Protein AF-A0A4Q8LJI6-F1 (afdb_monomer)

Mean predicted aligned error: 13.95 Å

Organism: NCBI:txid2480810

Structure (mmCIF, N/CA/C/O backbone):
data_AF-A0A4Q8LJI6-F1
#
_entry.id   AF-A0A4Q8LJI6-F1
#
loop_
_atom_site.group_PDB
_atom_site.id
_atom_site.type_symbol
_atom_site.label_atom_id
_atom_site.label_alt_id
_atom_site.label_comp_id
_atom_site.label_asym_id
_atom_site.label_entity_id
_atom_site.label_seq_id
_atom_site.pdbx_PDB_ins_code
_atom_site.Cartn_x
_atom_site.Cartn_y
_atom_site.Cartn_z
_atom_site.occupancy
_atom_site.B_iso_or_equiv
_atom_site.auth_seq_id
_atom_site.auth_comp_id
_atom_site.auth_asym_id
_atom_site.auth_atom_id
_atom_site.pdbx_PDB_model_num
ATOM 1 N N . MET A 1 1 ? -35.193 3.462 4.296 1.00 53.16 1 MET A N 1
ATOM 2 C CA . MET A 1 1 ? -33.804 3.310 3.809 1.00 53.16 1 MET A CA 1
ATOM 3 C C . MET A 1 1 ? -32.882 3.806 4.902 1.00 53.16 1 MET A C 1
ATOM 5 O O . MET A 1 1 ? -33.144 4.885 5.414 1.00 53.16 1 MET A O 1
ATOM 9 N N . SER A 1 2 ? -31.876 3.023 5.291 1.00 81.94 2 SER A N 1
ATOM 10 C CA . SER A 1 2 ? -30.875 3.457 6.271 1.00 81.94 2 SER A CA 1
ATOM 11 C C . SER A 1 2 ? -29.991 4.553 5.666 1.00 81.94 2 SER A C 1
ATOM 13 O O . SER A 1 2 ? -29.617 4.471 4.495 1.00 81.94 2 SER A O 1
ATOM 15 N N . CYS A 1 3 ? -29.688 5.575 6.455 1.00 96.31 3 CYS A N 1
ATOM 16 C CA . CYS A 1 3 ? -28.790 6.677 6.148 1.00 96.31 3 CYS A CA 1
ATOM 17 C C . CYS A 1 3 ? -27.477 6.466 6.910 1.00 96.31 3 CYS A C 1
ATOM 19 O O . CYS A 1 3 ? -27.497 6.226 8.123 1.00 96.31 3 CYS A O 1
ATOM 21 N N . VAL A 1 4 ? -26.351 6.547 6.202 1.00 98.38 4 VAL A N 1
ATOM 22 C CA . VAL A 1 4 ? -25.006 6.430 6.774 1.00 98.38 4 VAL A CA 1
ATOM 23 C C . VAL A 1 4 ? -24.311 7.787 6.707 1.00 98.38 4 VAL A C 1
ATOM 25 O O . VAL A 1 4 ? -24.185 8.371 5.633 1.00 98.38 4 VAL A O 1
ATOM 28 N N . GLY A 1 5 ? -23.860 8.285 7.853 1.00 98.25 5 GLY A N 1
ATOM 29 C CA . GLY A 1 5 ? -23.013 9.465 7.968 1.00 98.25 5 GLY A CA 1
ATOM 30 C C . GLY A 1 5 ? -21.539 9.078 7.924 1.00 98.25 5 GLY A C 1
ATOM 31 O O . GLY A 1 5 ? -21.148 8.123 8.589 1.00 98.25 5 GLY A O 1
ATOM 32 N N . ILE A 1 6 ? -20.708 9.812 7.184 1.00 98.56 6 ILE A N 1
ATOM 33 C CA . ILE A 1 6 ? -19.250 9.621 7.171 1.00 98.56 6 ILE A CA 1
ATOM 34 C C . ILE A 1 6 ? -18.560 10.918 7.593 1.00 98.56 6 ILE A C 1
ATOM 36 O O . ILE A 1 6 ? -18.653 11.936 6.907 1.00 98.56 6 ILE A O 1
ATOM 40 N N . VAL A 1 7 ? -17.828 10.864 8.702 1.00 98.31 7 VAL A N 1
ATOM 41 C CA . VAL A 1 7 ? -16.909 11.918 9.145 1.00 98.31 7 VAL A CA 1
ATOM 42 C C . VAL A 1 7 ? -15.554 11.681 8.481 1.00 98.31 7 VAL A C 1
ATOM 44 O O . VAL A 1 7 ? -15.012 10.580 8.567 1.00 98.31 7 VAL A O 1
ATOM 47 N N . GLY A 1 8 ? -15.009 12.688 7.798 1.00 96.69 8 GLY A N 1
ATOM 48 C CA . GLY A 1 8 ? -13.857 12.511 6.901 1.00 96.69 8 GLY A CA 1
ATOM 49 C C . GLY A 1 8 ? -14.264 11.990 5.516 1.00 96.69 8 GLY A C 1
ATOM 50 O O . GLY A 1 8 ? -13.549 11.202 4.891 1.00 96.69 8 GLY A O 1
ATOM 51 N N . SER A 1 9 ? -15.458 12.374 5.053 1.00 96.62 9 SER A N 1
ATOM 52 C CA . SER A 1 9 ? -16.052 11.880 3.800 1.00 96.62 9 SER A CA 1
ATOM 53 C C . SER A 1 9 ? -15.270 12.242 2.531 1.00 96.62 9 SER A C 1
ATOM 55 O O . SER A 1 9 ? -15.309 11.481 1.563 1.00 96.62 9 SER A O 1
ATOM 57 N N . ALA A 1 10 ? -14.503 13.338 2.538 1.00 94.69 10 ALA A N 1
ATOM 58 C CA . ALA A 1 10 ? -13.624 13.715 1.434 1.00 94.69 10 ALA A CA 1
ATOM 59 C C . ALA A 1 10 ? -12.239 13.047 1.542 1.00 94.69 10 ALA A C 1
ATOM 61 O O . ALA A 1 10 ? -11.386 13.225 0.671 1.00 94.69 10 ALA A O 1
ATOM 62 N N . GLY A 1 11 ? -11.992 12.225 2.563 1.00 92.44 11 GLY A N 1
ATOM 63 C CA . GLY A 1 11 ? -10.822 11.356 2.634 1.00 92.44 11 GLY A CA 1
ATOM 64 C C . GLY A 1 11 ? -10.846 10.252 1.569 1.00 92.44 11 GLY A C 1
ATOM 65 O O . GLY A 1 11 ? -11.893 9.881 1.037 1.00 92.44 11 GLY A O 1
ATOM 66 N N . ALA A 1 12 ? -9.682 9.672 1.255 1.00 91.00 12 ALA A N 1
ATOM 67 C CA . ALA A 1 12 ? -9.596 8.583 0.275 1.00 91.00 12 ALA A CA 1
ATOM 68 C C . ALA A 1 12 ? -10.454 7.366 0.671 1.00 91.00 12 ALA A C 1
ATOM 70 O O . ALA A 1 12 ? -11.137 6.799 -0.181 1.00 91.00 12 ALA A O 1
ATOM 71 N N . TYR A 1 13 ? -10.446 6.997 1.958 1.00 93.12 13 TYR A N 1
ATOM 72 C CA . TYR A 1 13 ? -11.289 5.917 2.481 1.00 93.12 13 TYR A CA 1
ATOM 73 C C . TYR A 1 13 ? -12.757 6.322 2.574 1.00 93.12 13 TYR A C 1
ATOM 75 O O . TYR A 1 13 ? -13.609 5.545 2.156 1.00 93.12 13 TYR A O 1
ATOM 83 N N . GLY A 1 14 ? -13.046 7.545 3.030 1.00 95.00 14 GLY A N 1
ATOM 84 C CA . GLY A 1 14 ? -14.404 8.087 3.096 1.00 95.00 14 GLY A CA 1
ATOM 85 C C . GLY A 1 14 ? -15.112 8.051 1.741 1.00 95.00 14 GLY A C 1
ATOM 86 O O . GLY A 1 14 ? -16.207 7.504 1.639 1.00 95.00 14 GLY A O 1
ATOM 87 N N . ARG A 1 15 ? -14.444 8.512 0.674 1.00 94.50 15 ARG A N 1
ATOM 88 C CA . ARG A 1 15 ? -14.970 8.437 -0.700 1.00 94.50 15 ARG A CA 1
ATOM 89 C C . ARG A 1 15 ? -15.178 7.004 -1.179 1.00 94.50 15 ARG A C 1
ATOM 91 O O . ARG A 1 15 ? -16.205 6.708 -1.783 1.00 94.50 15 ARG A O 1
ATOM 98 N N . TRP A 1 16 ? -14.201 6.124 -0.943 1.00 95.19 16 TRP A N 1
ATOM 99 C CA . TRP A 1 16 ? -14.295 4.726 -1.368 1.00 95.19 16 TRP A CA 1
ATOM 100 C C . TRP A 1 16 ? -15.454 4.011 -0.669 1.00 95.19 16 TRP A C 1
ATOM 102 O O . TRP A 1 16 ? -16.276 3.382 -1.333 1.00 95.19 16 TRP A O 1
ATOM 112 N N . LEU A 1 17 ? -15.564 4.165 0.654 1.00 96.44 17 LEU A N 1
ATOM 113 C CA . LEU A 1 17 ? -16.629 3.555 1.438 1.00 96.44 17 LEU A CA 1
ATOM 114 C C . LEU A 1 17 ? -17.992 4.165 1.098 1.00 96.44 17 LEU A C 1
ATOM 116 O O . LEU A 1 17 ? -18.953 3.419 0.953 1.00 96.44 17 LEU A O 1
ATOM 120 N N . GLY A 1 18 ? -18.080 5.485 0.918 1.00 95.75 18 GLY A N 1
ATOM 121 C CA . GLY A 1 18 ? -19.310 6.154 0.495 1.00 95.75 18 GLY A CA 1
ATOM 122 C C . GLY A 1 18 ? -19.825 5.604 -0.835 1.00 95.75 18 GLY A C 1
ATOM 123 O O . GLY A 1 18 ? -20.955 5.127 -0.911 1.00 95.75 18 GLY A O 1
ATOM 124 N N . ALA A 1 19 ? -18.958 5.542 -1.851 1.00 94.81 19 ALA A N 1
ATOM 125 C CA . ALA A 1 19 ? -19.307 4.961 -3.146 1.00 94.81 19 ALA A CA 1
ATOM 126 C C . ALA A 1 19 ? -19.692 3.475 -3.038 1.00 94.81 19 ALA A C 1
ATOM 128 O O . ALA A 1 19 ? -20.603 3.023 -3.734 1.00 94.81 19 ALA A O 1
ATOM 129 N N . PHE A 1 20 ? -19.016 2.711 -2.173 1.00 95.62 20 PHE A N 1
ATOM 130 C CA . PHE A 1 20 ? -19.357 1.315 -1.918 1.00 95.62 20 PHE A CA 1
ATOM 131 C C . PHE A 1 20 ? -20.756 1.174 -1.303 1.00 95.62 20 PHE A C 1
ATOM 133 O O . PHE A 1 20 ? -21.575 0.396 -1.793 1.00 95.62 20 PHE A O 1
ATOM 140 N N . LEU A 1 21 ? -21.046 1.950 -0.261 1.00 96.31 21 LEU A N 1
ATOM 141 C CA . LEU A 1 21 ? -22.320 1.948 0.453 1.00 96.31 21 LEU A CA 1
ATOM 142 C C . LEU A 1 21 ? -23.490 2.298 -0.480 1.00 96.31 21 LEU A C 1
ATOM 144 O O . LEU A 1 21 ? -24.494 1.585 -0.503 1.00 96.31 21 LEU A O 1
ATOM 148 N N . GLU A 1 22 ? -23.349 3.335 -1.304 1.00 95.00 22 GLU A N 1
ATOM 149 C CA . GLU A 1 22 ? -24.395 3.737 -2.250 1.00 95.00 22 GLU A CA 1
ATOM 150 C C . GLU A 1 22 ? -24.620 2.684 -3.342 1.00 95.00 22 GLU A C 1
ATOM 152 O O . GLU A 1 22 ? -25.755 2.279 -3.593 1.00 95.00 22 GLU A O 1
ATOM 157 N N . ARG A 1 23 ? -23.544 2.203 -3.980 1.00 93.12 23 ARG A N 1
ATOM 158 C CA . ARG A 1 23 ? -23.642 1.320 -5.156 1.00 93.12 23 ARG A CA 1
ATOM 159 C C . ARG A 1 23 ? -23.956 -0.132 -4.811 1.00 93.12 23 ARG A C 1
ATOM 161 O O . ARG A 1 23 ? -24.644 -0.792 -5.583 1.00 93.12 23 ARG A O 1
ATOM 168 N N . HIS A 1 24 ? -23.434 -0.640 -3.694 1.00 91.00 24 HIS A N 1
ATOM 169 C CA . HIS A 1 24 ? -23.521 -2.063 -3.344 1.00 91.00 24 HIS A CA 1
ATOM 170 C C . HIS A 1 24 ? -24.493 -2.360 -2.203 1.00 91.00 24 HIS A C 1
ATOM 172 O O . HIS A 1 24 ? -25.031 -3.464 -2.151 1.00 91.00 24 HIS A O 1
ATOM 178 N N . LEU A 1 25 ? -24.746 -1.401 -1.307 1.00 92.56 25 LEU A N 1
ATOM 179 C CA . LEU A 1 25 ? -25.719 -1.561 -0.220 1.00 92.56 25 LEU A CA 1
ATOM 180 C C . LEU A 1 25 ? -27.005 -0.754 -0.436 1.00 92.56 25 LEU A C 1
ATOM 182 O O . LEU A 1 25 ? -27.976 -0.981 0.287 1.00 92.56 25 LEU A O 1
ATOM 186 N N . GLY A 1 26 ? -27.043 0.149 -1.423 1.00 93.31 26 GLY A N 1
ATOM 187 C CA . GLY A 1 26 ? -28.229 0.948 -1.740 1.00 93.31 26 GLY A CA 1
ATOM 188 C C . GLY A 1 26 ? -28.663 1.864 -0.593 1.00 93.31 26 GLY A C 1
ATOM 189 O O . GLY A 1 26 ? -29.856 2.135 -0.438 1.00 93.31 26 GLY A O 1
ATOM 190 N N . VAL A 1 27 ? -27.718 2.288 0.254 1.00 95.06 27 VAL A N 1
ATOM 191 C CA . VAL A 1 27 ? -27.978 3.188 1.388 1.00 95.06 27 VAL A CA 1
ATOM 192 C C . VAL A 1 27 ? -27.658 4.630 1.009 1.00 95.06 27 VAL A C 1
ATOM 194 O O . VAL A 1 27 ? -26.751 4.885 0.222 1.00 95.06 27 VAL A O 1
ATOM 197 N N . ARG A 1 28 ? -28.395 5.585 1.585 1.00 97.06 28 ARG A N 1
ATOM 198 C CA . ARG A 1 28 ? -28.091 7.012 1.414 1.00 97.06 28 ARG A CA 1
ATOM 199 C C . ARG A 1 28 ? -26.849 7.347 2.236 1.00 97.06 28 ARG A C 1
ATOM 201 O O . ARG A 1 28 ? -26.821 7.028 3.424 1.00 97.06 28 ARG A O 1
ATOM 208 N N . VAL A 1 29 ? -25.875 8.021 1.632 1.00 97.62 29 VAL A N 1
ATOM 209 C CA . VAL A 1 29 ? -24.681 8.505 2.331 1.00 97.62 29 VAL A CA 1
ATOM 210 C C . VAL A 1 29 ? -24.751 10.022 2.484 1.00 97.62 29 VAL A C 1
ATOM 212 O O . VAL A 1 29 ? -25.080 10.744 1.546 1.00 97.62 29 VAL A O 1
ATOM 215 N N . ILE A 1 30 ? -24.461 10.509 3.688 1.00 97.69 30 ILE A N 1
ATOM 216 C CA . ILE A 1 30 ? -24.203 11.925 3.964 1.00 97.69 30 ILE A CA 1
ATOM 217 C C . ILE A 1 30 ? -22.796 12.056 4.539 1.00 97.69 30 ILE A C 1
ATOM 219 O O . ILE A 1 30 ? -22.328 11.193 5.278 1.00 97.69 30 ILE A O 1
ATOM 223 N N . GLY A 1 31 ? -22.096 13.120 4.175 1.00 97.31 31 GLY A N 1
ATOM 224 C CA . GLY A 1 31 ? -20.695 13.306 4.533 1.00 97.31 31 GLY A CA 1
ATOM 225 C C . GLY A 1 31 ? -20.461 14.625 5.244 1.00 97.31 31 GLY A C 1
ATOM 226 O O . GLY A 1 31 ? -21.098 15.619 4.894 1.00 97.31 31 GLY A O 1
ATOM 227 N N . GLN A 1 32 ? -19.541 14.625 6.206 1.00 97.62 32 GLN A N 1
ATOM 228 C CA . GLN A 1 32 ? -18.930 15.825 6.768 1.00 97.62 32 GLN A CA 1
ATOM 229 C C . GLN A 1 32 ? -17.419 15.744 6.563 1.00 97.62 32 GLN A C 1
ATOM 231 O O . GLN A 1 32 ? -16.798 14.712 6.837 1.00 97.62 32 GLN A O 1
ATOM 236 N N . ASP A 1 33 ? -16.826 16.814 6.049 1.00 96.56 33 ASP A N 1
ATOM 237 C CA . ASP A 1 33 ? -15.379 16.939 5.921 1.00 96.56 33 ASP A CA 1
ATOM 238 C C . ASP A 1 33 ? -14.963 18.416 5.999 1.00 96.56 33 ASP A C 1
ATOM 240 O O . ASP A 1 33 ? -15.510 19.234 5.261 1.00 96.56 33 ASP A O 1
ATOM 244 N N . PRO A 1 34 ? -13.999 18.794 6.858 1.00 91.50 34 PRO A N 1
ATOM 245 C CA . PRO A 1 34 ? -13.510 20.171 6.923 1.00 91.50 34 PRO A CA 1
ATOM 246 C C . PRO A 1 34 ? -12.938 20.697 5.598 1.00 91.50 34 PRO A C 1
ATOM 248 O O . PRO A 1 34 ? -12.933 21.907 5.381 1.00 91.50 34 PRO A O 1
ATOM 251 N N . ALA A 1 35 ? -12.444 19.812 4.726 1.00 89.94 35 ALA A N 1
ATOM 252 C CA . ALA A 1 35 ? -11.901 20.181 3.421 1.00 89.94 35 ALA A CA 1
ATOM 253 C C . ALA A 1 35 ? -12.981 20.372 2.341 1.00 89.94 35 ALA A C 1
ATOM 255 O O . ALA A 1 35 ? -12.659 20.824 1.243 1.00 89.94 35 ALA A O 1
ATOM 256 N N . ASP A 1 36 ? -14.243 20.041 2.634 1.00 92.56 36 ASP A N 1
ATOM 257 C CA . ASP A 1 36 ? -15.374 20.199 1.722 1.00 92.56 36 ASP A CA 1
ATOM 258 C C . ASP A 1 36 ? -16.413 21.172 2.314 1.00 92.56 36 ASP A C 1
ATOM 260 O O . ASP A 1 36 ? -17.234 20.777 3.150 1.00 92.56 36 ASP A O 1
ATOM 264 N N . PRO A 1 37 ? -16.423 22.446 1.871 1.00 88.81 37 PRO A N 1
ATOM 265 C CA . PRO A 1 37 ? -17.391 23.444 2.324 1.00 88.81 37 PRO A CA 1
ATOM 266 C C . PRO A 1 37 ? -18.850 23.101 1.996 1.00 88.81 37 PRO A C 1
ATOM 268 O O . PRO A 1 37 ? -19.751 23.674 2.604 1.00 88.81 37 PRO A O 1
ATOM 271 N N . ALA A 1 38 ? -19.092 22.209 1.029 1.00 92.62 38 ALA A N 1
ATOM 272 C CA . ALA A 1 38 ? -20.430 21.748 0.666 1.00 92.62 38 ALA A CA 1
ATOM 273 C C . ALA A 1 38 ? -20.886 20.538 1.501 1.00 92.62 38 ALA A C 1
ATOM 275 O O . ALA A 1 38 ? -22.026 20.085 1.358 1.00 92.62 38 ALA A O 1
ATOM 276 N N . SER A 1 39 ? -20.017 20.010 2.368 1.00 95.50 39 SER A N 1
ATOM 277 C CA . SER A 1 39 ? -20.350 18.891 3.240 1.00 95.50 39 SER A CA 1
ATOM 278 C C . SER A 1 39 ? -21.354 19.288 4.333 1.00 95.50 39 SER A C 1
ATOM 280 O O . SER A 1 39 ? -21.581 20.460 4.639 1.00 95.50 39 SER A O 1
ATOM 282 N N . HIS A 1 40 ? -22.018 18.291 4.908 1.00 97.50 40 HIS A N 1
ATOM 283 C CA . HIS A 1 40 ? -23.043 18.494 5.927 1.00 97.50 40 HIS A CA 1
ATOM 284 C C . HIS A 1 40 ? -22.419 18.955 7.248 1.00 97.50 40 HIS A C 1
ATOM 286 O O . HIS A 1 40 ? -21.247 18.717 7.522 1.00 97.50 40 HIS A O 1
ATOM 292 N N . THR A 1 41 ? -23.216 19.561 8.127 1.00 96.81 41 THR A N 1
ATOM 293 C CA . THR A 1 41 ? -22.751 19.892 9.479 1.00 96.81 41 THR A CA 1
ATOM 294 C C . THR A 1 41 ? -22.678 18.640 10.366 1.00 96.81 41 THR A C 1
ATOM 296 O O . THR A 1 41 ? -23.454 17.701 10.161 1.00 96.81 41 THR A O 1
ATOM 299 N N . PRO A 1 42 ? -21.826 18.624 11.411 1.00 96.75 42 PRO A N 1
ATOM 300 C CA . PRO A 1 42 ? -21.822 17.545 12.405 1.00 96.75 42 PRO A CA 1
ATOM 301 C C . PRO A 1 42 ? -23.207 17.277 13.017 1.00 96.75 42 PRO A C 1
ATOM 303 O O . PRO A 1 42 ? -23.610 16.128 13.185 1.00 96.75 42 PRO A O 1
ATOM 306 N N . GLN A 1 43 ? -23.977 18.343 13.265 1.00 96.31 43 GLN A N 1
ATOM 307 C CA . GLN A 1 43 ? -25.350 18.258 13.765 1.00 96.31 43 GLN A CA 1
ATOM 308 C C . GLN A 1 43 ? -26.266 17.502 12.792 1.00 96.31 43 GLN A C 1
ATOM 310 O O . GLN A 1 43 ? -27.020 16.626 13.209 1.00 96.31 43 GLN A O 1
ATOM 315 N N . ALA A 1 44 ? -26.175 17.802 11.492 1.00 96.56 44 ALA A N 1
ATOM 316 C CA . ALA A 1 44 ? -26.976 17.132 10.475 1.00 96.56 44 ALA A CA 1
ATOM 317 C C . ALA A 1 44 ? -26.649 15.634 10.377 1.00 96.56 44 ALA A C 1
ATOM 319 O O . ALA A 1 44 ? -27.557 14.834 10.157 1.00 96.56 44 ALA A O 1
ATOM 320 N N . LEU A 1 45 ? -25.382 15.246 10.570 1.00 97.25 45 LEU A N 1
ATOM 321 C CA . LEU A 1 45 ? -24.987 13.835 10.625 1.00 97.25 45 LEU A CA 1
ATOM 322 C C . LEU A 1 45 ? -25.655 13.122 11.801 1.00 97.25 45 LEU A C 1
ATOM 324 O O . LEU A 1 45 ? -26.279 12.088 11.593 1.00 97.25 45 LEU A O 1
ATOM 328 N N . ILE A 1 46 ? -25.586 13.697 13.003 1.00 96.44 46 ILE A N 1
ATOM 329 C CA . ILE A 1 46 ? -26.204 13.121 14.207 1.00 96.44 46 ILE A CA 1
ATOM 330 C C . ILE A 1 46 ? -27.723 12.987 14.047 1.00 96.44 46 ILE A C 1
ATOM 332 O O . ILE A 1 46 ? -28.298 11.994 14.476 1.00 96.44 46 ILE A O 1
ATOM 336 N N . GLU A 1 47 ? -28.390 13.966 13.436 1.00 95.62 47 GLU A N 1
ATOM 337 C CA . GLU A 1 47 ? -29.854 13.964 13.310 1.00 95.62 47 GLU A CA 1
ATOM 338 C C . G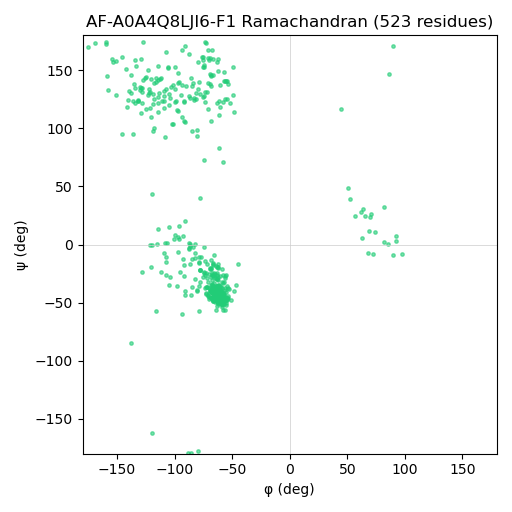LU A 1 47 ? -30.371 13.032 12.208 1.00 95.62 47 GLU A C 1
ATOM 340 O O . GLU A 1 47 ? -31.466 12.482 12.329 1.00 95.62 47 GLU A O 1
ATOM 345 N N . GLN A 1 48 ? -29.615 12.859 11.119 1.00 96.31 48 GLN A N 1
ATOM 346 C CA . GLN A 1 48 ? -30.094 12.144 9.932 1.00 96.31 48 GLN A CA 1
ATOM 347 C C . GLN A 1 48 ? -29.522 10.732 9.780 1.00 96.31 48 GLN A C 1
ATOM 349 O O . GLN A 1 48 ? -30.166 9.897 9.136 1.00 96.31 48 GLN A O 1
ATOM 354 N N . ALA A 1 49 ? -28.324 10.458 10.301 1.00 97.62 49 ALA A N 1
ATOM 355 C CA . ALA A 1 49 ? -27.671 9.163 10.150 1.00 97.62 49 ALA A CA 1
ATOM 356 C C . ALA A 1 49 ? -28.149 8.165 11.212 1.00 97.62 49 ALA A C 1
ATOM 358 O O . ALA A 1 49 ? -28.294 8.497 12.384 1.00 97.62 49 ALA A O 1
ATOM 359 N N . GLN A 1 50 ? -28.363 6.915 10.803 1.00 97.81 50 GLN A N 1
ATOM 360 C CA . GLN A 1 50 ? -28.562 5.804 11.740 1.00 97.81 50 GLN A CA 1
ATOM 361 C C . GLN A 1 50 ? -27.253 5.050 12.006 1.00 97.81 50 GLN A C 1
ATOM 363 O O . GLN A 1 50 ? -27.101 4.429 13.054 1.00 97.81 50 GLN A O 1
ATOM 368 N N . VAL A 1 51 ? -26.304 5.129 11.068 1.00 98.50 51 VAL A N 1
ATOM 369 C CA . VAL A 1 51 ? -24.930 4.650 11.242 1.00 98.50 51 VAL A CA 1
ATOM 370 C C . VAL A 1 51 ? -23.975 5.807 10.988 1.00 98.50 51 VAL A C 1
ATOM 372 O O . VAL A 1 51 ? -24.072 6.445 9.943 1.00 98.50 51 VAL A O 1
ATOM 375 N N . LEU A 1 52 ? -23.050 6.068 11.903 1.00 98.44 52 LEU A N 1
ATOM 376 C CA . LEU A 1 52 ? -22.025 7.098 11.776 1.00 98.44 52 LEU A CA 1
ATOM 377 C C . LEU A 1 52 ? -20.644 6.443 11.694 1.00 98.44 52 LEU A C 1
ATOM 379 O O . LEU A 1 52 ? -20.285 5.640 12.549 1.00 98.44 52 LEU A O 1
ATOM 383 N N . VAL A 1 53 ? -19.871 6.777 10.663 1.00 98.69 53 VAL A N 1
ATOM 384 C CA . VAL A 1 53 ? -18.540 6.217 10.412 1.00 98.69 53 VAL A CA 1
ATOM 385 C C . VAL A 1 53 ? -17.478 7.306 10.538 1.00 98.69 53 VAL A C 1
ATOM 387 O O . VAL A 1 53 ? -17.498 8.289 9.800 1.00 98.69 53 VAL A O 1
ATOM 390 N N . PHE A 1 54 ? -16.517 7.113 11.433 1.00 98.56 54 PHE A N 1
ATOM 391 C CA . PHE A 1 54 ? -15.355 7.970 11.626 1.00 98.56 54 PHE A CA 1
ATOM 392 C C . PHE A 1 54 ? -14.194 7.484 10.751 1.00 98.56 54 PHE A C 1
ATOM 394 O O . PHE A 1 54 ? -13.548 6.474 11.028 1.00 98.56 54 PHE A O 1
ATOM 401 N N . SER A 1 55 ? -13.934 8.230 9.678 1.00 97.19 55 SER A N 1
ATOM 402 C CA . SER A 1 55 ? -12.861 8.013 8.702 1.00 97.19 55 SER A CA 1
ATOM 403 C C . SER A 1 55 ? -11.914 9.226 8.650 1.00 97.19 55 SER A C 1
ATOM 405 O O . SER A 1 55 ? -11.524 9.687 7.573 1.00 97.19 55 SER A O 1
ATOM 407 N N . ALA A 1 56 ? -11.561 9.763 9.818 1.00 94.12 56 ALA A N 1
ATOM 408 C CA . ALA A 1 56 ? -10.658 10.902 9.975 1.00 94.12 56 ALA A CA 1
ATOM 409 C C . ALA A 1 56 ? -9.193 10.449 10.202 1.00 94.12 56 ALA A C 1
ATOM 411 O O . ALA A 1 56 ? -8.945 9.268 10.461 1.00 94.12 56 ALA A O 1
ATOM 412 N N . PRO A 1 57 ? -8.199 11.356 10.103 1.00 94.19 57 PRO A N 1
ATOM 413 C CA . PRO A 1 57 ? -6.820 11.060 10.493 1.00 94.19 57 PRO A CA 1
ATOM 414 C C . PRO A 1 57 ? -6.730 10.564 11.941 1.00 94.19 57 PRO A C 1
ATOM 416 O O . PRO A 1 57 ? -7.412 11.088 12.826 1.00 94.19 57 PRO A O 1
ATOM 419 N N . ILE A 1 58 ? -5.870 9.574 12.185 1.00 94.06 58 ILE A N 1
ATOM 420 C CA . ILE A 1 58 ? -5.778 8.854 13.464 1.00 94.06 58 ILE A CA 1
ATOM 421 C C . ILE A 1 58 ? -5.535 9.843 14.612 1.00 94.06 58 ILE A C 1
ATOM 423 O O . ILE A 1 58 ? -6.305 9.858 15.569 1.00 94.06 58 ILE A O 1
ATOM 427 N N . ARG A 1 59 ? -4.559 10.750 14.457 1.00 94.56 59 ARG A N 1
ATOM 428 C CA . ARG A 1 59 ? -4.171 11.744 15.477 1.00 94.56 59 ARG A CA 1
ATOM 429 C C . ARG A 1 59 ? -5.288 12.651 16.002 1.00 94.56 59 ARG A C 1
ATOM 431 O O . ARG A 1 59 ? -5.165 13.164 17.106 1.00 94.56 59 ARG A O 1
ATOM 438 N N . ILE A 1 60 ? -6.341 12.897 15.216 1.00 95.19 60 ILE A N 1
ATOM 439 C CA . ILE A 1 60 ? -7.464 13.757 15.631 1.00 95.19 60 ILE A CA 1
ATOM 440 C C . ILE A 1 60 ? -8.748 12.974 15.888 1.00 95.19 60 ILE A C 1
ATOM 442 O O . ILE A 1 60 ? -9.729 13.556 16.343 1.00 95.19 60 ILE A O 1
ATOM 446 N N . THR A 1 61 ? -8.783 11.676 15.578 1.00 96.69 61 THR A N 1
ATOM 447 C CA . THR A 1 61 ? -10.040 10.918 15.574 1.00 96.69 61 THR A CA 1
ATOM 448 C C . THR A 1 61 ? -10.666 10.855 16.964 1.00 96.69 61 THR A C 1
ATOM 450 O O . THR A 1 61 ? -11.866 11.072 17.086 1.00 96.69 61 THR A O 1
ATOM 453 N N . GLU A 1 62 ? -9.873 10.656 18.017 1.00 97.56 62 GLU A N 1
ATOM 454 C CA . GLU A 1 62 ? -10.380 10.657 19.397 1.00 97.56 62 GLU A CA 1
ATOM 455 C C . GLU A 1 62 ? -11.022 11.995 19.784 1.00 97.56 62 GLU A C 1
ATOM 457 O O . GLU A 1 62 ? -12.120 12.021 20.341 1.00 97.56 62 GLU A O 1
ATOM 462 N N . GLN A 1 63 ? -10.374 13.112 19.432 1.00 98.00 63 GLN A N 1
ATOM 463 C CA . GLN A 1 63 ? -10.912 14.449 19.679 1.00 98.00 63 GLN A CA 1
ATOM 464 C C . GLN A 1 63 ? -12.234 14.651 18.932 1.00 98.00 63 GLN A C 1
ATOM 466 O O . GLN A 1 63 ? -13.219 15.072 19.538 1.00 98.00 63 GLN A O 1
ATOM 471 N N . VAL A 1 64 ? -12.260 14.314 17.638 1.00 98.06 64 VAL A N 1
ATOM 472 C CA . VAL A 1 64 ? -13.449 14.440 16.787 1.00 98.06 64 VAL A CA 1
ATOM 473 C C . VAL A 1 64 ? -14.595 13.598 17.339 1.00 98.06 64 VAL A C 1
ATOM 475 O O . VAL A 1 64 ? -15.706 14.100 17.474 1.00 98.06 64 VAL A O 1
ATOM 478 N N . ILE A 1 65 ? -14.345 12.344 17.718 1.00 98.62 65 ILE A N 1
ATOM 479 C CA . ILE A 1 65 ? -15.365 11.497 18.345 1.00 98.62 65 ILE A CA 1
ATOM 480 C C . ILE A 1 65 ? -15.883 12.164 19.624 1.00 98.62 65 ILE A C 1
ATOM 482 O O . ILE A 1 65 ? -17.093 12.273 19.799 1.00 98.62 65 ILE A O 1
ATOM 486 N N . GLY A 1 66 ? -14.997 12.684 20.479 1.00 98.44 66 GLY A N 1
ATOM 487 C CA . GLY A 1 66 ? -15.385 13.405 21.693 1.00 98.44 66 GLY A CA 1
ATOM 488 C C . GLY A 1 66 ? -16.261 14.640 21.433 1.00 98.44 66 GLY A C 1
ATOM 489 O O . GLY A 1 66 ? -17.196 14.897 22.195 1.00 98.44 66 GLY A O 1
ATOM 490 N N . ASP A 1 67 ? -16.005 15.387 20.356 1.00 98.25 67 ASP A N 1
ATOM 491 C CA . ASP A 1 67 ? -16.866 16.492 19.911 1.00 98.25 67 ASP A CA 1
ATOM 492 C C . ASP A 1 67 ? -18.262 15.994 19.508 1.00 98.25 67 ASP A C 1
ATOM 494 O O . ASP A 1 67 ? -19.267 16.574 19.925 1.00 98.25 67 ASP A O 1
ATOM 498 N N . TYR A 1 68 ? -18.341 14.887 18.763 1.00 98.44 68 TYR A N 1
ATOM 499 C CA . TYR A 1 68 ? -19.616 14.273 18.378 1.00 98.44 68 TYR A CA 1
ATOM 500 C C . TYR A 1 68 ? -20.382 13.716 19.584 1.00 98.44 68 TYR A C 1
ATOM 502 O O . TYR A 1 68 ? -21.594 13.902 19.646 1.00 98.44 68 TYR A O 1
ATOM 510 N N . VAL A 1 69 ? -19.711 13.107 20.573 1.00 98.50 69 VAL A N 1
ATOM 511 C CA . VAL A 1 69 ? -20.348 12.662 21.832 1.00 98.50 69 VAL A CA 1
ATOM 512 C C . VAL A 1 69 ? -21.008 13.845 22.542 1.00 98.50 69 VAL A C 1
ATOM 514 O O . VAL A 1 69 ? -22.184 13.778 22.903 1.00 98.50 69 VAL A O 1
ATOM 517 N N . ARG A 1 70 ? -20.279 14.959 22.704 1.00 98.31 70 ARG A N 1
ATOM 518 C CA . ARG A 1 70 ? -20.814 16.175 23.342 1.00 98.31 70 ARG A CA 1
ATOM 519 C C . ARG A 1 70 ? -21.993 16.763 22.574 1.00 98.31 70 ARG A C 1
ATOM 521 O O . ARG A 1 70 ? -22.967 17.184 23.190 1.00 98.31 70 ARG A O 1
ATOM 528 N N . LEU A 1 71 ? -21.898 16.808 21.247 1.00 97.69 71 LEU A N 1
ATOM 529 C CA . LEU A 1 71 ? -22.928 17.388 20.388 1.00 97.69 71 LEU A CA 1
ATOM 530 C C . LEU A 1 71 ? -24.194 16.521 20.320 1.00 97.69 71 LEU A C 1
ATOM 532 O O . LEU A 1 71 ? -25.314 17.040 20.249 1.00 97.69 71 LEU A O 1
ATOM 536 N N . ALA A 1 72 ? -24.030 15.200 20.332 1.00 97.19 72 ALA A N 1
ATOM 537 C CA . ALA A 1 72 ? -25.145 14.272 20.258 1.00 97.19 72 ALA A CA 1
ATOM 538 C C . ALA A 1 72 ? -25.952 14.256 21.561 1.00 97.19 72 ALA A C 1
ATOM 540 O O . ALA A 1 72 ? -27.185 14.263 21.502 1.00 97.19 72 ALA A O 1
ATOM 541 N N . ALA A 1 73 ? -25.275 14.380 22.709 1.00 96.50 73 ALA A N 1
ATOM 542 C CA . ALA A 1 73 ? -25.892 14.551 24.025 1.00 96.50 73 ALA A CA 1
ATOM 543 C C . ALA A 1 73 ? -26.955 13.477 24.345 1.00 96.50 73 ALA A C 1
ATOM 545 O O . ALA A 1 73 ? -28.011 13.776 24.902 1.00 96.50 73 ALA A O 1
ATOM 546 N N . GLY A 1 74 ? -26.691 12.225 23.959 1.00 96.06 74 GLY A N 1
ATOM 547 C CA . GLY A 1 74 ? -27.572 11.074 24.161 1.00 96.06 74 GLY A CA 1
ATOM 548 C C . GLY A 1 74 ? -28.569 10.827 23.024 1.00 96.06 74 GLY A C 1
ATOM 549 O O . GLY A 1 74 ? -29.207 9.775 23.005 1.00 96.06 74 GLY A O 1
ATOM 550 N N . ARG A 1 75 ? -28.707 11.744 22.051 1.00 96.00 75 ARG A N 1
ATOM 551 C CA . ARG A 1 75 ? -29.579 11.556 20.870 1.00 96.00 75 ARG A CA 1
ATOM 552 C C . ARG A 1 75 ? -29.092 10.450 19.938 1.00 96.00 75 ARG A C 1
ATOM 554 O O . ARG A 1 75 ? -29.861 9.958 19.121 1.00 96.00 75 ARG A O 1
ATOM 561 N N . GLU A 1 76 ? -27.832 10.058 20.068 1.00 96.06 76 GLU A N 1
ATOM 562 C CA . GLU A 1 76 ? -27.232 8.936 19.360 1.00 96.06 76 GLU A CA 1
ATOM 563 C C . GLU A 1 76 ? -27.661 7.562 19.901 1.00 96.06 76 GLU A C 1
ATOM 565 O O . GLU A 1 76 ? -27.266 6.534 19.350 1.00 96.06 76 GLU A O 1
ATOM 570 N N . ALA A 1 77 ? -28.481 7.512 20.957 1.00 96.62 77 ALA A N 1
ATOM 571 C CA . ALA A 1 77 ? -29.076 6.270 21.432 1.00 96.62 77 ALA A CA 1
ATOM 572 C C . ALA A 1 77 ? -29.860 5.573 20.302 1.00 96.62 77 ALA A C 1
ATOM 574 O O . ALA A 1 77 ? -30.746 6.155 19.675 1.00 96.62 77 ALA A O 1
ATOM 575 N N . GLY A 1 78 ? -29.522 4.311 20.035 1.00 96.25 78 GLY A N 1
ATOM 576 C CA . GLY A 1 78 ? -30.088 3.537 18.926 1.00 96.25 78 GLY A CA 1
ATOM 577 C C . GLY A 1 78 ? -29.386 3.732 17.575 1.00 96.25 78 GLY A C 1
ATOM 578 O O . GLY A 1 78 ? -29.793 3.099 16.601 1.00 96.25 78 GLY A O 1
ATOM 579 N N . GLN A 1 79 ? -28.331 4.549 17.495 1.00 98.00 79 GLN A N 1
ATOM 580 C CA . GLN A 1 79 ? -27.422 4.598 16.344 1.00 98.00 79 GLN A CA 1
ATOM 581 C C . GLN A 1 79 ? -26.285 3.576 16.484 1.00 98.00 79 GLN A C 1
ATOM 583 O O . GLN A 1 79 ? -26.000 3.092 17.581 1.00 98.00 79 GLN A O 1
ATOM 588 N N . LEU A 1 80 ? -25.601 3.294 15.374 1.00 98.69 80 LEU A N 1
ATOM 589 C CA . LEU A 1 80 ? -24.329 2.567 15.347 1.00 98.69 80 LEU A CA 1
ATOM 590 C C . LEU A 1 80 ? -23.186 3.514 14.991 1.00 98.69 80 LEU A C 1
ATOM 592 O O . LEU A 1 80 ? -23.237 4.187 13.966 1.00 98.69 80 LEU A O 1
ATOM 596 N N . TRP A 1 81 ? -22.137 3.533 15.799 1.00 98.75 81 TRP A N 1
ATOM 597 C CA . TRP A 1 81 ? -20.913 4.281 15.555 1.00 98.75 81 TRP A CA 1
ATOM 598 C C . TRP A 1 81 ? -19.768 3.327 15.221 1.00 98.75 81 TRP A C 1
ATOM 600 O O . TRP A 1 81 ? -19.553 2.314 15.894 1.00 98.75 81 TRP A O 1
ATOM 610 N N . ILE A 1 82 ? -19.051 3.650 14.147 1.00 98.81 82 ILE A N 1
ATOM 611 C CA . ILE A 1 82 ? -17.953 2.851 13.611 1.0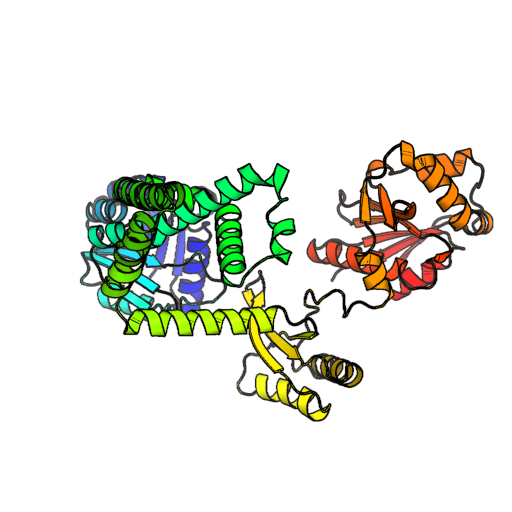0 98.81 82 ILE A CA 1
ATOM 612 C C . ILE A 1 82 ? -16.726 3.727 13.430 1.00 98.81 82 ILE A C 1
ATOM 614 O O . ILE A 1 82 ? -16.840 4.782 12.820 1.00 98.81 82 ILE A O 1
ATOM 618 N N . ASP A 1 83 ? -15.545 3.282 13.844 1.00 98.31 83 ASP A N 1
ATOM 619 C CA . ASP A 1 83 ? -14.289 3.895 13.399 1.00 98.31 83 ASP A CA 1
ATOM 620 C C . ASP A 1 83 ? -13.571 3.010 12.373 1.00 98.31 83 ASP A C 1
ATOM 622 O O . ASP A 1 83 ? -13.732 1.790 12.380 1.00 98.31 83 ASP A O 1
ATOM 626 N N . LEU A 1 84 ? -12.791 3.634 11.484 1.00 97.25 84 LEU A N 1
ATOM 627 C CA . LEU A 1 84 ? -11.969 2.960 10.466 1.00 97.25 84 LEU A CA 1
ATOM 628 C C . LEU A 1 84 ? -10.463 3.145 10.682 1.00 97.25 84 LEU A C 1
ATOM 630 O O . LEU A 1 84 ? -9.671 2.951 9.756 1.00 97.25 84 LEU A O 1
ATOM 634 N N . THR A 1 85 ? -10.049 3.618 11.855 1.00 96.00 85 THR A N 1
ATOM 635 C CA . THR A 1 85 ? -8.648 4.000 12.070 1.00 96.00 85 THR A CA 1
ATOM 636 C C . THR A 1 85 ? -7.732 2.772 12.125 1.00 96.00 85 THR A C 1
ATOM 638 O O . THR A 1 85 ? -8.186 1.634 12.260 1.00 96.00 85 THR A O 1
ATOM 641 N N . SER A 1 86 ? -6.415 2.974 12.055 1.00 96.12 86 SER A N 1
ATOM 642 C CA . SER A 1 86 ? -5.450 1.868 12.174 1.00 96.12 86 SER A CA 1
ATOM 643 C C . SER A 1 86 ? -5.092 1.490 13.615 1.00 96.12 86 SER A C 1
ATOM 645 O O . SER A 1 86 ? -4.343 0.543 13.815 1.00 96.12 86 SER A O 1
ATOM 647 N N . ILE A 1 87 ? -5.635 2.197 14.611 1.00 96.50 87 ILE A N 1
ATOM 648 C CA . ILE A 1 87 ? -5.409 1.982 16.052 1.00 96.50 87 ILE A CA 1
ATOM 649 C C . ILE A 1 87 ? -6.772 1.915 16.722 1.00 96.50 87 ILE A C 1
ATOM 651 O O . ILE A 1 87 ? -7.633 2.716 16.390 1.00 96.50 87 ILE A O 1
ATOM 655 N N . LYS A 1 88 ? -7.051 0.943 17.583 1.00 98.12 88 LYS A N 1
ATOM 656 C CA . LYS A 1 88 ? -8.426 0.695 18.047 1.00 98.12 88 LYS A CA 1
ATOM 657 C C . LYS A 1 88 ? -8.674 1.168 19.468 1.00 98.12 88 LYS A C 1
ATOM 659 O O . LYS A 1 88 ? -9.775 1.644 19.718 1.00 98.12 88 LYS A O 1
ATOM 664 N N . THR A 1 89 ? -7.697 1.086 20.370 1.00 97.69 89 THR A N 1
ATOM 665 C CA . THR A 1 89 ? -7.928 1.324 21.806 1.00 97.69 89 THR A CA 1
ATOM 666 C C . THR A 1 89 ? -8.509 2.713 22.070 1.00 97.69 89 THR A C 1
ATOM 668 O O . THR A 1 89 ? -9.606 2.826 22.613 1.00 97.69 89 THR A O 1
ATOM 671 N N . GLY A 1 90 ? -7.825 3.768 21.621 1.00 97.50 90 GLY A N 1
ATOM 672 C CA . GLY A 1 90 ? -8.258 5.152 21.830 1.00 97.50 90 GLY A CA 1
ATOM 673 C C . GLY A 1 90 ? -9.590 5.497 21.147 1.00 97.50 90 GLY A C 1
ATOM 674 O O . GLY A 1 90 ? -10.545 5.867 21.834 1.00 97.50 90 GLY A O 1
ATOM 675 N N . PRO A 1 91 ? -9.726 5.320 19.816 1.00 98.19 91 PRO A N 1
ATOM 676 C CA . PRO A 1 91 ? -10.964 5.634 19.098 1.00 98.19 91 PRO A CA 1
ATOM 677 C C . PRO A 1 91 ? -12.191 4.858 19.593 1.00 98.19 91 PRO A C 1
ATOM 679 O O . PRO A 1 91 ? -13.265 5.441 19.749 1.00 98.19 91 PRO A O 1
ATOM 682 N N . VAL A 1 92 ? -12.050 3.562 19.895 1.00 98.56 92 VAL A N 1
ATOM 683 C CA . VAL A 1 92 ? -13.161 2.761 20.432 1.00 98.56 92 VAL A CA 1
ATOM 684 C C . VAL A 1 92 ? -13.545 3.235 21.833 1.00 98.56 92 VAL A C 1
ATOM 686 O O . VAL A 1 92 ? -14.736 3.393 22.105 1.00 98.56 92 VAL A O 1
ATOM 689 N N . ALA A 1 93 ? -12.573 3.532 22.701 1.00 98.50 93 ALA A N 1
ATOM 690 C CA . ALA A 1 93 ? -12.844 4.093 24.024 1.00 98.50 93 ALA A CA 1
ATOM 691 C C . ALA A 1 93 ? -13.565 5.451 23.940 1.00 98.50 93 ALA A C 1
ATOM 693 O O . ALA A 1 93 ? -14.533 5.678 24.667 1.00 98.50 93 ALA A O 1
ATOM 694 N N . ALA A 1 94 ? -13.160 6.320 23.010 1.00 98.62 94 ALA A N 1
ATOM 695 C CA . ALA A 1 94 ? -13.827 7.596 22.768 1.00 98.62 94 ALA A CA 1
ATOM 696 C C . ALA A 1 94 ? -15.289 7.404 22.319 1.00 98.62 94 ALA A C 1
ATOM 698 O O . ALA A 1 94 ? -16.177 8.103 22.808 1.00 98.62 94 ALA A O 1
ATOM 699 N N . MET A 1 95 ? -15.571 6.432 21.441 1.00 98.69 95 MET A N 1
ATOM 700 C CA . MET A 1 95 ? -16.944 6.135 21.007 1.00 98.69 95 MET A CA 1
ATOM 701 C C . MET A 1 95 ? -17.797 5.542 22.134 1.00 98.69 95 MET A C 1
ATOM 703 O O . MET A 1 95 ? -18.988 5.841 22.218 1.00 98.69 95 MET A O 1
ATOM 707 N N . LEU A 1 96 ? -17.214 4.731 23.024 1.00 98.62 96 LEU A N 1
ATOM 708 C CA . LEU A 1 96 ? -17.920 4.127 24.163 1.00 98.62 96 LEU A CA 1
ATOM 709 C C . LEU A 1 96 ? -18.445 5.157 25.177 1.00 98.62 96 LEU A C 1
ATOM 711 O O . LEU A 1 96 ? -19.373 4.837 25.921 1.00 98.62 96 LEU A O 1
ATOM 715 N N . ALA A 1 97 ? -17.921 6.388 25.171 1.00 98.44 97 ALA A N 1
ATOM 716 C CA . ALA A 1 97 ? -18.452 7.496 25.968 1.00 98.44 97 ALA A CA 1
ATOM 717 C C . ALA A 1 97 ? -19.845 7.985 25.503 1.00 98.44 97 ALA A C 1
ATOM 719 O O . ALA A 1 97 ? -20.504 8.726 26.231 1.00 98.44 97 ALA A O 1
ATOM 720 N N . SER A 1 98 ? -20.301 7.575 24.314 1.00 98.31 98 SER A N 1
ATOM 721 C CA . SER A 1 98 ? -21.662 7.817 23.809 1.00 98.31 98 SER A CA 1
ATOM 722 C C . SER A 1 98 ? -22.697 6.836 24.387 1.00 98.31 98 SER A C 1
ATOM 724 O O . SER A 1 98 ? -22.364 5.938 25.164 1.00 98.31 98 SER A O 1
ATOM 726 N N . GLN A 1 99 ? -23.951 6.944 23.943 1.00 98.00 99 GLN A N 1
ATOM 727 C CA . GLN A 1 99 ? -25.011 5.937 24.111 1.00 98.00 99 GLN A CA 1
ATOM 728 C C . GLN A 1 99 ? -25.250 5.077 22.849 1.00 98.00 99 GLN A C 1
ATOM 730 O O . GLN A 1 99 ? -26.169 4.257 22.834 1.00 98.00 99 GLN A O 1
ATOM 735 N N . ALA A 1 100 ? -24.444 5.239 21.793 1.00 98.44 100 ALA A N 1
ATOM 736 C CA . ALA A 1 100 ? -24.567 4.472 20.552 1.00 98.44 100 ALA A CA 1
ATOM 737 C C . ALA A 1 100 ? -24.020 3.040 20.698 1.00 98.44 100 ALA A C 1
ATOM 739 O O . ALA A 1 100 ? -23.208 2.745 21.580 1.00 98.44 100 ALA A O 1
ATOM 740 N N . GLU A 1 101 ? -24.406 2.138 19.802 1.00 98.75 101 GLU A N 1
ATOM 741 C CA . GLU A 1 101 ? -23.650 0.900 19.594 1.00 98.75 101 GLU A CA 1
ATOM 742 C C . GLU A 1 101 ? -22.286 1.232 18.966 1.00 98.75 101 GLU A C 1
ATOM 744 O O . GLU A 1 101 ? -22.176 2.176 18.193 1.00 98.75 101 GLU A O 1
ATOM 749 N N . VAL A 1 102 ? -21.232 0.496 19.320 1.00 98.81 102 VAL A N 1
ATOM 750 C CA . VAL A 1 102 ? -19.838 0.818 18.997 1.00 98.81 102 VAL A CA 1
ATOM 751 C C . VAL A 1 102 ? -19.117 -0.392 18.420 1.00 98.81 102 VAL A C 1
ATOM 753 O O . VAL A 1 102 ? -19.017 -1.445 19.063 1.00 98.81 102 VAL A O 1
ATOM 756 N N . VAL A 1 103 ? -18.554 -0.209 17.226 1.00 98.81 103 VAL A N 1
ATOM 757 C CA . VAL A 1 103 ? -17.721 -1.203 16.542 1.00 98.81 103 VAL A CA 1
ATOM 758 C C . VAL A 1 103 ? -16.489 -0.530 15.954 1.00 98.81 103 VAL A C 1
ATOM 760 O O . VAL A 1 103 ? -16.604 0.364 15.128 1.00 98.81 103 VAL A O 1
ATOM 763 N N . GLY A 1 104 ? -15.300 -0.997 16.312 1.00 98.62 104 GLY A N 1
ATOM 764 C CA . GLY A 1 104 ? -14.084 -0.595 15.614 1.00 98.62 104 GLY A CA 1
ATOM 765 C C . GLY A 1 104 ? -13.812 -1.498 14.421 1.00 98.62 104 GLY A C 1
ATOM 766 O O . GLY A 1 104 ? -13.765 -2.719 14.573 1.00 98.62 104 GLY A O 1
ATOM 767 N N . LEU A 1 105 ? -13.612 -0.924 13.239 1.00 98.62 105 LEU A N 1
ATOM 768 C CA . LEU A 1 105 ? -13.184 -1.655 12.051 1.00 98.62 105 LEU A CA 1
ATOM 769 C C . LEU A 1 105 ? -11.790 -1.191 11.638 1.00 98.62 105 LEU A C 1
ATOM 771 O O . LEU A 1 105 ? -11.459 -0.012 11.681 1.00 98.62 105 LEU A O 1
ATOM 775 N N . HIS A 1 106 ? -10.965 -2.128 11.196 1.00 97.94 106 HIS A N 1
ATOM 776 C CA . HIS A 1 106 ? -9.687 -1.806 10.580 1.00 97.94 106 HIS A CA 1
ATOM 777 C C . HIS A 1 106 ? -9.500 -2.667 9.334 1.00 97.94 106 HIS A C 1
ATOM 779 O O . HIS A 1 106 ? -9.069 -3.822 9.413 1.00 97.94 106 HIS A O 1
ATOM 785 N N . PRO A 1 107 ? -9.849 -2.133 8.155 1.00 96.50 107 PRO A N 1
ATOM 786 C CA . PRO A 1 107 ? -9.458 -2.748 6.902 1.00 96.50 107 PRO A CA 1
ATOM 787 C C . PRO A 1 107 ? -7.929 -2.744 6.796 1.00 96.50 107 PRO A C 1
ATOM 789 O O . PRO A 1 107 ? -7.311 -1.681 6.797 1.00 96.50 107 PRO A O 1
ATOM 792 N N . MET A 1 108 ? -7.307 -3.916 6.653 1.00 94.62 108 MET A N 1
ATOM 793 C CA . MET A 1 108 ? -5.841 -4.069 6.612 1.00 94.62 108 MET A CA 1
ATOM 794 C C . MET A 1 108 ? -5.255 -3.684 5.244 1.00 94.62 108 MET A C 1
ATOM 796 O O . MET A 1 108 ? -4.406 -4.365 4.669 1.00 94.62 108 MET A O 1
ATOM 800 N N . THR A 1 109 ? -5.780 -2.616 4.654 1.00 90.94 109 THR A N 1
ATOM 801 C CA . THR A 1 109 ? -5.441 -2.147 3.319 1.00 90.94 109 THR A CA 1
ATOM 802 C C . THR A 1 109 ? -5.816 -0.679 3.189 1.00 90.94 109 THR A C 1
ATOM 804 O O . THR A 1 109 ? -6.845 -0.259 3.707 1.00 90.94 109 THR A O 1
ATOM 807 N N . ALA A 1 110 ? -5.027 0.095 2.445 1.00 88.19 110 ALA A N 1
ATOM 808 C CA . ALA A 1 110 ? -5.492 1.380 1.924 1.00 88.19 110 ALA A CA 1
ATOM 809 C C . ALA A 1 110 ? -6.689 1.153 0.971 1.00 88.19 110 ALA A C 1
ATOM 811 O O . ALA A 1 110 ? -6.812 0.043 0.446 1.00 88.19 110 ALA A O 1
ATOM 812 N N . PRO A 1 111 ? -7.536 2.166 0.697 1.00 88.62 111 PRO A N 1
ATOM 813 C CA . PRO A 1 111 ? -8.709 2.013 -0.165 1.00 88.62 111 PRO A CA 1
ATOM 814 C C . PRO A 1 111 ? -8.330 1.313 -1.475 1.00 88.62 111 PRO A C 1
ATOM 816 O O . PRO A 1 111 ? -7.518 1.852 -2.242 1.00 88.62 111 PRO A O 1
ATOM 819 N N . PRO A 1 112 ? -8.825 0.090 -1.728 1.00 86.50 112 PRO A N 1
ATOM 820 C CA . PRO A 1 112 ? -8.383 -0.651 -2.888 1.00 86.50 112 PRO A CA 1
ATOM 821 C C . PRO A 1 112 ? -9.028 -0.081 -4.150 1.00 86.50 112 PRO A C 1
ATOM 823 O O . PRO A 1 112 ? -10.088 0.537 -4.130 1.00 86.50 112 PRO A O 1
ATOM 826 N N . LYS A 1 113 ? -8.404 -0.352 -5.295 1.00 83.31 113 LYS A N 1
ATOM 827 C CA . LYS A 1 113 ? -9.018 -0.074 -6.600 1.00 83.31 113 LYS A CA 1
ATOM 828 C C . LYS A 1 113 ? -10.140 -1.064 -6.940 1.00 83.31 113 LYS A C 1
ATOM 830 O O . LYS A 1 113 ? -10.895 -0.829 -7.876 1.00 83.31 113 LYS A O 1
ATOM 835 N N . SER A 1 114 ? -10.238 -2.182 -6.215 1.00 83.81 114 SER A N 1
ATOM 836 C CA . SER A 1 114 ? -11.366 -3.108 -6.319 1.00 83.81 114 SER A CA 1
ATOM 837 C C . SER A 1 114 ? -12.614 -2.537 -5.638 1.00 83.81 114 SER A C 1
ATOM 839 O O . SER A 1 114 ? -12.488 -1.782 -4.672 1.00 83.81 114 SER A O 1
ATOM 841 N N . PRO A 1 115 ? -13.817 -2.931 -6.094 1.00 82.81 115 PRO A N 1
ATOM 842 C CA . PRO A 1 115 ? -15.066 -2.496 -5.472 1.00 82.81 115 PRO A CA 1
ATOM 843 C C . PRO A 1 115 ? -15.267 -3.083 -4.069 1.00 82.81 115 PRO A C 1
ATOM 845 O O . PRO A 1 115 ? -16.021 -2.527 -3.289 1.00 82.81 115 PRO A O 1
ATOM 848 N N . THR A 1 116 ? -14.598 -4.190 -3.732 1.00 91.62 116 THR A N 1
ATOM 849 C CA . THR A 1 116 ? -14.726 -4.875 -2.437 1.00 91.62 116 THR A CA 1
ATOM 850 C C . THR A 1 116 ? -13.360 -5.096 -1.780 1.00 91.62 116 THR A C 1
ATOM 852 O O . THR A 1 116 ? -12.309 -4.856 -2.388 1.00 91.62 116 THR A O 1
ATOM 855 N N . LEU A 1 117 ? -13.372 -5.603 -0.545 1.00 93.56 117 LEU A N 1
ATOM 856 C CA . LEU A 1 117 ? -12.204 -6.041 0.224 1.00 93.56 117 LEU A CA 1
ATOM 857 C C . LEU A 1 117 ? -11.890 -7.536 0.020 1.00 93.56 117 LEU A C 1
ATOM 859 O O . LEU A 1 117 ? -11.182 -8.132 0.831 1.00 93.56 117 LEU A O 1
ATOM 863 N N . LYS A 1 118 ? -12.377 -8.160 -1.065 1.00 91.88 118 LYS A N 1
ATOM 864 C CA . LYS A 1 118 ? -12.131 -9.582 -1.352 1.00 91.88 118 LYS A CA 1
ATOM 865 C C . LYS A 1 118 ? -10.645 -9.934 -1.242 1.00 91.88 118 LYS A C 1
ATOM 867 O O . LYS A 1 118 ? -9.790 -9.278 -1.845 1.00 91.88 118 LYS A O 1
ATOM 872 N N . GLY A 1 119 ? -10.362 -10.987 -0.473 1.00 88.06 119 GLY A N 1
ATOM 873 C CA . GLY A 1 119 ? -9.008 -11.497 -0.236 1.00 88.06 119 GLY A CA 1
ATOM 874 C C . GLY A 1 119 ? -8.156 -10.641 0.704 1.00 88.06 119 GLY A C 1
ATOM 875 O O . GLY A 1 119 ? -6.951 -10.861 0.775 1.00 88.06 119 GLY A O 1
ATOM 876 N N . ARG A 1 120 ? -8.747 -9.656 1.394 1.00 93.44 120 ARG A N 1
ATOM 877 C CA . ARG A 1 120 ? -8.041 -8.775 2.330 1.00 93.44 120 ARG A CA 1
ATOM 878 C C . ARG A 1 120 ? -8.604 -8.928 3.741 1.00 93.44 120 ARG A C 1
ATOM 880 O O . ARG A 1 120 ? -9.828 -9.008 3.885 1.00 93.44 120 ARG A O 1
ATOM 887 N N . PRO A 1 121 ? -7.746 -8.943 4.773 1.00 96.44 121 PRO A N 1
ATOM 888 C CA . PRO A 1 121 ? -8.211 -8.965 6.149 1.00 96.44 121 PRO A CA 1
ATOM 889 C C . PRO A 1 121 ? -8.931 -7.670 6.540 1.00 96.44 121 PRO A C 1
ATOM 891 O O . PRO A 1 121 ? -8.554 -6.575 6.115 1.00 96.44 121 PRO A O 1
ATOM 894 N N . MET A 1 122 ? -9.935 -7.799 7.400 1.00 97.38 122 MET A N 1
ATOM 895 C CA . MET A 1 122 ? -10.521 -6.689 8.146 1.00 97.38 122 MET A CA 1
ATOM 896 C C . MET A 1 122 ? -10.629 -7.098 9.607 1.00 97.38 122 MET A C 1
ATOM 898 O O . MET A 1 122 ? -11.245 -8.116 9.921 1.00 97.38 122 MET A O 1
ATOM 902 N N . VAL A 1 123 ? -10.037 -6.312 10.499 1.00 98.44 123 VAL A N 1
ATOM 903 C CA . VAL A 1 123 ? -10.176 -6.550 11.933 1.00 98.44 123 VAL A CA 1
ATOM 904 C C . VAL A 1 123 ? -11.456 -5.893 12.438 1.00 98.44 123 VAL A C 1
ATOM 906 O O . VAL A 1 123 ? -11.774 -4.770 12.048 1.00 98.44 123 VAL A O 1
ATOM 909 N N . VAL A 1 124 ? -12.199 -6.608 13.280 1.00 98.69 124 VAL A N 1
ATOM 910 C CA . VAL A 1 124 ? -13.497 -6.206 13.826 1.00 98.69 124 VAL A CA 1
ATOM 911 C C . VAL A 1 124 ? -13.435 -6.258 15.352 1.00 98.69 124 VAL A C 1
ATOM 913 O O . VAL A 1 124 ? -13.274 -7.329 15.939 1.00 98.69 124 VAL A O 1
ATOM 916 N N . CYS A 1 125 ? -13.589 -5.102 15.989 1.00 98.62 125 CYS A N 1
ATOM 917 C CA . CYS A 1 125 ? -13.645 -4.930 17.438 1.00 98.62 125 CYS A CA 1
ATOM 918 C C . CYS A 1 125 ? -15.081 -4.576 17.847 1.00 98.62 125 CYS A C 1
ATOM 920 O O . CYS A 1 125 ? -15.469 -3.410 17.825 1.00 98.62 125 CYS A O 1
ATOM 922 N N . GLU A 1 126 ? -15.894 -5.576 18.189 1.00 97.75 126 GLU A N 1
ATOM 923 C CA . GLU A 1 126 ? -17.265 -5.351 18.669 1.00 97.75 126 GLU A CA 1
ATOM 924 C C . GLU A 1 126 ? -17.239 -4.969 20.154 1.00 97.75 126 GLU A C 1
ATOM 926 O O . GLU A 1 126 ? -17.125 -5.840 21.013 1.00 97.75 126 GLU A O 1
ATOM 931 N N . ALA A 1 127 ? -17.324 -3.671 20.456 1.00 97.69 127 ALA A N 1
ATOM 932 C CA . ALA A 1 127 ? -17.200 -3.166 21.824 1.00 97.69 127 ALA A CA 1
ATOM 933 C C . ALA A 1 127 ? -18.552 -3.076 22.547 1.00 97.69 127 ALA A C 1
ATOM 935 O O . ALA A 1 127 ? -18.675 -3.489 23.698 1.00 97.69 127 ALA A O 1
ATOM 936 N N . ARG A 1 128 ? -19.586 -2.570 21.862 1.00 98.12 128 ARG A N 1
ATOM 937 C CA . ARG A 1 128 ? -20.974 -2.540 22.351 1.00 98.12 128 ARG A CA 1
ATOM 938 C C . ARG A 1 128 ? -21.920 -2.726 21.169 1.00 98.12 128 ARG A C 1
ATOM 940 O O . ARG A 1 128 ? -22.211 -1.759 20.484 1.00 98.12 128 ARG A O 1
ATOM 947 N N . LEU A 1 129 ? -22.371 -3.950 20.898 1.00 97.88 129 LEU A N 1
ATOM 948 C CA . LEU A 1 129 ? -23.176 -4.260 19.709 1.00 97.88 129 LEU A CA 1
ATOM 949 C C . LEU A 1 129 ? -24.294 -5.259 20.022 1.00 97.88 129 LEU A C 1
ATOM 951 O O . LEU A 1 129 ? -24.026 -6.389 20.444 1.00 97.88 129 LEU A O 1
ATOM 955 N N . ASP A 1 130 ? -25.522 -4.860 19.717 1.00 96.56 130 ASP A N 1
ATOM 956 C CA . ASP A 1 130 ? -26.748 -5.627 19.902 1.00 96.56 130 ASP A CA 1
ATOM 957 C C . ASP A 1 130 ? -27.688 -5.490 18.686 1.00 96.56 130 ASP A C 1
ATOM 959 O O . ASP A 1 130 ? -27.614 -6.308 17.760 1.00 96.56 130 ASP A O 1
ATOM 963 N N . ALA A 1 131 ? -28.517 -4.440 18.622 1.00 97.25 131 ALA A N 1
ATOM 964 C CA . ALA A 1 131 ? -29.569 -4.300 17.613 1.00 97.25 131 ALA A CA 1
ATOM 965 C C . ALA A 1 131 ? -29.015 -4.124 16.190 1.00 97.25 131 ALA A C 1
ATOM 967 O O . ALA A 1 131 ? -29.653 -4.535 15.215 1.00 97.25 131 ALA A O 1
ATOM 968 N N . TRP A 1 132 ? -27.807 -3.572 16.049 1.00 98.00 132 TRP A N 1
ATOM 969 C CA . TRP A 1 132 ? -27.180 -3.341 14.747 1.00 98.00 132 TRP A CA 1
ATOM 970 C C . TRP A 1 132 ? -26.385 -4.530 14.196 1.00 98.00 132 TRP A C 1
ATOM 972 O O . TRP A 1 132 ? -25.885 -4.472 13.067 1.00 98.00 132 TRP A O 1
ATOM 982 N N . ARG A 1 133 ? -26.308 -5.649 14.926 1.00 97.75 133 ARG A N 1
ATOM 983 C CA . ARG A 1 133 ? -25.569 -6.849 14.499 1.00 97.75 133 ARG A CA 1
ATOM 984 C C . ARG A 1 133 ? -25.966 -7.370 13.106 1.00 97.75 133 ARG A C 1
ATOM 986 O O . ARG A 1 133 ? -25.056 -7.644 12.319 1.00 97.75 133 ARG A O 1
ATOM 993 N N . PRO A 1 134 ? -27.260 -7.470 12.726 1.00 97.50 134 PRO A N 1
ATOM 994 C CA . PRO A 1 134 ? -27.637 -7.931 11.386 1.00 97.50 134 PRO A CA 1
ATOM 995 C C . PRO A 1 134 ? -27.198 -6.975 10.271 1.00 97.50 134 PRO A C 1
ATOM 997 O O . PRO A 1 134 ? -26.872 -7.411 9.166 1.00 97.50 134 PRO A O 1
ATOM 1000 N N . TRP A 1 135 ? -27.189 -5.668 10.547 1.00 97.00 135 TRP A N 1
ATOM 1001 C CA . TRP A 1 135 ? -26.729 -4.667 9.588 1.00 97.00 135 TRP A CA 1
ATOM 1002 C C . TRP A 1 135 ? -25.212 -4.733 9.415 1.00 97.00 135 TRP A C 1
ATOM 1004 O O . TRP A 1 135 ? -24.739 -4.756 8.279 1.00 97.00 135 TRP A O 1
ATOM 1014 N N . LEU A 1 136 ? -24.460 -4.848 10.519 1.00 97.44 136 LEU A N 1
ATOM 1015 C CA . LEU A 1 136 ? -23.012 -5.030 10.465 1.00 97.44 136 LEU A CA 1
ATOM 1016 C C . LEU A 1 136 ? -22.664 -6.279 9.654 1.00 97.44 136 LEU A C 1
ATOM 1018 O O . LEU A 1 136 ? -21.860 -6.188 8.736 1.00 97.44 136 LEU A O 1
ATOM 1022 N N . GLN A 1 137 ? -23.307 -7.421 9.921 1.00 96.75 137 GLN A N 1
ATOM 1023 C CA . GLN A 1 137 ? -23.038 -8.649 9.169 1.00 96.75 137 GLN A CA 1
ATOM 1024 C C . GLN A 1 137 ? -23.268 -8.458 7.662 1.00 96.75 137 GLN A C 1
ATOM 1026 O O . GLN A 1 137 ? -22.414 -8.828 6.862 1.00 96.75 137 GLN A O 1
ATOM 1031 N N . ARG A 1 138 ? -24.357 -7.780 7.273 1.00 96.56 138 ARG A N 1
ATOM 1032 C CA . ARG A 1 138 ? -24.628 -7.443 5.867 1.00 96.56 138 ARG A CA 1
ATOM 1033 C C . ARG A 1 138 ? -23.533 -6.567 5.253 1.00 96.56 138 ARG A C 1
ATOM 1035 O O . ARG A 1 138 ? -23.166 -6.789 4.101 1.00 96.56 138 ARG A O 1
ATOM 1042 N N . LEU A 1 139 ? -23.018 -5.586 5.999 1.00 96.81 139 LEU A N 1
ATOM 1043 C CA . LEU A 1 139 ? -21.889 -4.761 5.566 1.00 96.81 139 LEU A CA 1
ATOM 1044 C C . LEU A 1 139 ? -20.633 -5.619 5.347 1.00 96.81 139 LEU A C 1
ATOM 1046 O O . LEU A 1 139 ? -20.018 -5.528 4.287 1.00 96.81 139 LEU A O 1
ATOM 1050 N N . LEU A 1 140 ? -20.269 -6.463 6.318 1.00 96.44 140 LEU A N 1
ATOM 1051 C CA . LEU A 1 140 ? -19.080 -7.321 6.246 1.00 96.44 140 LEU A CA 1
ATOM 1052 C C . LEU A 1 140 ? -19.161 -8.313 5.070 1.00 96.44 140 LEU A C 1
ATOM 1054 O O . LEU A 1 140 ? -18.189 -8.460 4.325 1.00 96.44 140 LEU A O 1
ATOM 1058 N N . ASP A 1 141 ? -20.328 -8.929 4.857 1.00 95.81 141 ASP A N 1
ATOM 1059 C CA . ASP A 1 141 ? -20.574 -9.866 3.754 1.00 95.81 141 ASP A CA 1
ATOM 1060 C C . ASP A 1 141 ? -20.467 -9.168 2.393 1.00 95.81 141 ASP A C 1
ATOM 1062 O O . ASP A 1 141 ? -19.796 -9.663 1.483 1.00 95.81 141 ASP A O 1
ATOM 1066 N N . ALA A 1 142 ? -21.075 -7.983 2.258 1.00 96.06 142 ALA A N 1
ATOM 1067 C CA . ALA A 1 142 ? -21.006 -7.190 1.034 1.00 96.06 142 ALA A CA 1
ATOM 1068 C C . ALA A 1 142 ? -19.573 -6.713 0.739 1.00 96.06 142 ALA A C 1
ATOM 1070 O O . ALA A 1 142 ? -19.158 -6.667 -0.420 1.00 96.06 142 ALA A O 1
ATOM 1071 N N . LEU A 1 143 ? -18.800 -6.378 1.779 1.00 95.69 143 LEU A N 1
ATOM 1072 C CA . LEU A 1 143 ? -17.386 -6.021 1.649 1.00 95.69 143 LEU A CA 1
ATOM 1073 C C . LEU A 1 143 ? -16.522 -7.219 1.235 1.00 95.69 143 LEU A C 1
ATOM 1075 O O . LEU A 1 143 ? -15.425 -7.007 0.722 1.00 95.69 143 LEU A O 1
ATOM 1079 N N . GLN A 1 144 ? -16.986 -8.459 1.432 1.00 96.25 144 GLN A N 1
ATOM 1080 C CA . GLN A 1 144 ? -16.258 -9.698 1.123 1.00 96.25 144 GLN A CA 1
ATOM 1081 C C .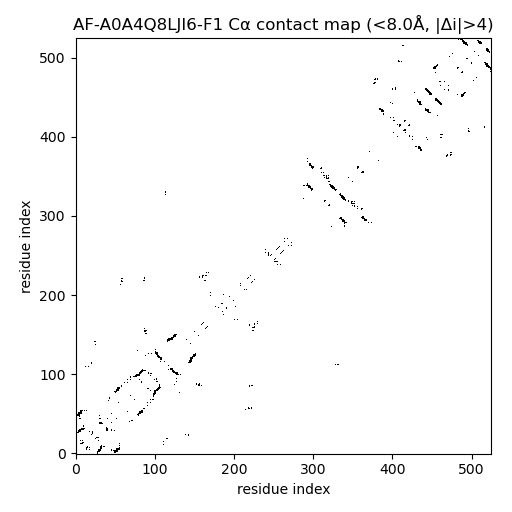 GLN A 1 144 ? -14.885 -9.804 1.816 1.00 96.25 144 GLN A C 1
ATOM 1083 O O . GLN A 1 144 ? -13.980 -10.484 1.321 1.00 96.25 144 GLN A O 1
ATOM 1088 N N . ALA A 1 145 ? -14.701 -9.106 2.938 1.00 94.38 145 ALA A N 1
ATOM 1089 C CA . ALA A 1 145 ? -13.442 -9.102 3.671 1.00 94.38 145 ALA A CA 1
ATOM 1090 C C . ALA A 1 145 ? -13.241 -10.400 4.463 1.00 94.38 145 ALA A C 1
ATOM 1092 O O . ALA A 1 145 ? -14.195 -11.020 4.933 1.00 94.38 145 ALA A O 1
ATOM 1093 N N . GLN A 1 146 ? -11.982 -10.767 4.694 1.00 95.94 146 GLN A N 1
ATOM 1094 C CA . GLN A 1 146 ? -11.627 -11.831 5.632 1.00 95.94 146 GLN A CA 1
ATOM 1095 C C . GLN A 1 146 ? -11.648 -11.261 7.055 1.00 95.94 146 GLN A C 1
ATOM 1097 O O . GLN A 1 146 ? -10.682 -10.651 7.511 1.00 95.94 146 GLN A O 1
ATOM 1102 N N . CYS A 1 147 ? -12.788 -11.391 7.730 1.00 97.38 147 CYS A N 1
ATOM 1103 C CA . CYS A 1 147 ? -13.004 -10.751 9.023 1.00 97.38 147 CYS A CA 1
ATOM 1104 C C . CYS A 1 147 ? -12.306 -11.509 10.162 1.00 97.38 147 CYS A C 1
ATOM 1106 O O . CYS A 1 147 ? -12.521 -12.707 10.334 1.00 97.38 147 CYS A O 1
ATOM 1108 N N . VAL A 1 148 ? -11.532 -10.790 10.977 1.00 97.69 148 VAL A N 1
ATOM 1109 C CA . VAL A 1 148 ? -10.896 -11.298 12.203 1.00 97.69 148 VAL A CA 1
ATOM 1110 C C . VAL A 1 148 ? -11.444 -10.515 13.390 1.00 97.69 148 VAL A C 1
ATOM 1112 O O . VAL A 1 148 ? -11.403 -9.289 13.388 1.00 97.69 148 VAL A O 1
ATOM 1115 N N . ARG A 1 149 ? -11.979 -11.205 14.400 1.00 98.00 149 ARG A N 1
ATOM 1116 C CA . ARG A 1 149 ? -12.599 -10.581 15.580 1.00 98.00 149 ARG A CA 1
ATOM 1117 C C . ARG A 1 149 ? -11.628 -10.578 16.760 1.00 98.00 149 ARG A C 1
ATOM 1119 O O . ARG A 1 149 ? -11.006 -11.602 17.021 1.00 98.00 149 ARG A O 1
ATOM 1126 N N . THR A 1 150 ? -11.507 -9.451 17.459 1.00 98.44 150 THR A N 1
ATOM 1127 C CA . THR A 1 150 ? -10.594 -9.278 18.608 1.00 98.44 150 THR A CA 1
ATOM 1128 C C . THR A 1 150 ? -11.026 -8.100 19.495 1.00 98.44 150 THR A C 1
ATOM 1130 O O . THR A 1 150 ? -11.933 -7.356 19.125 1.00 98.44 150 THR A O 1
ATOM 1133 N N . THR A 1 151 ? -10.387 -7.913 20.655 1.00 98.38 151 THR A N 1
ATOM 1134 C CA . THR A 1 151 ? -10.512 -6.682 21.453 1.00 98.38 151 THR A CA 1
ATOM 1135 C C . THR A 1 151 ? -9.623 -5.559 20.893 1.00 98.38 151 THR A C 1
ATOM 1137 O O . THR A 1 151 ? -8.624 -5.863 20.226 1.00 98.38 151 THR A O 1
ATOM 1140 N N . PRO A 1 152 ? -9.942 -4.278 21.170 1.00 98.44 152 PRO A N 1
ATOM 1141 C CA . PRO A 1 152 ? -9.109 -3.138 20.777 1.00 98.44 152 PRO A CA 1
ATOM 1142 C C . PRO A 1 152 ? -7.658 -3.226 21.271 1.00 98.44 152 PRO A C 1
ATOM 1144 O O . PRO A 1 152 ? -6.729 -2.962 20.510 1.00 98.44 152 PRO A O 1
ATOM 1147 N N . GLU A 1 153 ? -7.453 -3.672 22.511 1.00 98.06 153 GLU A N 1
ATOM 1148 C CA . GLU A 1 153 ? -6.128 -3.761 23.133 1.00 98.06 153 GLU A CA 1
ATOM 1149 C C . GLU A 1 153 ? -5.284 -4.842 22.457 1.00 98.06 153 GLU A C 1
ATOM 1151 O O . GLU A 1 153 ? -4.131 -4.610 22.093 1.00 98.06 153 GLU A O 1
ATOM 1156 N N . HIS A 1 154 ? -5.865 -6.026 22.233 1.00 98.50 154 HIS A N 1
ATOM 1157 C CA . HIS A 1 154 ? -5.153 -7.097 21.543 1.00 98.50 154 HIS A CA 1
ATOM 1158 C C . HIS A 1 154 ? -4.888 -6.734 20.076 1.00 98.50 154 HIS A C 1
ATOM 1160 O O . HIS A 1 154 ? -3.819 -7.042 19.553 1.00 98.50 154 HIS A O 1
ATOM 1166 N N . HIS A 1 155 ? -5.814 -6.025 19.421 1.00 98.50 155 HIS A N 1
ATOM 1167 C CA . HIS A 1 155 ? -5.573 -5.484 18.087 1.00 98.50 155 HIS A CA 1
ATOM 1168 C C . HIS A 1 155 ? -4.317 -4.603 18.059 1.00 98.50 155 HIS A C 1
ATOM 1170 O O . HIS A 1 155 ? -3.445 -4.835 17.224 1.00 98.50 155 HIS A O 1
ATOM 1176 N N . ASP A 1 156 ? -4.195 -3.624 18.958 1.00 98.50 156 ASP A N 1
ATOM 1177 C CA . ASP A 1 156 ? -3.070 -2.683 18.934 1.00 98.50 156 ASP A CA 1
ATOM 1178 C C . ASP A 1 156 ? -1.736 -3.373 19.260 1.00 98.50 156 ASP A C 1
ATOM 1180 O O . ASP A 1 156 ? -0.729 -3.096 18.603 1.00 98.50 156 ASP A O 1
ATOM 1184 N N . GLN A 1 157 ? -1.730 -4.350 20.174 1.00 98.50 157 GLN A N 1
ATOM 1185 C CA . GLN A 1 157 ? -0.564 -5.211 20.419 1.00 98.50 157 GLN A CA 1
ATOM 1186 C C . GLN A 1 157 ? -0.125 -5.955 19.151 1.00 98.50 157 GLN A C 1
ATOM 1188 O O . GLN A 1 157 ? 1.055 -5.959 18.800 1.00 98.50 157 GLN A O 1
ATOM 1193 N N . VAL A 1 158 ? -1.073 -6.557 18.425 1.00 98.38 158 VAL A N 1
ATOM 1194 C CA . VAL A 1 158 ? -0.777 -7.268 17.174 1.00 98.38 158 VAL A CA 1
ATOM 1195 C C . VAL A 1 158 ? -0.330 -6.291 16.086 1.00 98.38 158 VAL A C 1
ATOM 1197 O O . VAL A 1 158 ? 0.608 -6.594 15.352 1.00 98.38 158 VAL A O 1
ATOM 1200 N N . MET A 1 159 ? -0.935 -5.104 15.977 1.00 98.25 159 MET A N 1
ATOM 1201 C CA . MET A 1 159 ? -0.555 -4.102 14.971 1.00 98.25 159 MET A CA 1
ATOM 1202 C C . MET A 1 159 ? 0.832 -3.508 15.218 1.00 98.25 159 MET A C 1
ATOM 1204 O O . MET A 1 159 ? 1.503 -3.139 14.251 1.00 98.25 159 MET A O 1
ATOM 1208 N N . ALA A 1 160 ? 1.313 -3.484 16.463 1.00 98.38 160 ALA A N 1
ATOM 1209 C CA . ALA A 1 160 ? 2.699 -3.119 16.743 1.00 98.38 160 ALA A CA 1
ATOM 1210 C C . ALA A 1 160 ? 3.687 -4.070 16.036 1.00 98.38 160 ALA A C 1
ATOM 1212 O O . ALA A 1 160 ? 4.692 -3.620 15.492 1.00 98.38 160 ALA A O 1
ATOM 1213 N N . LEU A 1 161 ? 3.357 -5.363 15.938 1.00 98.06 161 LEU A N 1
ATOM 1214 C CA . LEU A 1 161 ? 4.159 -6.367 15.226 1.00 98.06 161 LEU A CA 1
ATOM 1215 C C . LEU A 1 161 ? 3.853 -6.428 13.718 1.00 98.06 161 LEU A C 1
ATOM 1217 O O . LEU A 1 161 ? 4.760 -6.516 12.896 1.00 98.06 161 LEU A O 1
ATOM 1221 N N . VAL A 1 162 ? 2.577 -6.392 13.332 1.00 96.50 162 VAL A N 1
ATOM 1222 C CA . VAL A 1 162 ? 2.137 -6.635 11.943 1.00 96.50 162 VAL A CA 1
ATOM 1223 C C . VAL A 1 162 ? 2.267 -5.396 11.057 1.00 96.50 162 VAL A C 1
ATOM 1225 O O . VAL A 1 162 ? 2.479 -5.527 9.852 1.00 96.50 162 VAL A O 1
ATOM 1228 N N . GLN A 1 163 ? 2.145 -4.194 11.623 1.00 95.19 163 GLN A N 1
ATOM 1229 C CA . GLN A 1 163 ? 2.222 -2.940 10.872 1.00 95.19 163 GLN A CA 1
ATOM 1230 C C . GLN A 1 163 ? 3.410 -2.089 11.298 1.00 95.19 163 GLN A C 1
ATOM 1232 O O . GLN A 1 163 ? 4.238 -1.751 10.456 1.00 95.19 163 GLN A O 1
ATOM 1237 N N . ALA A 1 164 ? 3.508 -1.732 12.581 1.00 97.12 164 ALA A N 1
ATOM 1238 C CA . ALA A 1 164 ? 4.501 -0.754 13.018 1.00 97.12 164 ALA A CA 1
ATOM 1239 C C . ALA A 1 164 ? 5.931 -1.283 12.854 1.00 97.12 164 ALA A C 1
ATOM 1241 O O . ALA A 1 164 ? 6.738 -0.616 12.210 1.00 97.12 164 ALA A O 1
ATOM 1242 N N . LEU A 1 165 ? 6.220 -2.503 13.317 1.00 98.31 165 LEU A N 1
ATOM 1243 C CA . LEU A 1 165 ? 7.516 -3.157 13.120 1.00 98.31 165 LEU A CA 1
ATOM 1244 C C . LEU A 1 165 ? 7.873 -3.285 11.634 1.00 98.31 165 LEU A C 1
ATOM 1246 O O . LEU A 1 165 ? 8.981 -2.942 11.231 1.00 98.31 165 LEU A O 1
ATOM 1250 N N . VAL A 1 166 ? 6.925 -3.727 10.801 1.00 96.44 166 VAL A N 1
ATOM 1251 C CA . VAL A 1 166 ? 7.138 -3.856 9.352 1.00 96.44 166 VAL A CA 1
ATOM 1252 C C . VAL A 1 166 ? 7.490 -2.499 8.742 1.00 96.44 166 VAL A C 1
ATOM 1254 O O . VAL A 1 166 ? 8.503 -2.380 8.058 1.00 96.44 166 VAL A O 1
ATOM 1257 N N . HIS A 1 167 ? 6.700 -1.457 9.002 1.00 96.38 167 HIS A N 1
ATOM 1258 C CA . HIS A 1 167 ? 6.972 -0.117 8.484 1.00 96.38 167 HIS A CA 1
ATOM 1259 C C . HIS A 1 167 ? 8.306 0.438 9.003 1.00 96.38 167 HIS A C 1
ATOM 1261 O O . HIS A 1 167 ? 9.072 0.996 8.221 1.00 96.38 167 HIS A O 1
ATOM 1267 N N . ALA A 1 168 ? 8.605 0.259 10.291 1.00 97.50 168 ALA A N 1
ATOM 1268 C CA . ALA A 1 168 ? 9.828 0.750 10.916 1.00 97.50 168 ALA A CA 1
ATOM 1269 C C . ALA A 1 168 ? 11.074 0.099 10.306 1.00 97.50 168 ALA A C 1
ATOM 1271 O O . ALA A 1 168 ? 12.017 0.808 9.961 1.00 97.50 168 ALA A O 1
ATOM 1272 N N . THR A 1 169 ? 11.057 -1.218 10.083 1.00 98.00 169 THR A N 1
ATOM 1273 C CA . THR A 1 169 ? 12.166 -1.941 9.444 1.00 98.00 169 THR A CA 1
ATOM 1274 C C . THR A 1 169 ? 12.423 -1.443 8.022 1.00 98.00 169 THR A C 1
ATOM 1276 O O . THR A 1 169 ? 13.567 -1.154 7.676 1.00 98.00 169 THR A O 1
ATOM 1279 N N . HIS A 1 170 ? 11.379 -1.244 7.211 1.00 97.88 170 HIS A N 1
ATOM 1280 C CA . HIS A 1 170 ? 11.542 -0.712 5.852 1.00 97.88 170 HIS A CA 1
ATOM 1281 C C . HIS A 1 170 ? 12.011 0.753 5.854 1.00 97.88 170 HIS A C 1
ATOM 1283 O O . HIS A 1 170 ? 12.855 1.132 5.043 1.00 97.88 170 HIS A O 1
ATOM 1289 N N . LEU A 1 171 ? 11.521 1.588 6.778 1.00 97.06 171 LEU A N 1
ATOM 1290 C CA . LEU A 1 171 ? 11.994 2.968 6.941 1.00 97.06 171 LEU A CA 1
ATOM 1291 C C . LEU A 1 171 ? 13.465 3.015 7.386 1.00 97.06 171 LEU A C 1
ATOM 1293 O O . LEU A 1 171 ? 14.240 3.824 6.871 1.00 97.06 171 LEU A O 1
ATOM 1297 N N . ALA A 1 172 ? 13.873 2.124 8.291 1.00 97.75 172 ALA A N 1
ATOM 1298 C CA . ALA A 1 172 ? 15.263 1.976 8.705 1.00 97.75 172 ALA A CA 1
ATOM 1299 C C . ALA A 1 172 ? 16.145 1.523 7.530 1.00 97.75 172 ALA A C 1
ATOM 1301 O O . ALA A 1 172 ? 17.185 2.134 7.278 1.00 97.75 172 ALA A O 1
ATOM 1302 N N . GLN A 1 173 ? 15.700 0.531 6.753 1.00 97.50 173 GLN A N 1
ATOM 1303 C CA . GLN A 1 173 ? 16.377 0.066 5.539 1.00 97.50 173 GLN A CA 1
ATOM 1304 C C . GLN A 1 173 ? 16.511 1.184 4.496 1.00 97.50 173 GLN A C 1
ATOM 1306 O O . GLN A 1 173 ? 17.596 1.383 3.952 1.00 97.50 173 GLN A O 1
ATOM 1311 N N . ALA A 1 174 ? 15.463 1.981 4.269 1.00 97.19 174 ALA A N 1
ATOM 1312 C CA . ALA A 1 174 ? 15.531 3.165 3.413 1.00 97.19 174 ALA A CA 1
ATOM 1313 C C . ALA A 1 174 ? 16.571 4.180 3.924 1.00 97.19 174 ALA A C 1
ATOM 1315 O O . ALA A 1 174 ? 17.331 4.753 3.141 1.00 97.19 174 ALA A O 1
ATOM 1316 N N . GLY A 1 175 ? 16.651 4.365 5.245 1.00 97.69 175 GLY A N 1
ATOM 1317 C CA . GLY A 1 175 ? 17.672 5.182 5.895 1.00 97.69 175 GLY A CA 1
ATOM 1318 C C . GLY A 1 175 ? 19.097 4.673 5.655 1.00 97.69 175 GLY A C 1
ATOM 1319 O O . GLY A 1 175 ? 19.983 5.486 5.381 1.00 97.69 175 GLY A O 1
ATOM 1320 N N . VAL A 1 176 ? 19.314 3.354 5.714 1.00 97.56 176 VAL A N 1
ATOM 1321 C CA . VAL A 1 176 ? 20.597 2.707 5.389 1.00 97.56 176 VAL A CA 1
ATOM 1322 C C . VAL A 1 176 ? 20.947 2.930 3.918 1.00 97.56 176 VAL A C 1
ATOM 1324 O O . VAL A 1 176 ? 22.011 3.474 3.630 1.00 97.56 176 VAL A O 1
ATOM 1327 N N . LEU A 1 177 ? 20.037 2.608 2.994 1.00 96.62 177 LEU A N 1
ATOM 1328 C CA . LEU A 1 177 ? 20.241 2.793 1.551 1.00 96.62 177 LEU A CA 1
ATOM 1329 C C . LEU A 1 177 ? 20.612 4.242 1.215 1.00 96.62 177 LEU A C 1
ATOM 1331 O O . LEU A 1 177 ? 21.598 4.486 0.526 1.00 96.62 177 LEU A O 1
ATOM 1335 N N . ARG A 1 178 ? 19.885 5.216 1.778 1.00 96.69 178 ARG A N 1
ATOM 1336 C CA . ARG A 1 178 ? 20.179 6.644 1.600 1.00 96.69 178 ARG A CA 1
ATOM 1337 C C . ARG A 1 178 ? 21.588 7.009 2.070 1.00 96.69 178 ARG A C 1
ATOM 1339 O O . ARG A 1 178 ? 22.262 7.776 1.396 1.00 96.69 178 ARG A O 1
ATOM 1346 N N . ARG A 1 179 ? 22.035 6.490 3.219 1.00 97.81 179 ARG A N 1
ATOM 1347 C CA . ARG A 1 179 ? 23.369 6.793 3.775 1.00 97.81 179 ARG A CA 1
ATOM 1348 C C . ARG A 1 179 ? 24.513 6.182 2.962 1.00 97.81 179 ARG A C 1
ATOM 1350 O O . ARG A 1 179 ? 25.616 6.710 3.008 1.00 97.81 179 ARG A O 1
ATOM 1357 N N . HIS A 1 180 ? 24.262 5.101 2.227 1.00 96.81 180 HIS A N 1
ATOM 1358 C CA . HIS A 1 180 ? 25.266 4.452 1.379 1.00 96.81 180 HIS A CA 1
ATOM 1359 C C . HIS A 1 180 ? 25.205 4.877 -0.094 1.00 96.81 180 HIS A C 1
ATOM 1361 O O . HIS A 1 180 ? 26.106 4.521 -0.852 1.00 96.81 180 HIS A O 1
ATOM 1367 N N . ALA A 1 181 ? 24.201 5.661 -0.499 1.00 95.81 181 ALA A N 1
ATOM 1368 C CA . ALA A 1 181 ? 23.955 5.993 -1.901 1.00 95.81 181 ALA A CA 1
ATOM 1369 C C . ALA A 1 181 ? 25.148 6.662 -2.608 1.00 95.81 181 ALA A C 1
ATOM 1371 O O . ALA A 1 181 ? 25.377 6.405 -3.783 1.00 95.81 181 ALA A O 1
ATOM 1372 N N . GLU A 1 182 ? 25.959 7.452 -1.896 1.00 95.56 182 GLU A N 1
ATOM 1373 C CA . GLU A 1 182 ? 27.171 8.071 -2.463 1.00 95.56 182 GLU A CA 1
ATOM 1374 C C . GLU A 1 182 ? 28.247 7.052 -2.871 1.00 95.56 182 GLU A C 1
ATOM 1376 O O . GLU A 1 182 ? 29.062 7.331 -3.744 1.00 95.56 182 GLU A O 1
ATOM 1381 N N . HIS A 1 183 ? 28.256 5.870 -2.250 1.00 95.75 183 HIS A N 1
ATOM 1382 C CA . HIS A 1 183 ? 29.272 4.841 -2.482 1.00 95.75 183 HIS A CA 1
ATOM 1383 C C . HIS A 1 183 ? 28.810 3.766 -3.466 1.00 95.75 183 HIS A C 1
ATOM 1385 O O . HIS A 1 183 ? 29.628 3.227 -4.208 1.00 95.75 183 HIS A O 1
ATOM 1391 N N . VAL A 1 184 ? 27.521 3.412 -3.438 1.00 93.81 184 VAL A N 1
ATOM 1392 C CA . VAL A 1 184 ? 26.978 2.268 -4.195 1.00 93.81 184 VAL A CA 1
ATOM 1393 C C . VAL A 1 184 ? 25.861 2.640 -5.174 1.00 93.81 184 VAL A C 1
ATOM 1395 O O . VAL A 1 184 ? 25.355 1.765 -5.870 1.00 93.81 184 VAL A O 1
ATOM 1398 N N . GLY A 1 185 ? 25.490 3.919 -5.253 1.00 93.75 185 GLY A N 1
ATOM 1399 C CA . GLY A 1 185 ? 24.401 4.409 -6.095 1.00 93.75 185 GLY A CA 1
ATOM 1400 C C . GLY A 1 185 ? 23.036 4.417 -5.401 1.00 93.75 185 GLY A C 1
ATOM 1401 O O . GLY A 1 185 ? 22.841 3.910 -4.293 1.00 93.75 185 GLY A O 1
ATOM 1402 N N . SER A 1 186 ? 22.068 5.039 -6.068 1.00 91.56 186 SER A N 1
ATOM 1403 C CA . SER A 1 186 ? 20.669 5.123 -5.648 1.00 91.56 186 SER A CA 1
ATOM 1404 C C . SER A 1 186 ? 19.951 3.766 -5.687 1.00 91.56 186 SER A C 1
ATOM 1406 O O . SER A 1 186 ? 20.411 2.808 -6.304 1.00 91.56 186 SER A O 1
ATOM 1408 N N . LEU A 1 187 ? 18.754 3.682 -5.087 1.00 86.75 187 LEU A N 1
ATOM 1409 C CA . LEU A 1 187 ? 17.928 2.463 -5.122 1.00 86.75 187 LEU A CA 1
ATOM 1410 C C . LEU A 1 187 ? 17.661 1.961 -6.556 1.00 86.75 187 LEU A C 1
ATOM 1412 O O . LEU A 1 187 ? 17.626 0.755 -6.786 1.00 86.75 187 LEU A O 1
ATOM 1416 N N . VAL A 1 188 ? 17.501 2.876 -7.517 1.00 87.69 188 VAL A N 1
ATOM 1417 C CA . VAL A 1 188 ? 17.290 2.533 -8.933 1.00 87.69 188 VAL A CA 1
ATOM 1418 C C . VAL A 1 188 ? 18.544 1.899 -9.536 1.00 87.69 188 VAL A C 1
ATOM 1420 O O . VAL A 1 188 ? 18.447 0.912 -10.259 1.00 87.69 188 VAL A O 1
ATOM 1423 N N . GLU A 1 189 ? 19.723 2.420 -9.202 1.00 89.75 189 GLU A N 1
ATOM 1424 C CA . GLU A 1 189 ? 21.013 1.909 -9.686 1.00 89.75 189 GLU A CA 1
ATOM 1425 C C . GLU A 1 189 ? 21.405 0.577 -9.036 1.00 89.75 189 GLU A C 1
ATOM 1427 O O . GLU A 1 189 ? 22.125 -0.212 -9.643 1.00 89.75 189 GLU A O 1
ATOM 1432 N N . LEU A 1 190 ? 20.889 0.287 -7.837 1.00 90.12 190 LEU A N 1
ATOM 1433 C CA . LEU A 1 190 ? 21.040 -1.013 -7.176 1.00 90.12 190 LEU A CA 1
ATOM 1434 C C . LEU A 1 190 ? 20.098 -2.085 -7.742 1.00 90.12 190 LEU A C 1
ATOM 1436 O O . LEU A 1 190 ? 20.366 -3.280 -7.617 1.00 90.12 190 LEU A O 1
ATOM 1440 N N . PHE A 1 191 ? 19.001 -1.682 -8.384 1.00 85.56 191 PHE A N 1
ATOM 1441 C CA . PHE A 1 191 ? 17.960 -2.591 -8.861 1.00 85.56 191 PHE A CA 1
ATOM 1442 C C . PHE A 1 191 ? 18.451 -3.685 -9.838 1.00 85.56 191 PHE A C 1
ATOM 1444 O O . PHE A 1 191 ? 17.929 -4.798 -9.770 1.00 85.56 191 PHE A O 1
ATOM 1451 N N . PRO A 1 192 ? 19.460 -3.481 -10.710 1.00 88.75 192 PRO A N 1
ATOM 1452 C CA . PRO A 1 192 ? 20.044 -4.557 -11.520 1.00 88.75 192 PRO A CA 1
ATOM 1453 C C . PRO A 1 192 ? 20.644 -5.727 -10.719 1.00 88.75 192 PRO A C 1
ATOM 1455 O O . PRO A 1 192 ? 20.755 -6.821 -11.263 1.00 88.75 192 PRO A O 1
ATOM 1458 N N . TYR A 1 193 ? 20.987 -5.530 -9.441 1.00 88.12 193 TYR A N 1
ATOM 1459 C CA . TYR A 1 193 ? 21.568 -6.554 -8.557 1.00 88.12 193 TYR A CA 1
ATOM 1460 C C . TYR A 1 193 ? 20.532 -7.249 -7.660 1.00 88.12 193 TYR A C 1
ATOM 1462 O O . TYR A 1 193 ? 20.890 -8.002 -6.753 1.00 88.12 193 TYR A O 1
ATOM 1470 N N . ARG A 1 194 ? 19.243 -6.963 -7.858 1.00 90.38 194 ARG A N 1
ATOM 1471 C CA . ARG A 1 194 ? 18.177 -7.407 -6.957 1.00 90.38 194 ARG A CA 1
ATOM 1472 C C . ARG A 1 194 ? 17.949 -8.919 -6.993 1.00 90.38 194 ARG A C 1
ATOM 1474 O O . ARG A 1 194 ? 17.983 -9.554 -8.044 1.00 90.38 194 ARG A O 1
ATOM 1481 N N . SER A 1 195 ? 17.590 -9.462 -5.836 1.00 89.62 195 SER A N 1
ATOM 1482 C CA . SER A 1 195 ? 16.808 -10.695 -5.727 1.00 89.62 195 SER A CA 1
ATOM 1483 C C . SER A 1 195 ? 15.310 -10.365 -5.687 1.00 89.62 195 SER A C 1
ATOM 1485 O O . SER A 1 195 ? 14.934 -9.206 -5.504 1.00 89.62 195 SER A O 1
ATOM 1487 N N . ALA A 1 196 ? 14.445 -11.382 -5.773 1.00 87.69 196 ALA A N 1
ATOM 1488 C CA . ALA A 1 196 ? 13.005 -11.198 -5.571 1.00 87.69 196 ALA A CA 1
ATOM 1489 C C . ALA A 1 196 ? 12.688 -10.557 -4.205 1.00 87.69 196 ALA A C 1
ATOM 1491 O O . ALA A 1 196 ? 11.814 -9.702 -4.119 1.00 87.69 196 ALA A O 1
ATOM 1492 N N . SER A 1 197 ? 13.429 -10.910 -3.147 1.00 91.12 197 SER A N 1
ATOM 1493 C CA . SER A 1 197 ? 13.275 -10.288 -1.824 1.00 91.12 197 SER A CA 1
ATOM 1494 C C . SER A 1 197 ? 13.627 -8.802 -1.853 1.00 91.12 197 SER A C 1
ATOM 1496 O O . SER A 1 197 ? 12.835 -7.987 -1.398 1.00 91.12 197 SER A O 1
ATOM 1498 N N . PHE A 1 198 ? 14.765 -8.431 -2.453 1.00 92.69 198 PHE A N 1
ATOM 1499 C CA . PHE A 1 198 ? 15.158 -7.021 -2.555 1.00 92.69 198 PHE A CA 1
ATOM 1500 C C . PHE A 1 198 ? 14.162 -6.208 -3.391 1.00 92.69 198 PHE A C 1
ATOM 1502 O O . PHE A 1 198 ? 13.883 -5.054 -3.075 1.00 92.69 198 PHE A O 1
ATOM 1509 N N . GLU A 1 199 ? 13.595 -6.805 -4.443 1.00 90.31 199 GLU A N 1
ATOM 1510 C CA . GLU A 1 199 ? 12.531 -6.184 -5.233 1.00 90.31 199 GLU A CA 1
ATOM 1511 C C . GLU A 1 199 ? 11.273 -5.918 -4.393 1.00 90.31 199 GLU A C 1
ATOM 1513 O O . GLU A 1 199 ? 10.720 -4.817 -4.449 1.00 90.31 199 GLU A O 1
ATOM 1518 N N . MET A 1 200 ? 10.855 -6.885 -3.569 1.00 91.50 200 MET A N 1
ATOM 1519 C CA . MET A 1 200 ? 9.717 -6.727 -2.657 1.00 91.50 200 MET A CA 1
ATOM 1520 C C . MET A 1 200 ? 9.978 -5.653 -1.597 1.00 91.50 200 MET A C 1
ATOM 1522 O O . MET A 1 200 ? 9.137 -4.771 -1.414 1.00 91.50 200 MET A O 1
ATOM 1526 N N . ASP A 1 201 ? 11.144 -5.673 -0.950 1.00 94.31 201 ASP A N 1
ATOM 1527 C CA . ASP A 1 201 ? 11.523 -4.670 0.051 1.00 94.31 201 ASP A CA 1
ATOM 1528 C C . ASP A 1 201 ? 11.577 -3.269 -0.572 1.00 94.31 201 ASP A C 1
ATOM 1530 O O . ASP A 1 201 ? 11.041 -2.307 -0.018 1.00 94.31 201 ASP A O 1
ATOM 1534 N N . GLY A 1 202 ? 12.164 -3.149 -1.768 1.00 93.69 202 GLY A N 1
ATOM 1535 C CA . GLY A 1 202 ? 12.213 -1.905 -2.531 1.00 93.69 202 GLY A CA 1
ATOM 1536 C C . GLY A 1 202 ? 10.819 -1.381 -2.882 1.00 93.69 202 GLY A C 1
ATOM 1537 O O . GLY A 1 202 ? 10.546 -0.192 -2.704 1.00 93.69 202 GLY A O 1
ATOM 1538 N N . ALA A 1 203 ? 9.907 -2.259 -3.308 1.00 91.44 203 ALA A N 1
ATOM 1539 C CA . ALA A 1 203 ? 8.516 -1.902 -3.575 1.00 91.44 203 ALA A CA 1
ATOM 1540 C C . ALA A 1 203 ? 7.777 -1.453 -2.303 1.00 91.44 203 ALA A C 1
ATOM 1542 O O . ALA A 1 203 ? 6.999 -0.496 -2.347 1.00 91.44 203 ALA A O 1
ATOM 1543 N N . MET A 1 204 ? 8.039 -2.093 -1.160 1.00 93.75 204 MET A N 1
ATOM 1544 C CA . MET A 1 204 ? 7.478 -1.701 0.134 1.00 93.75 204 MET A CA 1
ATOM 1545 C C . MET A 1 204 ? 8.007 -0.344 0.604 1.00 93.75 204 MET A C 1
ATOM 1547 O O . MET A 1 204 ? 7.212 0.507 1.005 1.00 93.75 204 MET A O 1
ATOM 1551 N N . ILE A 1 205 ? 9.313 -0.098 0.484 1.00 95.38 205 ILE A N 1
ATOM 1552 C CA . ILE A 1 205 ? 9.932 1.203 0.769 1.00 95.38 205 ILE A CA 1
ATOM 1553 C C . ILE A 1 205 ? 9.314 2.290 -0.113 1.00 95.38 205 ILE A C 1
ATOM 1555 O O . ILE A 1 205 ? 8.836 3.302 0.402 1.00 95.38 205 ILE A O 1
ATOM 1559 N N . ALA A 1 206 ? 9.266 2.070 -1.430 1.00 91.81 206 ALA A N 1
ATOM 1560 C CA . ALA A 1 206 ? 8.689 3.022 -2.374 1.00 91.81 206 ALA A CA 1
ATOM 1561 C C . ALA A 1 206 ? 7.217 3.311 -2.049 1.00 91.81 206 ALA A C 1
ATOM 1563 O O . ALA A 1 206 ? 6.795 4.465 -2.048 1.00 91.81 206 ALA A O 1
ATOM 1564 N N . ARG A 1 207 ? 6.441 2.276 -1.703 1.00 90.56 207 ARG A N 1
ATOM 1565 C CA . ARG A 1 207 ? 5.042 2.413 -1.291 1.00 90.56 207 ARG A CA 1
ATOM 1566 C C . ARG A 1 207 ? 4.892 3.270 -0.037 1.00 90.56 207 ARG A C 1
ATOM 1568 O O . ARG A 1 207 ? 4.031 4.142 -0.023 1.00 90.56 207 ARG A O 1
ATOM 1575 N N . ILE A 1 208 ? 5.688 3.020 1.001 1.00 92.00 208 ILE A N 1
ATOM 1576 C CA . ILE A 1 208 ? 5.618 3.778 2.259 1.00 92.00 208 ILE A CA 1
ATOM 1577 C C . ILE A 1 208 ? 5.949 5.252 2.011 1.00 92.00 208 ILE A C 1
ATOM 1579 O O . ILE A 1 208 ? 5.213 6.129 2.454 1.00 92.00 208 ILE A O 1
ATOM 1583 N N . LEU A 1 209 ? 7.019 5.523 1.259 1.00 91.69 209 LEU A N 1
ATOM 1584 C CA . LEU A 1 209 ? 7.502 6.883 1.014 1.00 91.69 209 LEU A CA 1
ATOM 1585 C C . LEU A 1 209 ? 6.638 7.682 0.023 1.00 91.69 209 LEU A C 1
ATOM 1587 O O . LEU A 1 209 ? 6.663 8.908 0.063 1.00 91.69 209 LEU A O 1
ATOM 1591 N N . ALA A 1 210 ? 5.887 7.015 -0.861 1.00 87.88 210 ALA A N 1
ATOM 1592 C CA . ALA A 1 210 ? 5.027 7.670 -1.854 1.00 87.88 210 ALA A CA 1
ATOM 1593 C C . ALA A 1 210 ? 3.579 7.901 -1.382 1.00 87.88 210 ALA A C 1
ATOM 1595 O O . ALA A 1 210 ? 2.844 8.670 -2.004 1.00 87.88 210 ALA A O 1
ATOM 1596 N N . LEU A 1 211 ? 3.133 7.207 -0.332 1.00 84.56 211 LEU A N 1
ATOM 1597 C CA . LEU A 1 211 ? 1.786 7.357 0.224 1.00 84.56 211 LEU A CA 1
ATOM 1598 C C . LEU A 1 211 ? 1.742 8.462 1.295 1.00 84.56 211 LEU A C 1
ATOM 1600 O O . LEU A 1 211 ? 2.728 9.140 1.553 1.00 84.56 211 LEU A O 1
ATOM 1604 N N . ASN A 1 212 ? 0.568 8.687 1.895 1.00 85.88 212 ASN A N 1
ATOM 1605 C CA . ASN A 1 212 ? 0.375 9.745 2.889 1.00 85.88 212 ASN A CA 1
ATOM 1606 C C . ASN A 1 212 ? 1.280 9.519 4.124 1.00 85.88 212 ASN A C 1
ATOM 1608 O O . ASN A 1 212 ? 1.005 8.588 4.890 1.00 85.88 212 ASN A O 1
ATOM 1612 N N . PRO A 1 213 ? 2.298 10.372 4.367 1.00 87.75 213 PRO A N 1
ATOM 1613 C CA . PRO A 1 213 ? 3.251 10.178 5.458 1.00 87.75 213 PRO A CA 1
ATOM 1614 C C . PRO A 1 213 ? 2.586 10.232 6.837 1.00 87.75 213 PRO A C 1
ATOM 1616 O O . PRO A 1 213 ? 3.013 9.515 7.739 1.00 87.75 213 PRO A O 1
ATOM 1619 N N . ALA A 1 214 ? 1.496 10.994 6.983 1.00 88.88 214 ALA A N 1
ATOM 1620 C CA . ALA A 1 214 ? 0.789 11.133 8.254 1.00 88.88 214 ALA A CA 1
ATOM 1621 C C . ALA A 1 214 ? 0.218 9.799 8.764 1.00 88.88 214 ALA A C 1
ATOM 1623 O O . ALA A 1 214 ? 0.147 9.593 9.967 1.00 88.88 214 ALA A O 1
ATOM 1624 N N . ILE A 1 215 ? -0.151 8.869 7.871 1.00 89.00 215 ILE A N 1
ATOM 1625 C CA . ILE A 1 215 ? -0.648 7.544 8.282 1.00 89.00 215 ILE A CA 1
ATOM 1626 C C . ILE A 1 215 ? 0.473 6.738 8.940 1.00 89.00 215 ILE A C 1
ATOM 1628 O O . ILE A 1 215 ? 0.266 6.118 9.978 1.00 89.00 215 ILE A O 1
ATOM 1632 N N . TYR A 1 216 ? 1.661 6.737 8.336 1.00 91.81 216 TYR A N 1
ATOM 1633 C CA . TYR A 1 216 ? 2.804 6.004 8.870 1.00 91.81 216 TYR A CA 1
ATOM 1634 C C . TYR A 1 216 ? 3.311 6.634 10.158 1.00 91.81 216 TYR A C 1
ATOM 1636 O O . TYR A 1 216 ? 3.611 5.904 11.093 1.00 91.81 216 TYR A O 1
ATOM 1644 N N . GLU A 1 217 ? 3.351 7.965 10.228 1.00 94.31 217 GLU A N 1
ATOM 1645 C CA . GLU A 1 217 ? 3.638 8.688 11.464 1.00 94.31 217 GLU A CA 1
ATOM 1646 C C . GLU A 1 217 ? 2.641 8.285 12.558 1.00 94.31 217 GLU A C 1
ATOM 1648 O O . GLU A 1 217 ? 3.035 7.737 13.582 1.00 94.31 217 GLU A O 1
ATOM 1653 N N . ASP A 1 218 ? 1.341 8.433 12.318 1.00 94.44 218 ASP A N 1
ATOM 1654 C CA . ASP A 1 218 ? 0.334 8.148 13.338 1.00 94.44 218 ASP A CA 1
ATOM 1655 C C . ASP A 1 218 ? 0.340 6.677 13.792 1.00 94.44 218 ASP A C 1
ATOM 1657 O O . ASP A 1 218 ? 0.120 6.409 14.968 1.00 94.44 218 ASP A O 1
ATOM 1661 N N . ILE A 1 219 ? 0.628 5.716 12.904 1.00 93.56 219 ILE A N 1
ATOM 1662 C CA . ILE A 1 219 ? 0.778 4.299 13.287 1.00 93.56 219 ILE A CA 1
ATOM 1663 C C . ILE A 1 219 ? 1.986 4.096 14.213 1.00 93.56 219 ILE A C 1
ATOM 1665 O O . ILE A 1 219 ? 1.894 3.323 15.165 1.00 93.56 219 ILE A O 1
ATOM 1669 N N . GLN A 1 220 ? 3.111 4.764 13.941 1.00 95.62 220 GLN A N 1
ATOM 1670 C CA . GLN A 1 220 ? 4.330 4.637 14.749 1.00 95.62 220 GLN A CA 1
ATOM 1671 C C . GLN A 1 220 ? 4.193 5.332 16.107 1.00 95.62 220 GLN A C 1
ATOM 1673 O O . GLN A 1 220 ? 4.609 4.786 17.123 1.00 95.62 220 GLN A O 1
ATOM 1678 N N . PHE A 1 221 ? 3.615 6.533 16.127 1.00 94.88 221 PHE A N 1
ATOM 1679 C CA . PHE A 1 221 ? 3.550 7.375 17.323 1.00 94.88 221 PHE A CA 1
ATOM 1680 C C . PHE A 1 221 ? 2.280 7.160 18.154 1.00 94.88 221 PHE A C 1
ATOM 1682 O O . PHE A 1 221 ? 2.297 7.394 19.359 1.00 94.88 221 PHE A O 1
ATOM 1689 N N . GLY A 1 222 ? 1.177 6.735 17.534 1.00 93.56 222 GLY A N 1
ATOM 1690 C CA . GLY A 1 222 ? -0.123 6.606 18.194 1.00 93.56 222 GLY A CA 1
ATOM 1691 C C . GLY A 1 222 ? -0.351 5.269 18.897 1.00 93.56 222 GLY A C 1
ATOM 1692 O O . GLY A 1 222 ? -1.270 5.166 19.705 1.00 93.56 222 GLY A O 1
ATOM 1693 N N . ASN A 1 223 ? 0.438 4.231 18.595 1.00 95.88 223 ASN A N 1
ATOM 1694 C CA . ASN A 1 223 ? 0.273 2.915 19.210 1.00 95.88 223 ASN A CA 1
ATOM 1695 C C . ASN A 1 223 ? 1.260 2.752 20.386 1.00 95.88 223 ASN A C 1
ATOM 1697 O O . ASN A 1 223 ? 2.472 2.687 20.163 1.00 95.88 223 ASN A O 1
ATOM 1701 N N . PRO A 1 224 ? 0.771 2.634 21.637 1.00 95.12 224 PRO A N 1
ATOM 1702 C CA . PRO A 1 224 ? 1.617 2.631 22.834 1.00 95.12 224 PRO A CA 1
ATOM 1703 C C . PRO A 1 224 ? 2.536 1.407 22.947 1.00 95.12 224 PRO A C 1
ATOM 1705 O O . PRO A 1 224 ? 3.486 1.429 23.726 1.00 95.12 224 PRO A O 1
ATOM 1708 N N . HIS A 1 225 ? 2.285 0.344 22.179 1.00 97.88 225 HIS A N 1
ATOM 1709 C CA . HIS A 1 225 ? 3.111 -0.865 22.178 1.00 97.88 225 HIS A CA 1
ATOM 1710 C C . HIS A 1 225 ? 4.322 -0.773 21.239 1.00 97.88 225 HIS A C 1
ATOM 1712 O O . HIS A 1 225 ? 5.218 -1.614 21.312 1.00 97.88 225 HIS A O 1
ATOM 1718 N N . VAL A 1 226 ? 4.373 0.235 20.363 1.00 98.12 226 VAL A N 1
ATOM 1719 C CA . VAL A 1 226 ? 5.433 0.366 19.352 1.00 98.12 226 VAL A CA 1
ATOM 1720 C C . VAL A 1 226 ? 6.822 0.543 19.965 1.00 98.12 226 VAL A C 1
ATOM 1722 O O . VAL A 1 226 ? 7.706 -0.202 19.545 1.00 98.12 226 VAL A O 1
ATOM 1725 N N . PRO A 1 227 ? 7.056 1.425 20.961 1.00 98.12 227 PRO A N 1
ATOM 1726 C CA . PRO A 1 227 ? 8.394 1.609 21.526 1.00 98.12 227 PRO A CA 1
ATOM 1727 C C . PRO A 1 227 ? 9.018 0.303 22.024 1.00 98.12 227 PRO A C 1
ATOM 1729 O O . PRO A 1 227 ? 10.132 -0.024 21.635 1.00 98.12 227 PRO A O 1
ATOM 1732 N N . GLN A 1 228 ? 8.255 -0.503 22.770 1.00 98.19 228 GLN A N 1
ATOM 1733 C CA . GLN A 1 228 ? 8.732 -1.786 23.287 1.00 98.19 228 GLN A CA 1
ATOM 1734 C C . GLN A 1 228 ? 9.099 -2.767 22.162 1.00 98.19 228 GLN A C 1
ATOM 1736 O O . GLN A 1 228 ? 10.110 -3.457 22.247 1.00 98.19 228 GLN A O 1
ATOM 1741 N N . VAL A 1 229 ? 8.298 -2.827 21.092 1.00 98.50 229 VAL A N 1
ATOM 1742 C CA . VAL A 1 229 ? 8.591 -3.685 19.931 1.00 98.50 229 VAL A CA 1
ATOM 1743 C C . VAL A 1 229 ? 9.848 -3.217 19.191 1.00 98.50 229 VAL A C 1
ATOM 1745 O O . VAL A 1 229 ? 10.628 -4.047 18.720 1.00 98.50 229 VAL A O 1
ATOM 1748 N N . LEU A 1 230 ? 10.068 -1.903 19.090 1.00 98.38 230 LEU A N 1
ATOM 1749 C CA . LEU A 1 230 ? 11.272 -1.349 18.469 1.00 98.38 230 LEU A CA 1
ATOM 1750 C C . LEU A 1 230 ? 12.522 -1.581 19.322 1.00 98.38 230 LEU A C 1
ATOM 1752 O O . LEU A 1 230 ? 13.564 -1.902 18.753 1.00 98.38 230 LEU A O 1
ATOM 1756 N N . ASP A 1 231 ? 12.421 -1.492 20.649 1.00 98.56 231 ASP A N 1
ATOM 1757 C CA . ASP A 1 231 ? 13.521 -1.834 21.557 1.00 98.56 231 ASP A CA 1
ATOM 1758 C C . ASP A 1 231 ? 13.949 -3.295 21.352 1.00 98.56 231 ASP A C 1
ATOM 1760 O O . ASP A 1 231 ? 15.129 -3.569 21.127 1.00 98.56 231 ASP A O 1
ATOM 1764 N N . THR A 1 232 ? 12.988 -4.225 21.279 1.00 98.38 232 THR A N 1
ATOM 1765 C CA . THR A 1 232 ? 13.273 -5.635 20.960 1.00 98.38 232 THR A CA 1
ATOM 1766 C C . THR A 1 232 ? 13.915 -5.804 19.576 1.00 98.38 232 THR A C 1
ATOM 1768 O O . THR A 1 232 ? 14.861 -6.575 19.427 1.00 98.38 232 THR A O 1
ATOM 1771 N N . LEU A 1 233 ? 13.467 -5.071 18.547 1.00 98.19 233 LEU A N 1
ATOM 1772 C CA . LEU A 1 233 ? 14.117 -5.107 17.227 1.00 98.19 233 LEU A CA 1
ATOM 1773 C C . LEU A 1 233 ? 15.582 -4.646 17.306 1.00 98.19 233 LEU A C 1
ATOM 1775 O O . LEU A 1 233 ? 16.458 -5.255 16.688 1.00 98.19 233 LEU A O 1
ATOM 1779 N N . VAL A 1 234 ? 15.853 -3.566 18.041 1.00 98.44 234 VAL A N 1
ATOM 1780 C CA . VAL A 1 234 ? 17.209 -3.031 18.218 1.00 98.44 234 VAL A CA 1
ATOM 1781 C C . VAL A 1 234 ? 18.102 -4.046 18.926 1.00 98.44 234 VAL A C 1
ATOM 1783 O O . VAL A 1 234 ? 19.244 -4.236 18.500 1.00 98.44 234 VAL A O 1
ATOM 1786 N N . GLU A 1 235 ? 17.596 -4.716 19.959 1.00 98.31 235 GLU A N 1
ATOM 1787 C CA . GLU A 1 235 ? 18.306 -5.784 20.668 1.00 98.31 235 GLU A CA 1
ATOM 1788 C C . GLU A 1 235 ? 18.671 -6.941 19.726 1.00 98.31 235 GLU A C 1
ATOM 1790 O O . GLU A 1 235 ? 19.839 -7.336 19.662 1.00 98.31 235 GLU A O 1
ATOM 1795 N N . GLU A 1 236 ? 17.723 -7.422 18.918 1.00 98.00 236 GLU A N 1
ATOM 1796 C CA . GLU A 1 236 ? 17.954 -8.528 17.978 1.00 98.00 236 GLU A CA 1
ATOM 1797 C C . GLU A 1 236 ? 18.954 -8.164 16.865 1.00 98.00 236 GLU A C 1
ATOM 1799 O O . GLU A 1 236 ? 19.867 -8.938 16.554 1.00 98.00 236 GLU A O 1
ATOM 1804 N N . VAL A 1 237 ? 18.858 -6.958 16.293 1.00 97.88 237 VAL A N 1
ATOM 1805 C CA . VAL A 1 237 ? 19.823 -6.477 15.285 1.00 97.88 237 VAL A CA 1
ATOM 1806 C C . VAL A 1 237 ? 21.211 -6.277 15.898 1.00 97.88 237 VAL A C 1
ATOM 1808 O O . VAL A 1 237 ? 22.220 -6.609 15.270 1.00 97.88 237 VAL A O 1
ATOM 1811 N N . THR A 1 238 ? 21.281 -5.765 17.128 1.00 98.12 238 THR A N 1
ATOM 1812 C CA . THR A 1 238 ? 22.537 -5.586 17.870 1.00 98.12 238 THR A CA 1
ATOM 1813 C C . THR A 1 238 ? 23.209 -6.927 18.130 1.00 98.12 238 THR A C 1
ATOM 1815 O O . THR A 1 238 ? 24.393 -7.088 17.832 1.00 98.12 238 THR A O 1
ATOM 1818 N N . ARG A 1 239 ? 22.444 -7.922 18.584 1.00 96.75 239 ARG A N 1
ATOM 1819 C CA . ARG A 1 239 ? 22.934 -9.286 18.784 1.00 96.75 239 ARG A CA 1
ATOM 1820 C C . ARG A 1 239 ? 23.490 -9.877 17.492 1.00 96.75 239 ARG A C 1
ATOM 1822 O O . ARG A 1 239 ? 24.587 -10.435 17.498 1.00 96.75 239 ARG A O 1
ATOM 1829 N N . LEU A 1 240 ? 22.768 -9.735 16.378 1.00 97.31 240 LEU A N 1
ATOM 1830 C CA . LEU A 1 240 ? 23.235 -10.208 15.076 1.00 97.31 240 LEU A CA 1
ATOM 1831 C C . LEU A 1 240 ? 24.550 -9.530 14.665 1.00 97.31 240 LEU A C 1
ATOM 1833 O O . LEU A 1 240 ? 25.492 -10.211 14.258 1.00 97.31 240 LEU A O 1
ATOM 1837 N N . ARG A 1 241 ? 24.632 -8.201 14.801 1.00 98.00 241 ARG A N 1
ATOM 1838 C CA . ARG A 1 241 ? 25.848 -7.426 14.523 1.00 98.00 241 ARG A CA 1
ATOM 1839 C C . ARG A 1 241 ? 27.030 -7.927 15.353 1.00 98.00 241 ARG A C 1
ATOM 1841 O O . ARG A 1 241 ? 28.115 -8.089 14.803 1.00 98.00 241 ARG A O 1
ATOM 1848 N N . ASP A 1 242 ? 26.828 -8.179 16.642 1.00 98.12 242 ASP A N 1
ATOM 1849 C CA . ASP A 1 242 ? 27.898 -8.593 17.552 1.00 98.12 242 ASP A CA 1
ATOM 1850 C C . ASP A 1 242 ? 28.419 -9.998 17.215 1.00 98.12 242 ASP A C 1
ATOM 1852 O O . ASP A 1 242 ? 29.633 -10.202 17.169 1.00 98.12 242 ASP A O 1
ATOM 1856 N N . LEU A 1 243 ? 27.531 -10.941 16.872 1.00 98.25 243 LEU A N 1
ATOM 1857 C CA . LEU A 1 243 ? 27.922 -12.271 16.381 1.00 98.25 243 LEU A CA 1
ATOM 1858 C C . LEU A 1 243 ? 28.732 -12.183 15.077 1.00 98.25 243 LEU A C 1
ATOM 1860 O O . LEU A 1 243 ? 29.765 -12.841 14.937 1.00 98.25 243 LEU A O 1
ATOM 1864 N N . VAL A 1 244 ? 28.289 -11.354 14.125 1.00 97.75 244 VAL A N 1
ATOM 1865 C CA . VAL A 1 244 ? 29.002 -11.135 12.854 1.00 97.75 244 VAL A CA 1
ATOM 1866 C C . VAL A 1 244 ? 30.365 -10.480 13.089 1.00 97.75 244 VAL A C 1
ATOM 1868 O O . VAL A 1 244 ? 31.342 -10.873 12.454 1.00 97.75 244 VAL A O 1
ATOM 1871 N N . GLY A 1 245 ? 30.441 -9.517 14.009 1.00 98.00 245 GLY A N 1
ATOM 1872 C CA . GLY A 1 245 ? 31.678 -8.825 14.367 1.00 98.00 245 GLY A CA 1
ATOM 1873 C C . GLY A 1 245 ? 32.713 -9.733 15.035 1.00 98.00 245 GLY A C 1
ATOM 1874 O O . GLY A 1 245 ? 33.902 -9.586 14.766 1.00 98.00 245 GLY A O 1
ATOM 1875 N N . GLN A 1 246 ? 32.275 -10.687 15.864 1.00 97.81 246 GLN A N 1
ATOM 1876 C CA . GLN A 1 246 ? 33.154 -11.689 16.480 1.00 97.81 246 GLN A CA 1
ATOM 1877 C C . GLN A 1 246 ? 33.675 -12.700 15.447 1.00 97.81 246 GLN A C 1
ATOM 1879 O O . GLN A 1 246 ? 34.870 -12.984 15.410 1.00 97.81 246 GLN A O 1
ATOM 1884 N N . GLY A 1 247 ? 32.795 -13.238 14.595 1.00 95.88 247 GLY A N 1
ATOM 1885 C CA . GLY A 1 247 ? 33.151 -14.034 13.410 1.00 95.88 247 GLY A CA 1
ATOM 1886 C C . GLY A 1 247 ? 33.790 -15.415 13.649 1.00 95.88 247 GLY A C 1
ATOM 1887 O O . GLY A 1 247 ? 33.957 -16.172 12.679 1.00 95.88 247 GLY A O 1
ATOM 1888 N N . ASP A 1 248 ? 34.125 -15.751 14.897 1.00 98.00 248 ASP A N 1
ATOM 1889 C CA . ASP A 1 248 ? 34.711 -17.027 15.305 1.00 98.00 248 ASP A CA 1
ATOM 1890 C C . ASP A 1 248 ? 33.695 -18.187 15.278 1.00 98.00 248 ASP A C 1
ATOM 1892 O O . ASP A 1 248 ? 32.503 -18.015 15.005 1.00 98.00 248 ASP A O 1
ATOM 1896 N N . GLU A 1 249 ? 34.169 -19.414 15.505 1.00 98.12 249 GLU A N 1
ATOM 1897 C CA . GLU A 1 249 ? 33.294 -20.589 15.430 1.00 98.12 249 GLU A CA 1
ATOM 1898 C C . GLU A 1 249 ? 32.263 -20.631 16.566 1.00 98.12 249 GLU A C 1
ATOM 1900 O O . GLU A 1 249 ? 31.160 -21.146 16.371 1.00 98.12 249 GLU A O 1
ATOM 1905 N N . ALA A 1 250 ? 32.575 -20.050 17.727 1.00 97.81 250 ALA A N 1
ATOM 1906 C CA . ALA A 1 250 ? 31.627 -19.953 18.831 1.00 97.81 250 ALA A CA 1
ATOM 1907 C C . ALA A 1 250 ? 30.460 -19.022 18.461 1.00 97.81 250 ALA A C 1
ATOM 1909 O O . ALA A 1 250 ? 29.299 -19.411 18.601 1.00 97.81 250 ALA A O 1
ATOM 1910 N N . ALA A 1 251 ? 30.751 -17.853 17.888 1.00 98.19 251 ALA A N 1
ATOM 1911 C CA . ALA A 1 251 ? 29.765 -16.906 17.383 1.00 98.19 251 ALA A CA 1
ATOM 1912 C C . ALA A 1 251 ? 28.929 -17.505 16.240 1.00 98.19 251 ALA A C 1
ATOM 1914 O O . ALA A 1 251 ? 27.703 -17.373 16.224 1.00 98.19 251 ALA A O 1
ATOM 1915 N N . ARG A 1 252 ? 29.548 -18.249 15.312 1.00 98.25 252 ARG A N 1
ATOM 1916 C CA . ARG A 1 252 ? 28.813 -19.004 14.275 1.00 98.25 252 ARG A CA 1
ATOM 1917 C C . ARG A 1 252 ? 27.905 -20.074 14.881 1.00 98.25 252 ARG A C 1
ATOM 1919 O O . ARG A 1 252 ? 26.795 -20.282 14.387 1.00 98.25 252 ARG A O 1
ATOM 1926 N N . GLY A 1 253 ? 28.355 -20.738 15.945 1.00 98.31 253 GLY A N 1
ATOM 1927 C CA . GLY A 1 253 ? 27.554 -21.661 16.748 1.00 98.31 253 GLY A CA 1
ATOM 1928 C C . GLY A 1 253 ? 26.318 -20.987 17.339 1.00 98.31 253 GLY A C 1
ATOM 1929 O O . GLY A 1 253 ? 25.207 -21.466 17.106 1.00 98.31 253 GLY A O 1
ATOM 1930 N N . GLY A 1 254 ? 26.505 -19.844 18.005 1.00 97.62 254 GLY A N 1
ATOM 1931 C CA . GLY A 1 254 ? 25.423 -19.022 18.555 1.00 97.62 254 GLY A CA 1
ATOM 1932 C C . GLY A 1 254 ? 24.434 -18.560 17.484 1.00 97.62 254 GLY A C 1
ATOM 1933 O O . GLY A 1 254 ? 23.231 -18.735 17.641 1.00 97.62 254 GLY A O 1
ATOM 1934 N N . PHE A 1 255 ? 24.915 -18.088 16.329 1.00 98.06 255 PHE A N 1
ATOM 1935 C CA . PHE A 1 255 ? 24.050 -17.718 15.203 1.00 98.06 255 PHE A CA 1
ATOM 1936 C C . PHE A 1 255 ? 23.180 -18.893 14.721 1.00 98.06 255 PHE A C 1
ATOM 1938 O O . PHE A 1 255 ? 21.968 -18.751 14.546 1.00 98.06 255 PHE A O 1
ATOM 1945 N N . ARG A 1 256 ? 23.765 -20.086 14.542 1.00 98.19 256 ARG A N 1
ATOM 1946 C CA . A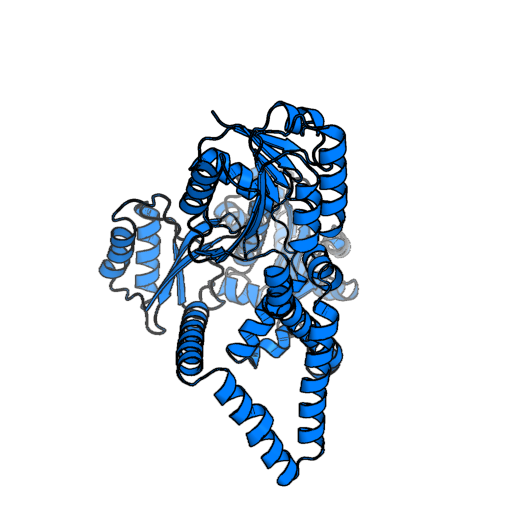RG A 1 256 ? 23.007 -21.275 14.112 1.00 98.19 256 ARG A CA 1
ATOM 1947 C C . ARG A 1 256 ? 21.954 -21.698 15.135 1.00 98.19 256 ARG A C 1
ATOM 1949 O O . ARG A 1 256 ? 20.876 -22.127 14.729 1.00 98.19 256 ARG A O 1
ATOM 1956 N N . GLN A 1 257 ? 22.255 -21.609 16.427 1.00 97.31 257 GLN A N 1
ATOM 1957 C CA . GLN A 1 257 ? 21.328 -22.022 17.479 1.00 97.31 257 GLN A CA 1
ATOM 1958 C C . GLN A 1 257 ? 20.247 -20.971 17.730 1.00 97.31 257 GLN A C 1
ATOM 1960 O O . GLN A 1 257 ? 19.062 -21.265 17.581 1.00 97.31 257 GLN A O 1
ATOM 1965 N N . ASP A 1 258 ? 20.647 -19.748 18.048 1.00 93.69 258 ASP A N 1
ATOM 1966 C CA . ASP A 1 258 ? 19.739 -18.736 18.575 1.00 93.69 258 ASP A CA 1
ATOM 1967 C C . ASP A 1 258 ? 19.004 -17.971 17.475 1.00 93.69 258 ASP A C 1
ATOM 1969 O O . ASP A 1 258 ? 17.830 -17.648 17.624 1.00 93.69 258 ASP A O 1
ATOM 1973 N N . VAL A 1 259 ? 19.669 -17.700 16.348 1.00 95.19 259 VAL A N 1
ATOM 1974 C CA . VAL A 1 259 ? 19.079 -16.904 15.261 1.00 95.19 259 VAL A CA 1
ATOM 1975 C C . VAL A 1 259 ? 18.367 -17.797 14.250 1.00 95.19 259 VAL A C 1
ATOM 1977 O O . VAL A 1 259 ? 17.284 -17.453 13.781 1.00 95.19 259 VAL A O 1
ATOM 1980 N N . LEU A 1 260 ? 18.936 -18.959 13.914 1.00 96.75 260 LEU A N 1
ATOM 1981 C CA . LEU A 1 260 ? 18.325 -19.868 12.939 1.00 96.75 260 LEU A CA 1
ATOM 1982 C C . LEU A 1 260 ? 17.440 -20.933 13.595 1.00 96.75 260 LEU A C 1
ATOM 1984 O O . LEU A 1 260 ? 16.252 -21.012 13.282 1.00 96.75 260 LEU A O 1
ATOM 1988 N N . ALA A 1 261 ? 17.986 -21.778 14.474 1.00 97.62 261 ALA A N 1
ATOM 1989 C CA . ALA A 1 261 ? 17.261 -22.947 14.974 1.00 97.62 261 ALA A CA 1
ATOM 1990 C C . ALA A 1 261 ? 16.110 -22.582 15.924 1.00 97.62 261 ALA A C 1
ATOM 1992 O O . ALA A 1 261 ? 15.016 -23.126 15.765 1.00 97.62 261 ALA A O 1
ATOM 1993 N N . ALA A 1 262 ? 16.315 -21.648 16.857 1.00 97.25 262 ALA A N 1
ATOM 1994 C CA . ALA A 1 262 ? 15.274 -21.217 17.789 1.00 97.25 262 ALA A CA 1
ATOM 1995 C C . ALA A 1 262 ? 14.099 -20.548 17.058 1.00 97.25 262 ALA A C 1
ATOM 1997 O O . ALA A 1 262 ? 12.950 -20.943 17.257 1.00 97.25 262 ALA A O 1
ATOM 1998 N N . ASN A 1 263 ? 14.376 -19.631 16.124 1.00 96.81 263 ASN A N 1
ATOM 1999 C CA . ASN A 1 263 ? 13.336 -19.004 15.300 1.00 96.81 263 ASN A CA 1
ATOM 2000 C C . ASN A 1 263 ? 12.629 -20.018 14.389 1.00 96.81 263 ASN A C 1
ATOM 2002 O O . ASN A 1 263 ? 11.404 -19.996 14.270 1.00 96.81 263 ASN A O 1
ATOM 2006 N N . LYS A 1 264 ? 13.367 -20.970 13.798 1.00 96.69 264 LYS A N 1
ATOM 2007 C CA . LYS A 1 264 ? 12.774 -22.073 13.025 1.00 96.69 264 LYS A CA 1
ATOM 2008 C C . LYS A 1 264 ? 11.804 -22.901 13.874 1.00 96.69 264 LYS A C 1
ATOM 2010 O O . LYS A 1 264 ? 10.729 -23.260 13.394 1.00 96.69 264 LYS A O 1
ATOM 2015 N N . ALA A 1 265 ? 12.184 -23.214 15.112 1.00 97.25 265 ALA A N 1
ATOM 2016 C CA . ALA A 1 265 ? 11.350 -23.966 16.041 1.00 97.25 265 ALA A CA 1
ATOM 2017 C C . ALA A 1 265 ? 10.104 -23.171 16.464 1.00 97.25 265 ALA A C 1
ATOM 2019 O O . ALA A 1 265 ? 9.015 -23.738 16.480 1.00 97.25 265 ALA A O 1
ATOM 2020 N N . ALA A 1 266 ? 10.252 -21.871 16.738 1.00 96.94 266 ALA A N 1
ATOM 2021 C CA . ALA A 1 266 ? 9.153 -20.993 17.134 1.00 96.94 266 ALA A CA 1
ATOM 2022 C C . ALA A 1 266 ? 8.110 -20.792 16.019 1.00 96.94 266 ALA A C 1
ATOM 2024 O O . ALA A 1 266 ? 6.914 -20.812 16.293 1.00 96.94 266 ALA A O 1
ATOM 2025 N N . ILE A 1 267 ? 8.546 -20.637 14.761 1.00 96.06 267 ILE A N 1
ATOM 2026 C CA . ILE A 1 267 ? 7.637 -20.501 13.606 1.00 96.06 267 ILE A CA 1
ATOM 2027 C C . ILE A 1 267 ? 6.979 -21.847 13.263 1.00 96.06 267 ILE A C 1
ATOM 2029 O O . ILE A 1 267 ? 5.806 -21.900 12.893 1.00 96.06 267 ILE A O 1
ATOM 2033 N N . GLY A 1 268 ? 7.725 -22.946 13.392 1.00 97.44 268 GLY A N 1
ATOM 2034 C CA . GLY A 1 268 ? 7.251 -24.293 13.095 1.00 97.44 268 GLY A CA 1
ATOM 2035 C C . GLY A 1 268 ? 7.405 -24.689 11.622 1.00 97.44 268 GLY A C 1
ATOM 2036 O O . GLY A 1 268 ? 7.292 -23.883 10.697 1.00 97.44 268 GLY A O 1
ATOM 2037 N N . ALA A 1 269 ? 7.665 -25.979 11.390 1.00 95.06 269 ALA A N 1
ATOM 2038 C CA . ALA A 1 269 ? 8.028 -26.505 10.071 1.00 95.06 269 ALA A CA 1
ATOM 2039 C C . ALA A 1 269 ? 6.944 -26.289 8.998 1.00 95.06 269 ALA A C 1
ATOM 2041 O O . ALA A 1 269 ? 7.272 -25.945 7.864 1.00 95.06 269 ALA A O 1
ATOM 2042 N N . THR A 1 270 ? 5.667 -26.453 9.353 1.00 95.75 270 THR A N 1
ATOM 2043 C CA . THR A 1 270 ? 4.544 -26.290 8.416 1.00 95.75 270 THR A CA 1
ATOM 2044 C C . THR A 1 270 ? 4.421 -24.848 7.929 1.00 95.75 270 THR A C 1
ATOM 2046 O O . THR A 1 270 ? 4.397 -24.611 6.724 1.00 95.75 270 THR A O 1
ATOM 2049 N N . ALA A 1 271 ? 4.428 -23.875 8.846 1.00 95.25 271 ALA A N 1
ATOM 2050 C CA . ALA A 1 271 ? 4.316 -22.461 8.494 1.00 95.25 271 ALA A CA 1
ATOM 2051 C C . ALA A 1 271 ? 5.499 -21.987 7.633 1.00 95.25 271 ALA A C 1
ATOM 2053 O O . ALA A 1 271 ? 5.310 -21.193 6.711 1.00 95.25 271 ALA A O 1
ATOM 2054 N N . LEU A 1 272 ? 6.705 -22.512 7.886 1.00 95.50 272 LEU A N 1
ATOM 2055 C CA . LEU A 1 272 ? 7.883 -22.251 7.056 1.00 95.50 272 LEU A CA 1
ATOM 2056 C C . LEU A 1 272 ? 7.743 -22.827 5.645 1.00 95.50 272 LEU A C 1
ATOM 2058 O O . LEU A 1 272 ? 8.040 -22.126 4.681 1.00 95.50 272 LEU A O 1
ATOM 2062 N N . ALA A 1 273 ? 7.274 -24.070 5.506 1.00 94.44 273 ALA A N 1
ATOM 2063 C CA . ALA A 1 273 ? 7.064 -24.690 4.198 1.00 94.44 273 ALA A CA 1
ATOM 2064 C C . ALA A 1 273 ? 6.009 -23.927 3.377 1.00 94.44 273 ALA A C 1
ATOM 2066 O O . ALA A 1 273 ? 6.239 -23.596 2.214 1.00 94.44 273 ALA A O 1
ATOM 2067 N N . GLU A 1 274 ? 4.885 -23.566 4.001 1.00 93.56 274 GLU A N 1
ATOM 2068 C CA . GLU A 1 274 ? 3.845 -22.745 3.373 1.00 93.56 274 GLU A CA 1
ATOM 2069 C C . GLU A 1 274 ? 4.331 -21.328 3.048 1.00 93.56 274 GLU A C 1
ATOM 2071 O O . GLU A 1 274 ? 3.931 -20.743 2.042 1.00 93.56 274 GLU A O 1
ATOM 2076 N N . GLY A 1 275 ? 5.165 -20.743 3.911 1.00 91.00 275 GLY A N 1
ATOM 2077 C CA . GLY A 1 275 ? 5.804 -19.449 3.682 1.00 91.00 275 GLY A CA 1
ATOM 2078 C C . GLY A 1 275 ? 6.729 -19.479 2.468 1.00 91.00 275 GLY A C 1
ATOM 2079 O O . GLY A 1 275 ? 6.609 -18.625 1.592 1.00 91.00 275 GLY A O 1
ATOM 2080 N N . ASN A 1 276 ? 7.583 -20.500 2.370 1.00 91.25 276 ASN A N 1
ATOM 2081 C CA . ASN A 1 276 ? 8.491 -20.680 1.239 1.00 91.25 276 ASN A CA 1
ATOM 2082 C C . ASN A 1 276 ? 7.725 -20.873 -0.075 1.00 91.25 276 ASN A C 1
ATOM 2084 O O . ASN A 1 276 ? 7.990 -20.181 -1.053 1.00 91.25 276 ASN A O 1
ATOM 2088 N N . TYR A 1 277 ? 6.705 -21.733 -0.079 1.00 90.50 277 TYR A N 1
ATOM 2089 C CA . TYR A 1 277 ? 5.881 -21.943 -1.269 1.00 90.50 277 TYR A CA 1
ATOM 2090 C C . TYR A 1 277 ? 5.128 -20.669 -1.696 1.00 90.50 277 TYR A C 1
ATOM 2092 O O . TYR A 1 277 ? 5.003 -20.369 -2.884 1.00 90.50 277 TYR A O 1
ATOM 2100 N N . ARG A 1 278 ? 4.650 -19.861 -0.737 1.00 91.06 278 ARG A N 1
ATOM 2101 C CA . ARG A 1 278 ? 4.075 -18.537 -1.035 1.00 91.06 278 ARG A CA 1
ATOM 2102 C C . ARG A 1 278 ? 5.102 -17.601 -1.672 1.00 91.06 278 ARG A C 1
ATOM 2104 O O . ARG A 1 278 ? 4.752 -16.913 -2.627 1.00 91.06 278 ARG A O 1
ATOM 2111 N N . PHE A 1 279 ? 6.337 -17.585 -1.177 1.00 91.25 279 PHE A N 1
ATOM 2112 C CA . PHE A 1 279 ? 7.413 -16.770 -1.741 1.00 91.25 279 PHE A CA 1
ATOM 2113 C C . PHE A 1 279 ? 7.761 -17.188 -3.180 1.00 91.25 279 PHE A C 1
ATOM 2115 O O . PHE A 1 279 ? 7.849 -16.327 -4.053 1.00 91.25 279 PHE A O 1
ATOM 2122 N N . GLU A 1 280 ? 7.851 -18.492 -3.464 1.00 89.88 280 GLU A N 1
ATOM 2123 C CA . GLU A 1 280 ? 8.082 -19.018 -4.821 1.00 89.88 280 GLU A CA 1
ATOM 2124 C C . GLU A 1 280 ? 7.010 -18.551 -5.812 1.00 89.88 280 GLU A C 1
ATOM 2126 O O . GLU A 1 280 ? 7.328 -18.099 -6.911 1.00 89.88 280 GLU A O 1
ATOM 2131 N N . ARG A 1 281 ? 5.736 -18.560 -5.402 1.00 89.75 281 ARG A N 1
ATOM 2132 C CA . ARG A 1 281 ? 4.629 -18.053 -6.229 1.00 89.75 281 ARG A CA 1
ATOM 2133 C C . ARG A 1 281 ? 4.752 -16.568 -6.557 1.00 89.75 281 ARG A C 1
ATOM 2135 O O . ARG A 1 281 ? 4.374 -16.166 -7.655 1.00 89.75 281 ARG A O 1
ATOM 2142 N N . ILE A 1 282 ? 5.261 -15.759 -5.628 1.00 89.00 282 ILE A N 1
ATOM 2143 C CA . ILE A 1 282 ? 5.548 -14.346 -5.905 1.00 89.00 282 ILE A CA 1
ATOM 2144 C C . ILE A 1 282 ? 6.718 -14.244 -6.888 1.00 89.00 282 ILE A C 1
ATOM 2146 O O . ILE A 1 282 ? 6.649 -13.446 -7.814 1.00 89.00 282 ILE A O 1
ATOM 2150 N N . GLY A 1 283 ? 7.751 -15.078 -6.736 1.00 85.19 283 GLY A N 1
ATOM 2151 C CA . GLY A 1 283 ? 8.865 -15.161 -7.681 1.00 85.19 283 GLY A CA 1
ATOM 2152 C C . GLY A 1 283 ? 8.412 -15.453 -9.115 1.00 85.19 283 GLY A C 1
ATOM 2153 O O . GLY A 1 283 ? 8.817 -14.736 -10.027 1.00 85.19 283 GLY A O 1
ATOM 2154 N N . TYR A 1 284 ? 7.522 -16.432 -9.311 1.00 84.62 284 TYR A N 1
ATOM 2155 C CA . TYR A 1 284 ? 6.935 -16.716 -10.628 1.00 84.62 284 TYR A CA 1
ATOM 2156 C C . TYR A 1 284 ? 6.140 -15.526 -11.171 1.00 84.62 284 TYR A C 1
ATOM 2158 O O . TYR A 1 284 ? 6.349 -15.121 -12.306 1.00 84.62 284 TYR A O 1
ATOM 2166 N N . LEU A 1 285 ? 5.300 -14.895 -10.344 1.00 86.56 285 LEU A N 1
ATOM 2167 C CA . LEU A 1 285 ? 4.562 -13.702 -10.763 1.00 86.56 285 LEU A CA 1
ATOM 2168 C C . LEU A 1 285 ? 5.498 -12.555 -11.177 1.00 86.56 285 LEU A C 1
ATOM 2170 O O . LEU A 1 285 ? 5.241 -11.889 -12.173 1.00 86.56 285 LEU A O 1
ATOM 2174 N N . LEU A 1 286 ? 6.576 -12.304 -10.430 1.00 83.75 286 LEU A N 1
ATOM 2175 C CA . LEU A 1 286 ? 7.558 -11.277 -10.788 1.00 83.75 286 LEU A CA 1
ATOM 2176 C C . LEU A 1 286 ? 8.269 -11.615 -12.104 1.00 83.75 286 LEU A C 1
ATOM 2178 O O . LEU A 1 286 ? 8.491 -10.714 -12.909 1.00 83.75 286 LEU A O 1
ATOM 2182 N N . ALA A 1 287 ? 8.578 -12.892 -12.347 1.00 79.62 287 ALA A N 1
ATOM 2183 C CA . ALA A 1 287 ? 9.145 -13.341 -13.615 1.00 79.62 287 ALA A CA 1
ATOM 2184 C C . ALA A 1 287 ? 8.183 -13.074 -14.787 1.00 79.62 287 ALA A C 1
ATOM 2186 O O . ALA A 1 287 ? 8.585 -12.417 -15.748 1.00 79.62 287 ALA A O 1
ATOM 2187 N N . ASP A 1 288 ? 6.910 -13.459 -14.659 1.00 82.62 288 ASP A N 1
ATOM 2188 C CA . ASP A 1 288 ? 5.868 -13.198 -15.665 1.00 82.62 288 ASP A CA 1
ATOM 2189 C C . ASP A 1 288 ? 5.677 -11.687 -15.919 1.00 82.62 288 ASP A C 1
ATOM 2191 O O . ASP A 1 288 ? 5.471 -11.215 -17.043 1.00 82.62 288 ASP A O 1
ATOM 2195 N N . LEU A 1 289 ? 5.735 -10.874 -14.859 1.00 80.88 289 LEU A N 1
ATOM 2196 C CA . LEU A 1 289 ? 5.612 -9.418 -14.966 1.00 80.88 289 LEU A CA 1
ATOM 2197 C C . LEU A 1 289 ? 6.849 -8.770 -15.604 1.00 80.88 289 LEU A C 1
ATOM 2199 O O . LEU A 1 289 ? 6.706 -7.740 -16.266 1.00 80.88 289 LEU A O 1
ATOM 2203 N N . ALA A 1 290 ? 8.030 -9.371 -15.453 1.00 75.75 290 ALA A N 1
ATOM 2204 C CA . ALA A 1 290 ? 9.270 -8.929 -16.085 1.00 75.75 290 ALA A CA 1
ATOM 2205 C C . ALA A 1 290 ? 9.385 -9.345 -17.564 1.00 75.75 290 ALA A C 1
ATOM 2207 O O . ALA A 1 290 ? 10.276 -8.854 -18.265 1.00 75.75 290 ALA A O 1
ATOM 2208 N N . GLU A 1 291 ? 8.498 -10.216 -18.063 1.00 70.88 291 GLU A N 1
ATOM 2209 C CA . GLU A 1 291 ? 8.493 -10.629 -19.466 1.00 70.88 291 GLU A CA 1
ATOM 2210 C C . GLU A 1 291 ? 8.415 -9.425 -20.414 1.00 70.88 291 GLU A C 1
ATOM 2212 O O . GLU A 1 291 ? 7.509 -8.582 -20.370 1.00 70.88 291 GLU A O 1
ATOM 2217 N N . THR A 1 292 ? 9.383 -9.372 -21.329 1.00 67.50 292 THR A N 1
ATOM 2218 C CA . THR A 1 292 ? 9.519 -8.275 -22.293 1.00 67.50 292 THR A CA 1
ATOM 2219 C C . THR A 1 292 ? 8.482 -8.337 -23.408 1.00 67.50 292 THR A C 1
ATOM 2221 O O . THR A 1 292 ? 8.172 -7.299 -23.996 1.00 67.50 292 THR A O 1
ATOM 2224 N N . ARG A 1 293 ? 7.948 -9.531 -23.694 1.00 80.69 293 ARG A N 1
ATOM 2225 C CA . ARG A 1 293 ? 6.912 -9.775 -24.697 1.00 80.69 293 ARG A CA 1
ATOM 2226 C C . ARG A 1 293 ? 5.586 -9.953 -23.990 1.00 80.69 293 ARG A C 1
ATOM 2228 O O . ARG A 1 293 ? 5.319 -10.979 -23.383 1.00 80.69 293 ARG A O 1
ATOM 2235 N N . SER A 1 294 ? 4.770 -8.915 -24.047 1.00 85.81 294 SER A N 1
ATOM 2236 C CA . SER A 1 294 ? 3.479 -8.908 -23.379 1.00 85.81 294 SER A CA 1
ATOM 2237 C C . SER A 1 294 ? 2.512 -7.968 -24.076 1.00 85.81 294 SER A C 1
ATOM 2239 O O . SER A 1 294 ? 2.931 -7.041 -24.768 1.00 85.81 294 SER A O 1
ATOM 2241 N N . LEU A 1 295 ? 1.223 -8.213 -23.880 1.00 86.56 295 LEU A N 1
ATOM 2242 C CA . LEU A 1 295 ? 0.129 -7.414 -24.410 1.00 86.56 295 LEU A CA 1
ATOM 2243 C C . LEU A 1 295 ? -0.884 -7.177 -23.297 1.00 86.56 295 LEU A C 1
ATOM 2245 O O . LEU A 1 295 ? -1.251 -8.114 -22.594 1.00 86.56 295 LEU A O 1
ATOM 2249 N N . SER A 1 296 ? -1.366 -5.948 -23.150 1.00 87.88 296 SER A N 1
ATOM 2250 C CA . SER A 1 296 ? -2.465 -5.649 -22.234 1.00 87.88 296 SER A CA 1
ATOM 2251 C C . SER A 1 296 ? -3.754 -5.462 -23.020 1.00 87.88 296 SER A C 1
ATOM 2253 O O . SER A 1 296 ? -3.766 -4.771 -24.029 1.00 87.88 296 SER A O 1
ATOM 2255 N N . VAL A 1 297 ? -4.854 -6.047 -22.558 1.00 87.50 297 VAL A N 1
ATOM 2256 C CA . VAL A 1 297 ? -6.168 -5.934 -23.198 1.00 87.50 297 VAL A CA 1
ATOM 2257 C C . VAL A 1 297 ? -7.200 -5.509 -22.166 1.00 87.50 297 VAL A C 1
ATOM 2259 O O . VAL A 1 297 ? -7.415 -6.180 -21.156 1.00 87.50 297 VAL A O 1
ATOM 2262 N N . HIS A 1 298 ? -7.855 -4.382 -22.416 1.00 86.06 298 HIS A N 1
ATOM 2263 C CA . HIS A 1 298 ? -9.041 -3.966 -21.685 1.00 86.06 298 HIS A CA 1
ATOM 2264 C C . HIS A 1 298 ? -10.261 -4.688 -22.250 1.00 86.06 298 HIS A C 1
ATOM 2266 O O . HIS A 1 298 ? -10.542 -4.589 -23.444 1.00 86.06 298 HIS A O 1
ATOM 2272 N N . LEU A 1 299 ? -11.005 -5.384 -21.392 1.00 82.25 299 LEU A N 1
ATOM 2273 C CA . LEU A 1 299 ? -12.264 -6.025 -21.765 1.00 82.25 299 LEU A CA 1
ATOM 2274 C C . LEU A 1 299 ? -13.426 -5.153 -21.265 1.00 82.25 299 LEU A C 1
ATOM 2276 O O . LEU A 1 299 ? -13.701 -5.154 -20.066 1.00 82.25 299 LEU A O 1
ATOM 2280 N N . PRO A 1 300 ? -14.104 -4.392 -22.148 1.00 63.81 300 PRO A N 1
ATOM 2281 C CA . PRO A 1 300 ? -15.150 -3.448 -21.744 1.00 63.81 300 PRO A CA 1
ATOM 2282 C C . PRO A 1 300 ? -16.422 -4.136 -21.229 1.00 63.81 300 PRO A C 1
ATOM 2284 O O . PRO A 1 300 ? -17.204 -3.524 -20.506 1.00 63.81 300 PRO A O 1
ATOM 2287 N N . LEU A 1 301 ? -16.630 -5.406 -21.589 1.00 60.41 301 LEU A N 1
ATOM 2288 C CA . LEU A 1 301 ? -17.777 -6.208 -21.182 1.00 60.41 301 LEU A CA 1
ATOM 2289 C C . LEU A 1 301 ? -17.281 -7.415 -20.383 1.00 60.41 301 LEU A C 1
ATOM 2291 O O . LEU A 1 301 ? -16.880 -8.429 -20.957 1.00 60.41 301 LEU A O 1
ATOM 2295 N N . ASP A 1 302 ? -17.317 -7.313 -19.054 1.00 64.69 302 ASP A N 1
ATOM 2296 C CA . ASP A 1 302 ? -17.123 -8.455 -18.151 1.00 64.69 302 ASP A CA 1
ATOM 2297 C C . ASP A 1 302 ? -18.388 -9.332 -18.162 1.00 64.69 302 ASP A C 1
ATOM 2299 O O . ASP A 1 302 ? -19.227 -9.288 -17.263 1.00 64.69 302 ASP A O 1
ATOM 2303 N N . GLN A 1 303 ? -18.583 -10.052 -19.269 1.00 77.62 303 GLN A N 1
ATOM 2304 C CA . GLN A 1 303 ? -19.686 -10.983 -19.478 1.00 77.62 303 GLN A CA 1
ATOM 2305 C C . GLN A 1 303 ? -19.155 -12.419 -19.593 1.00 77.62 303 GLN A C 1
ATOM 2307 O O . GLN A 1 303 ? -18.012 -12.636 -20.018 1.00 77.62 303 GLN A O 1
ATOM 2312 N N . PRO A 1 304 ? -19.977 -13.432 -19.255 1.00 81.88 304 PRO A N 1
ATOM 2313 C CA . PRO A 1 304 ? -19.607 -14.825 -19.460 1.00 81.88 304 PRO A CA 1
ATOM 2314 C C . PRO A 1 304 ? -19.143 -15.079 -20.901 1.00 81.88 304 PRO A C 1
ATOM 2316 O O . PRO A 1 304 ? -19.881 -14.861 -21.857 1.00 81.88 304 PRO A O 1
ATOM 2319 N N . GLY A 1 305 ? -17.909 -15.562 -21.053 1.00 85.19 305 GLY A N 1
ATOM 2320 C CA . GLY A 1 305 ? -17.329 -15.909 -22.352 1.00 85.19 305 GLY A CA 1
ATOM 2321 C C . GLY A 1 305 ? -16.424 -14.850 -22.991 1.00 85.19 305 GLY A C 1
ATOM 2322 O O . GLY A 1 305 ? -15.744 -15.203 -23.954 1.00 85.19 305 GLY A O 1
ATOM 2323 N N . SER A 1 306 ? -16.322 -13.627 -22.455 1.00 85.25 306 SER A N 1
ATOM 2324 C CA . SER A 1 306 ? -15.435 -12.583 -23.009 1.00 85.25 306 SER A CA 1
ATOM 2325 C C . SER A 1 306 ? -13.970 -13.023 -23.058 1.00 85.25 306 SER A C 1
ATOM 2327 O O . SER A 1 306 ? -13.307 -12.886 -24.084 1.00 85.25 306 SER A O 1
ATOM 2329 N N . LEU A 1 307 ? -13.473 -13.646 -21.984 1.00 88.56 307 LEU A N 1
ATOM 2330 C CA . LEU A 1 307 ? -12.098 -14.147 -21.954 1.00 88.56 307 LEU A CA 1
ATOM 2331 C C . LEU A 1 307 ? -11.880 -15.297 -22.950 1.00 88.56 307 LEU A C 1
ATOM 2333 O O . LEU A 1 307 ? -10.845 -15.359 -23.598 1.00 88.56 307 LEU A O 1
ATOM 2337 N N . ARG A 1 308 ? -12.874 -16.176 -23.136 1.00 91.25 308 ARG A N 1
ATOM 2338 C CA . ARG A 1 308 ? -12.808 -17.242 -24.151 1.00 91.25 308 ARG A CA 1
ATOM 2339 C C . ARG A 1 308 ? -12.682 -16.653 -25.555 1.00 91.25 308 ARG A C 1
ATOM 2341 O O . ARG A 1 308 ? -11.873 -17.137 -26.336 1.00 91.25 308 ARG A O 1
ATOM 2348 N N . ALA A 1 309 ? -13.478 -15.628 -25.867 1.00 90.88 309 ALA A N 1
ATOM 2349 C CA . ALA A 1 309 ? -13.421 -14.952 -27.160 1.00 90.88 309 ALA A CA 1
ATOM 2350 C C . ALA A 1 309 ? -12.042 -14.323 -27.399 1.00 90.88 309 ALA A C 1
ATOM 2352 O O . ALA A 1 309 ? -11.480 -14.503 -28.474 1.00 90.88 309 ALA A O 1
ATOM 2353 N N . LEU A 1 310 ? -11.472 -13.675 -26.376 1.00 91.19 310 LEU A N 1
ATOM 2354 C CA . LEU A 1 310 ? -10.119 -13.125 -26.436 1.00 91.19 310 LEU A CA 1
ATOM 2355 C C . LEU A 1 310 ? -9.076 -14.210 -26.737 1.00 91.19 310 LEU A C 1
ATOM 2357 O O . LEU A 1 310 ? -8.320 -14.081 -27.695 1.00 91.19 310 LEU A O 1
ATOM 2361 N N . LEU A 1 311 ? -9.050 -15.287 -25.947 1.00 93.31 311 LEU A N 1
ATOM 2362 C CA . LEU A 1 311 ? -8.065 -16.366 -26.097 1.00 93.31 311 LEU A CA 1
ATOM 2363 C C . LEU A 1 311 ? -8.170 -17.065 -27.462 1.00 93.31 311 LEU A C 1
ATOM 2365 O O . LEU A 1 311 ? -7.152 -17.417 -28.053 1.00 93.31 311 LEU A O 1
ATOM 2369 N N . HIS A 1 312 ? -9.386 -17.203 -27.993 1.00 94.44 312 HIS A N 1
ATOM 2370 C CA . HIS A 1 312 ? -9.621 -17.820 -29.297 1.00 94.44 312 HIS A CA 1
ATOM 2371 C C . HIS A 1 312 ? -9.022 -17.021 -30.469 1.00 94.44 312 HIS A C 1
ATOM 2373 O O . HIS A 1 312 ? -8.630 -17.611 -31.475 1.00 94.44 312 HIS A O 1
ATOM 2379 N N . VAL A 1 313 ? -8.902 -15.691 -30.354 1.00 93.94 313 VAL A N 1
ATOM 2380 C CA . VAL A 1 313 ? -8.208 -14.883 -31.373 1.00 93.94 313 VAL A CA 1
ATOM 2381 C C . VAL A 1 313 ? -6.736 -15.294 -31.457 1.00 93.94 313 VAL A C 1
ATOM 2383 O O . VAL A 1 313 ? -6.249 -15.598 -32.542 1.00 93.94 313 VAL A O 1
ATOM 2386 N N . PHE A 1 314 ? -6.034 -15.379 -30.323 1.00 94.06 314 PHE A N 1
ATOM 2387 C CA . PHE A 1 314 ? -4.620 -15.777 -30.299 1.00 94.06 314 PHE A CA 1
ATOM 2388 C C . PHE A 1 314 ? -4.412 -17.202 -30.817 1.00 94.06 314 PHE A C 1
ATOM 2390 O O . PHE A 1 314 ? -3.526 -17.425 -31.642 1.00 94.06 314 PHE A O 1
ATOM 2397 N N . GLU A 1 315 ? -5.286 -18.135 -30.427 1.00 95.38 315 GLU A N 1
ATOM 2398 C CA . GLU A 1 315 ? -5.293 -19.512 -30.934 1.00 95.38 315 GLU A CA 1
ATOM 2399 C C . GLU A 1 315 ? -5.365 -19.556 -32.471 1.00 95.38 315 GLU A C 1
ATOM 2401 O O . GLU A 1 315 ? -4.561 -20.231 -33.113 1.00 95.38 315 GLU A O 1
ATOM 2406 N N . ARG A 1 316 ? -6.278 -18.791 -33.086 1.00 96.38 316 ARG A N 1
ATOM 2407 C CA . ARG A 1 316 ? -6.455 -18.751 -34.550 1.00 96.38 316 ARG A CA 1
ATOM 2408 C C . ARG A 1 316 ? -5.248 -18.208 -35.307 1.00 96.38 316 ARG A C 1
ATOM 2410 O O . ARG A 1 316 ? -5.042 -18.582 -36.461 1.00 96.38 316 ARG A O 1
ATOM 2417 N N . HIS A 1 317 ? -4.468 -17.335 -34.677 1.00 93.75 317 HIS A N 1
ATOM 2418 C CA . HIS A 1 317 ? -3.212 -16.829 -35.236 1.00 93.75 317 HIS A CA 1
ATOM 2419 C C . HIS A 1 317 ? -2.011 -17.725 -34.909 1.00 93.75 317 HIS A C 1
ATOM 2421 O O . HIS A 1 317 ? -0.901 -17.402 -35.320 1.00 93.75 317 HIS A O 1
ATOM 2427 N N . GLY A 1 318 ? -2.211 -18.848 -34.211 1.00 93.25 318 GLY A N 1
ATOM 2428 C CA . GLY A 1 318 ? -1.133 -19.753 -33.809 1.00 93.25 318 GLY A CA 1
ATOM 2429 C C . GLY A 1 318 ? -0.228 -19.168 -32.723 1.00 93.25 318 GLY A C 1
ATOM 2430 O O . GLY A 1 318 ? 0.945 -19.523 -32.647 1.00 93.25 318 GLY A O 1
ATOM 2431 N N . VAL A 1 319 ? -0.748 -18.248 -31.907 1.00 93.06 319 VAL A N 1
ATOM 2432 C CA . VAL A 1 319 ? -0.006 -17.588 -30.828 1.00 93.06 319 VAL A CA 1
ATOM 2433 C C . VAL A 1 319 ? -0.307 -18.286 -29.505 1.00 93.06 319 VAL A C 1
ATOM 2435 O O . VAL A 1 319 ? -1.439 -18.256 -29.022 1.00 93.06 319 VAL A O 1
ATOM 2438 N N . SER A 1 320 ? 0.717 -18.890 -28.902 1.00 91.62 320 SER A N 1
ATOM 2439 C CA . SER A 1 320 ? 0.638 -19.423 -27.538 1.00 91.62 320 SER A CA 1
ATOM 2440 C C . SER A 1 320 ? 0.769 -18.296 -26.516 1.00 91.62 320 SER A C 1
ATOM 2442 O O . SER A 1 320 ? 1.582 -17.392 -26.698 1.00 91.62 320 SER A O 1
ATOM 2444 N N . ILE A 1 321 ? -0.012 -18.356 -25.440 1.00 91.94 321 ILE A N 1
ATOM 2445 C CA . ILE A 1 321 ? 0.045 -17.408 -24.322 1.00 91.94 321 ILE A CA 1
ATOM 2446 C C . ILE A 1 321 ? 0.744 -18.112 -23.159 1.00 91.94 321 ILE A C 1
ATOM 2448 O O . ILE A 1 321 ? 0.259 -19.141 -22.691 1.00 91.94 321 ILE A O 1
ATOM 2452 N N . ALA A 1 322 ? 1.862 -17.554 -22.700 1.00 89.75 322 ALA A N 1
ATOM 2453 C CA . ALA A 1 322 ? 2.671 -18.123 -21.623 1.00 89.75 322 ALA A CA 1
ATOM 2454 C C . ALA A 1 322 ? 2.090 -17.794 -20.239 1.00 89.75 322 ALA A C 1
ATOM 2456 O O . ALA A 1 322 ? 2.032 -18.651 -19.359 1.00 89.75 322 ALA A O 1
ATOM 2457 N N . SER A 1 323 ? 1.591 -16.568 -20.062 1.00 90.31 323 SER A N 1
ATOM 2458 C CA . SER A 1 323 ? 0.998 -16.111 -18.804 1.00 90.31 323 SER A CA 1
ATOM 2459 C C . SER A 1 323 ? -0.211 -15.200 -19.040 1.00 90.31 323 SER A C 1
ATOM 2461 O O . SER A 1 323 ? -0.316 -14.520 -20.062 1.00 90.31 323 SER A O 1
ATOM 2463 N N . LEU A 1 324 ? -1.167 -15.197 -18.107 1.00 90.88 324 LEU A N 1
ATOM 2464 C CA . LEU A 1 324 ? -2.365 -14.356 -18.164 1.00 90.88 324 LEU A CA 1
ATOM 2465 C C . LEU A 1 324 ? -2.706 -13.837 -16.767 1.00 90.88 324 LEU A C 1
ATOM 2467 O O . LEU A 1 324 ? -3.064 -14.608 -15.877 1.00 90.88 324 LEU A O 1
ATOM 2471 N N . HIS A 1 325 ? -2.682 -12.515 -16.607 1.00 89.19 325 HIS A N 1
ATOM 2472 C CA . HIS A 1 325 ? -2.879 -11.848 -15.321 1.00 89.19 325 HIS A CA 1
ATOM 2473 C C . HIS A 1 325 ? -3.946 -10.763 -15.408 1.00 89.19 325 HIS A C 1
ATOM 2475 O O . HIS A 1 325 ? -3.897 -9.897 -16.278 1.00 89.19 325 HIS A O 1
ATOM 2481 N N . SER A 1 326 ? -4.896 -10.760 -14.471 1.00 86.31 326 SER A N 1
ATOM 2482 C CA . SER A 1 326 ? -5.844 -9.654 -14.316 1.00 86.31 326 SER A CA 1
ATOM 2483 C C . SER A 1 326 ? -5.222 -8.528 -13.488 1.00 86.31 326 SER A C 1
ATOM 2485 O O . SER A 1 326 ? -4.820 -8.747 -12.344 1.00 86.31 326 SER A O 1
ATOM 2487 N N . LEU A 1 327 ? -5.196 -7.317 -14.030 1.00 80.81 327 LEU A N 1
ATOM 2488 C CA . LEU A 1 327 ? -4.593 -6.129 -13.433 1.00 80.81 327 LEU A CA 1
ATOM 2489 C C . LEU A 1 327 ? -5.588 -4.964 -13.451 1.00 80.81 327 LEU A C 1
ATOM 2491 O O . LEU A 1 327 ? -6.557 -4.957 -14.208 1.00 80.81 327 LEU A O 1
ATOM 2495 N N . ARG A 1 328 ? -5.366 -3.957 -12.603 1.00 76.19 328 ARG A N 1
ATOM 2496 C CA . ARG A 1 328 ? -6.134 -2.704 -12.629 1.00 76.19 328 ARG A CA 1
ATOM 2497 C C . ARG A 1 328 ? -5.197 -1.527 -12.816 1.00 76.19 328 ARG A C 1
ATOM 2499 O O . ARG A 1 328 ? -4.163 -1.466 -12.156 1.00 76.19 328 ARG A O 1
ATOM 2506 N N . ASN A 1 329 ? -5.548 -0.610 -13.713 1.00 69.50 329 ASN A N 1
ATOM 2507 C CA . ASN A 1 329 ? -4.768 0.611 -13.920 1.00 69.50 329 ASN A CA 1
ATOM 2508 C C . ASN A 1 329 ? -4.980 1.592 -12.738 1.00 69.50 329 ASN A C 1
ATOM 2510 O O . ASN A 1 329 ? -5.816 1.333 -11.862 1.00 69.50 329 ASN A O 1
ATOM 2514 N N . PRO A 1 330 ? -4.260 2.730 -12.674 1.00 63.75 330 PRO A N 1
ATOM 2515 C CA . PRO A 1 330 ? -4.464 3.723 -11.615 1.00 63.75 330 PRO A CA 1
ATOM 2516 C C . PRO A 1 330 ? -5.906 4.256 -11.508 1.00 63.75 330 PRO A C 1
ATOM 2518 O O . PRO A 1 330 ? -6.337 4.608 -10.404 1.00 63.75 330 PRO A O 1
ATOM 2521 N N . ALA A 1 331 ? -6.665 4.256 -12.610 1.00 64.19 331 ALA A N 1
ATOM 2522 C CA . ALA A 1 331 ? -8.086 4.616 -12.650 1.00 64.19 331 ALA A CA 1
ATOM 2523 C C . ALA A 1 331 ? -9.024 3.501 -12.130 1.00 64.19 331 ALA A C 1
ATOM 2525 O O . ALA A 1 331 ? -10.190 3.759 -11.848 1.00 64.19 331 ALA A O 1
ATOM 2526 N N . GLY A 1 332 ? -8.517 2.281 -11.917 1.00 66.19 332 GLY A N 1
ATOM 2527 C CA . GLY A 1 332 ? -9.266 1.130 -11.402 1.00 66.19 332 GLY A CA 1
ATOM 2528 C C . GLY A 1 332 ? -9.881 0.229 -12.477 1.00 66.19 332 GLY A C 1
ATOM 2529 O O . GLY A 1 332 ? -10.535 -0.762 -12.134 1.00 66.19 332 GLY A O 1
ATOM 2530 N N . GLU A 1 333 ? -9.641 0.515 -13.756 1.00 75.06 333 GLU A N 1
ATOM 2531 C CA . GLU A 1 333 ? -10.151 -0.265 -14.886 1.00 75.06 333 GLU A CA 1
ATOM 2532 C C . GLU A 1 333 ? -9.433 -1.611 -14.988 1.00 75.06 333 GLU A C 1
ATOM 2534 O O . GLU A 1 333 ? -8.199 -1.683 -14.930 1.00 75.06 333 GLU A O 1
ATOM 2539 N N . LEU A 1 334 ? -10.218 -2.682 -15.129 1.00 78.75 334 LEU A N 1
ATOM 2540 C CA . LEU A 1 334 ? -9.719 -4.047 -15.254 1.00 78.75 334 LEU A CA 1
ATOM 2541 C C . LEU A 1 334 ? -9.137 -4.267 -16.652 1.00 78.75 334 LEU A C 1
ATOM 2543 O O . LEU A 1 334 ? -9.810 -4.054 -17.656 1.00 78.75 334 LEU A O 1
ATOM 2547 N N . HIS A 1 335 ? -7.906 -4.751 -16.711 1.00 85.75 335 HIS A N 1
ATOM 2548 C CA . HIS A 1 335 ? -7.269 -5.201 -17.939 1.00 85.75 335 HIS A CA 1
ATOM 2549 C C . HIS A 1 335 ? -6.566 -6.534 -17.709 1.00 85.75 335 HIS A C 1
ATOM 2551 O O . HIS A 1 335 ? -6.247 -6.904 -16.580 1.00 85.75 335 HIS A O 1
ATOM 2557 N N . PHE A 1 336 ? -6.329 -7.261 -18.789 1.00 89.06 336 PHE A N 1
ATOM 2558 C CA . PHE A 1 336 ? -5.629 -8.533 -18.780 1.00 89.06 336 PHE A CA 1
ATOM 2559 C C . PHE A 1 336 ? -4.271 -8.346 -19.430 1.00 89.06 336 PHE A C 1
ATOM 2561 O O . PHE A 1 336 ? -4.202 -7.894 -20.567 1.00 89.06 336 PHE A O 1
ATOM 2568 N N . ARG A 1 337 ? -3.199 -8.674 -18.714 1.00 89.06 337 ARG A N 1
ATOM 2569 C CA . ARG A 1 337 ? -1.849 -8.765 -19.266 1.00 89.06 337 ARG A CA 1
ATOM 2570 C C . ARG A 1 337 ? -1.613 -10.199 -19.715 1.00 89.06 337 ARG A C 1
ATOM 2572 O O . ARG A 1 337 ? -1.748 -11.116 -18.912 1.00 89.06 337 ARG A O 1
ATOM 2579 N N . LEU A 1 338 ? -1.274 -10.361 -20.982 1.00 90.44 338 LEU A N 1
ATOM 2580 C CA . LEU A 1 338 ? -0.876 -11.606 -21.613 1.00 90.44 338 LEU A CA 1
ATOM 2581 C C . LEU A 1 338 ? 0.641 -11.571 -21.785 1.00 90.44 338 LEU A C 1
ATOM 2583 O O . LEU A 1 338 ? 1.156 -10.599 -22.337 1.00 90.44 338 LEU A O 1
ATOM 2587 N N . GLY A 1 339 ? 1.337 -12.588 -21.297 1.00 88.81 339 GLY A N 1
ATOM 2588 C CA . GLY A 1 339 ? 2.762 -12.812 -21.522 1.00 88.81 339 GLY A CA 1
ATOM 2589 C C . GLY A 1 339 ? 3.001 -13.851 -22.614 1.00 88.81 339 GLY A C 1
ATOM 2590 O O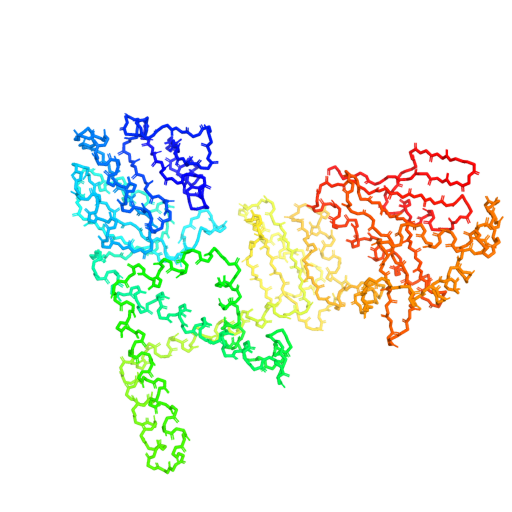 . GLY A 1 339 ? 2.148 -14.711 -22.859 1.00 88.81 339 GLY A O 1
ATOM 2591 N N . PHE A 1 340 ? 4.138 -13.751 -23.298 1.00 88.88 340 PHE A N 1
ATOM 2592 C CA . PHE A 1 340 ? 4.483 -14.599 -24.438 1.00 88.88 340 PHE A CA 1
ATOM 2593 C C . PHE A 1 340 ? 5.944 -15.041 -24.382 1.00 88.88 340 PHE A C 1
ATOM 2595 O O . PHE A 1 340 ? 6.832 -14.263 -24.023 1.00 88.88 340 PHE A O 1
ATOM 2602 N N . ASP A 1 341 ? 6.198 -16.259 -24.855 1.00 85.06 341 ASP A N 1
ATOM 2603 C CA . ASP A 1 341 ? 7.542 -16.823 -24.920 1.00 85.06 341 ASP A CA 1
ATOM 2604 C C . ASP A 1 341 ? 8.479 -16.042 -25.857 1.00 85.06 341 ASP A C 1
ATOM 2606 O O . ASP A 1 341 ? 8.082 -15.345 -26.803 1.00 85.06 341 ASP A O 1
ATOM 2610 N N . ALA A 1 342 ? 9.781 -16.180 -25.607 1.00 79.88 342 ALA A N 1
ATOM 2611 C CA . ALA A 1 342 ? 10.831 -15.500 -26.362 1.00 79.88 342 ALA A CA 1
ATOM 2612 C C . ALA A 1 342 ? 10.942 -15.945 -27.835 1.00 79.88 342 ALA A C 1
ATOM 2614 O O . ALA A 1 342 ? 11.651 -15.302 -28.611 1.00 79.88 342 ALA A O 1
ATOM 2615 N N . ASP A 1 343 ? 10.247 -16.998 -28.248 1.00 85.56 343 ASP A N 1
ATOM 2616 C CA . ASP A 1 343 ? 10.189 -17.506 -29.618 1.00 85.56 343 ASP A CA 1
ATOM 2617 C C . ASP A 1 343 ? 8.852 -17.216 -30.326 1.00 85.56 343 ASP A C 1
ATOM 2619 O O . ASP A 1 343 ? 8.722 -17.543 -31.504 1.00 85.56 343 ASP A O 1
ATOM 2623 N N . VAL A 1 344 ? 7.895 -16.530 -29.674 1.00 86.38 344 VAL A N 1
ATOM 2624 C CA . VAL A 1 344 ? 6.606 -16.179 -30.301 1.00 86.38 344 VAL A CA 1
ATOM 2625 C C . VAL A 1 344 ? 6.790 -15.442 -31.638 1.00 86.38 344 VAL A C 1
ATOM 2627 O O . VAL A 1 344 ? 7.626 -14.536 -31.756 1.00 86.38 344 VAL A O 1
ATOM 2630 N N . ASP A 1 345 ? 5.979 -15.799 -32.641 1.00 86.62 345 ASP A N 1
ATOM 2631 C CA . ASP A 1 345 ? 5.914 -15.091 -33.924 1.00 86.62 345 ASP A CA 1
ATOM 2632 C C . ASP A 1 345 ? 5.296 -13.699 -33.719 1.00 86.62 345 ASP A C 1
ATOM 2634 O O . ASP A 1 345 ? 4.087 -13.536 -33.541 1.00 86.62 345 ASP A O 1
ATOM 2638 N N . LEU A 1 346 ? 6.146 -12.672 -33.777 1.00 84.19 346 LEU A N 1
ATOM 2639 C CA . LEU A 1 346 ? 5.746 -11.275 -33.606 1.00 84.19 346 LEU A CA 1
ATOM 2640 C C . LEU A 1 346 ? 4.775 -10.794 -34.694 1.00 84.19 346 LEU A C 1
ATOM 2642 O O . LEU A 1 346 ? 3.946 -9.923 -34.434 1.00 84.19 346 LEU A O 1
ATOM 2646 N N . GLY A 1 347 ? 4.853 -11.351 -35.905 1.00 81.94 347 GLY A N 1
ATOM 2647 C CA . GLY A 1 347 ? 3.923 -11.037 -36.984 1.00 81.94 347 GLY A CA 1
ATOM 2648 C C . GLY A 1 347 ? 2.533 -11.605 -36.712 1.00 81.94 347 GLY A C 1
ATOM 2649 O O . GLY A 1 347 ? 1.536 -10.916 -36.931 1.00 81.94 347 GLY A O 1
ATOM 2650 N N . ALA A 1 348 ? 2.457 -12.839 -36.211 1.00 86.94 348 ALA A N 1
ATOM 2651 C CA . ALA A 1 348 ? 1.203 -13.446 -35.766 1.00 86.94 348 ALA A CA 1
ATOM 2652 C C . ALA A 1 348 ? 0.603 -12.712 -34.563 1.00 86.94 348 ALA A C 1
ATOM 2654 O O . ALA A 1 348 ? -0.588 -12.400 -34.570 1.00 86.94 348 ALA A O 1
ATOM 2655 N N . LEU A 1 349 ? 1.436 -12.347 -33.587 1.00 88.25 349 LEU A N 1
ATOM 2656 C CA . LEU A 1 349 ? 1.021 -11.572 -32.421 1.00 88.25 349 LEU A CA 1
ATOM 2657 C C . LEU A 1 349 ? 0.429 -10.210 -32.812 1.00 88.25 349 LEU A C 1
ATOM 2659 O O . LEU A 1 349 ? -0.630 -9.835 -32.312 1.00 88.25 349 LEU A O 1
ATOM 2663 N N . ALA A 1 350 ? 1.062 -9.492 -33.745 1.00 84.69 350 ALA A N 1
ATOM 2664 C CA . ALA A 1 350 ? 0.556 -8.208 -34.229 1.00 84.69 350 ALA A CA 1
ATOM 2665 C C . ALA A 1 350 ? -0.800 -8.341 -34.947 1.00 84.69 350 ALA A C 1
ATOM 2667 O O . ALA A 1 350 ? -1.681 -7.501 -34.761 1.00 84.69 350 ALA A O 1
ATOM 2668 N N . ARG A 1 351 ? -0.995 -9.406 -35.738 1.00 88.06 351 ARG A N 1
ATOM 2669 C CA . ARG A 1 351 ? -2.287 -9.687 -36.387 1.00 88.06 351 ARG A CA 1
ATOM 2670 C C . ARG A 1 351 ? -3.373 -10.037 -35.371 1.00 88.06 351 ARG A C 1
ATOM 2672 O O . ARG A 1 351 ? -4.483 -9.531 -35.496 1.00 88.06 351 ARG A O 1
ATOM 2679 N N . ALA A 1 352 ? -3.042 -10.839 -34.358 1.00 90.12 352 ALA A N 1
ATOM 2680 C CA . ALA A 1 352 ? -3.960 -11.172 -33.274 1.00 90.12 352 ALA A CA 1
ATOM 2681 C C . ALA A 1 352 ? -4.392 -9.919 -32.501 1.00 90.12 352 ALA A C 1
ATOM 2683 O O . ALA A 1 352 ? -5.585 -9.703 -32.308 1.00 90.12 352 ALA A O 1
ATOM 2684 N N . ALA A 1 353 ? -3.444 -9.055 -32.127 1.00 88.94 353 ALA A N 1
ATOM 2685 C CA . ALA A 1 353 ? -3.734 -7.793 -31.449 1.00 88.94 353 ALA A CA 1
ATOM 2686 C C . ALA A 1 353 ? -4.660 -6.889 -32.285 1.00 88.94 353 ALA A C 1
ATOM 2688 O O . ALA A 1 353 ? -5.676 -6.416 -31.781 1.00 88.94 353 ALA A O 1
ATOM 2689 N N . ALA A 1 354 ? -4.372 -6.724 -33.581 1.00 85.38 354 ALA A N 1
ATOM 2690 C CA . ALA A 1 354 ? -5.215 -5.935 -34.479 1.00 85.38 354 ALA A CA 1
ATOM 2691 C C . ALA A 1 354 ? -6.637 -6.512 -34.631 1.00 85.38 354 ALA A C 1
ATOM 2693 O O . ALA A 1 354 ? -7.600 -5.754 -34.733 1.00 85.38 354 ALA A O 1
ATOM 2694 N N . GLU A 1 355 ? -6.792 -7.842 -34.629 1.00 89.38 355 GLU A N 1
ATOM 2695 C CA . GLU A 1 355 ? -8.111 -8.486 -34.657 1.00 89.38 355 GLU A CA 1
ATOM 2696 C C . GLU A 1 355 ? -8.889 -8.264 -33.354 1.00 89.38 355 GLU A C 1
ATOM 2698 O O . GLU A 1 355 ? -10.099 -8.036 -33.413 1.00 89.38 355 GLU A O 1
ATOM 2703 N N . VAL A 1 356 ? -8.228 -8.277 -32.190 1.00 88.50 356 VAL A N 1
ATOM 2704 C CA . VAL A 1 356 ? -8.877 -7.973 -30.900 1.00 88.50 356 VAL A CA 1
ATOM 2705 C C . VAL A 1 356 ? -9.528 -6.589 -30.934 1.00 88.50 356 VAL A C 1
ATOM 2707 O O . VAL A 1 356 ? -10.708 -6.481 -30.596 1.00 88.50 356 VAL A O 1
ATOM 2710 N N . ASP A 1 357 ? -8.805 -5.570 -31.410 1.00 83.81 357 ASP A N 1
ATOM 2711 C CA . ASP A 1 357 ? -9.341 -4.211 -31.551 1.00 83.81 357 ASP A CA 1
ATOM 2712 C C . ASP A 1 357 ? -10.449 -4.131 -32.612 1.00 83.81 357 ASP A C 1
ATOM 2714 O O . ASP A 1 357 ? -11.522 -3.582 -32.361 1.00 83.81 357 ASP A O 1
ATOM 2718 N N . ALA A 1 358 ? -10.221 -4.705 -33.799 1.00 83.06 358 ALA A N 1
ATOM 2719 C CA . ALA A 1 358 ? -11.157 -4.609 -34.922 1.00 83.06 358 ALA A CA 1
ATOM 2720 C C . ALA A 1 358 ? -12.482 -5.351 -34.678 1.00 83.06 358 ALA A C 1
ATOM 2722 O O . ALA A 1 358 ? -13.524 -4.953 -35.199 1.00 83.06 358 ALA A O 1
ATOM 2723 N N . SER A 1 359 ? -12.451 -6.432 -33.897 1.00 85.06 359 SER A N 1
ATOM 2724 C CA . SER A 1 359 ? -13.630 -7.238 -33.559 1.00 85.06 359 SER A CA 1
ATOM 27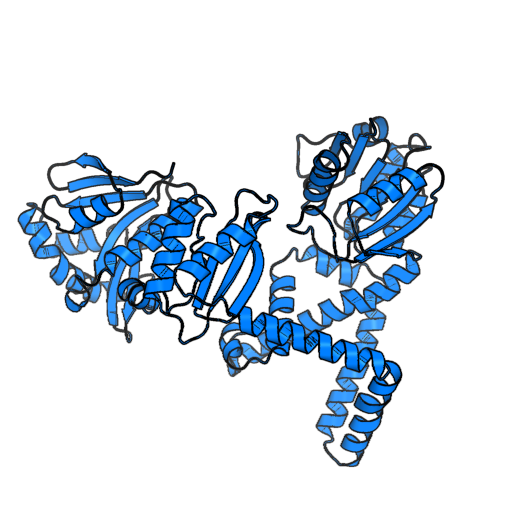25 C C . SER A 1 359 ? -14.452 -6.666 -32.401 1.00 85.06 359 SER A C 1
ATOM 2727 O O . SER A 1 359 ? -15.559 -7.143 -32.150 1.00 85.06 359 SER A O 1
ATOM 2729 N N . GLY A 1 360 ? -13.927 -5.670 -31.677 1.00 79.69 360 GLY A N 1
ATOM 2730 C CA . GLY A 1 360 ? -14.573 -5.100 -30.494 1.00 79.69 360 GLY A CA 1
ATOM 2731 C C . GLY A 1 360 ? -14.629 -6.046 -29.287 1.00 79.69 360 GLY A C 1
ATOM 2732 O O . GLY A 1 360 ? -15.324 -5.744 -28.317 1.00 79.69 360 GLY A O 1
ATOM 2733 N N . ILE A 1 361 ? -13.910 -7.179 -29.322 1.00 83.12 361 ILE A N 1
ATOM 2734 C CA . ILE A 1 361 ? -13.798 -8.125 -28.194 1.00 83.12 361 ILE A CA 1
ATOM 2735 C C . ILE A 1 361 ? -13.132 -7.444 -26.994 1.00 83.12 361 ILE A C 1
ATOM 2737 O O . ILE A 1 361 ? -13.523 -7.648 -25.844 1.00 83.12 361 ILE A O 1
ATOM 2741 N N . GLY A 1 362 ? -12.129 -6.618 -27.270 1.00 83.31 362 GLY A N 1
ATOM 2742 C CA . GLY A 1 362 ? -11.409 -5.833 -26.287 1.00 83.31 362 GLY A CA 1
ATOM 2743 C C . GLY A 1 362 ? -10.711 -4.663 -26.956 1.00 83.31 362 GLY A C 1
ATOM 2744 O O . GLY A 1 362 ? -10.709 -4.543 -28.175 1.00 83.31 362 GLY A O 1
ATOM 2745 N N . ARG A 1 363 ? -10.114 -3.806 -26.137 1.00 85.94 363 ARG A N 1
ATOM 2746 C CA . ARG A 1 363 ? -9.198 -2.768 -26.597 1.00 85.94 363 ARG A CA 1
ATOM 2747 C C . ARG A 1 363 ? -7.801 -3.154 -26.157 1.00 85.94 363 ARG A C 1
ATOM 2749 O O . ARG A 1 363 ? -7.557 -3.241 -24.949 1.00 85.94 363 ARG A O 1
ATOM 2756 N N . VAL A 1 364 ? -6.899 -3.377 -27.100 1.00 83.69 364 VAL A N 1
ATOM 2757 C CA . VAL A 1 364 ? -5.480 -3.506 -26.799 1.00 83.69 364 VAL A CA 1
ATOM 2758 C C . VAL A 1 364 ? -5.037 -2.191 -26.174 1.00 83.69 364 VAL A C 1
ATOM 2760 O O . VAL A 1 364 ? -5.181 -1.108 -26.737 1.00 83.69 364 VAL A O 1
ATOM 2763 N N . LEU A 1 365 ? -4.587 -2.278 -24.933 1.00 76.19 365 LEU A N 1
ATOM 2764 C CA . LEU A 1 365 ? -3.953 -1.168 -24.262 1.00 76.19 365 LEU A CA 1
ATOM 2765 C C . LEU A 1 365 ? -2.499 -1.185 -24.702 1.00 76.19 365 LEU A C 1
ATOM 2767 O O . LEU A 1 365 ? -1.819 -2.198 -24.509 1.00 76.19 365 LEU A O 1
ATOM 2771 N N . ASP A 1 366 ? -2.022 -0.056 -25.217 1.00 58.38 366 ASP A N 1
ATOM 2772 C CA . ASP A 1 366 ? -0.595 0.240 -25.251 1.00 58.38 366 ASP A CA 1
ATOM 2773 C C . ASP A 1 366 ? -0.112 0.277 -23.796 1.00 58.38 366 ASP A C 1
ATOM 2775 O O . ASP A 1 366 ? -0.094 1.303 -23.117 1.00 58.38 366 ASP A O 1
ATOM 2779 N N . GLY A 1 367 ? 0.177 -0.901 -23.248 1.00 41.78 367 GLY A N 1
ATOM 2780 C CA . GLY A 1 367 ? 0.887 -1.019 -21.995 1.00 41.78 367 GLY A CA 1
ATOM 2781 C C . GLY A 1 367 ? 2.264 -0.413 -22.200 1.00 41.78 367 GLY A C 1
ATOM 2782 O O . GLY A 1 367 ? 2.814 -0.478 -23.295 1.00 41.78 367 GLY A O 1
ATOM 2783 N N . ALA A 1 368 ? 2.835 0.146 -21.139 1.00 37.75 368 ALA A N 1
ATOM 2784 C CA . ALA A 1 368 ? 4.247 0.487 -21.045 1.00 37.75 368 ALA A CA 1
ATOM 2785 C C . ALA A 1 368 ? 5.128 -0.766 -21.269 1.00 37.75 368 ALA A C 1
ATOM 2787 O O . ALA A 1 368 ? 5.712 -1.328 -20.346 1.00 37.75 368 ALA A O 1
ATOM 2788 N N . SER A 1 369 ? 5.180 -1.251 -22.506 1.00 38.56 369 SER A N 1
ATOM 2789 C CA . SER A 1 369 ? 5.939 -2.398 -22.952 1.00 38.56 369 SER A CA 1
ATOM 2790 C C . SER A 1 369 ? 7.286 -1.883 -23.426 1.00 38.56 369 SER A C 1
ATOM 2792 O O . SER A 1 369 ? 7.383 -1.265 -24.484 1.00 38.56 369 SER A O 1
ATOM 2794 N N . SER A 1 370 ? 8.297 -2.143 -22.594 1.00 40.16 370 SER A N 1
ATOM 2795 C CA . SER A 1 370 ? 9.566 -2.752 -22.998 1.00 40.16 370 SER A CA 1
ATOM 2796 C C . SER A 1 370 ? 10.181 -2.197 -24.289 1.00 40.16 370 SER A C 1
ATOM 2798 O O . SER A 1 370 ? 9.672 -2.395 -25.392 1.00 40.16 370 SER A O 1
ATOM 2800 N N . MET A 1 371 ? 11.369 -1.598 -24.155 1.00 37.62 371 MET A N 1
ATOM 2801 C CA . MET A 1 371 ? 12.215 -1.094 -25.246 1.00 37.62 371 MET A CA 1
ATOM 2802 C C . MET A 1 371 ? 12.357 -2.052 -26.449 1.00 37.62 371 MET A C 1
ATOM 2804 O O . MET A 1 371 ? 12.727 -1.601 -27.523 1.00 37.62 371 MET A O 1
ATOM 2808 N N . ALA A 1 372 ? 12.042 -3.346 -26.342 1.00 36.94 372 ALA A N 1
ATOM 2809 C CA . ALA A 1 372 ? 12.054 -4.277 -27.469 1.00 36.94 372 ALA A CA 1
ATOM 2810 C C . ALA A 1 372 ? 10.879 -4.115 -28.468 1.00 36.94 372 ALA A C 1
ATOM 2812 O O . ALA A 1 372 ? 11.065 -4.423 -29.645 1.00 36.94 372 ALA A O 1
ATOM 2813 N N . ALA A 1 373 ? 9.712 -3.600 -28.055 1.00 38.47 373 ALA A N 1
ATOM 2814 C CA . ALA A 1 373 ? 8.511 -3.465 -28.904 1.00 38.47 373 ALA A CA 1
ATOM 2815 C C . ALA A 1 373 ? 8.380 -2.100 -29.606 1.00 38.47 373 ALA A C 1
ATOM 2817 O O . ALA A 1 373 ? 7.587 -1.929 -30.531 1.00 38.47 373 ALA A O 1
ATOM 2818 N N . LEU A 1 374 ? 9.183 -1.118 -29.199 1.00 43.84 374 LEU A N 1
ATOM 2819 C CA . LEU A 1 374 ? 9.249 0.173 -29.867 1.00 43.84 374 LEU A CA 1
ATOM 2820 C C . LEU A 1 374 ? 9.707 -0.031 -31.322 1.00 43.84 374 LEU A C 1
ATOM 2822 O O . LEU A 1 374 ? 10.646 -0.786 -31.583 1.00 43.8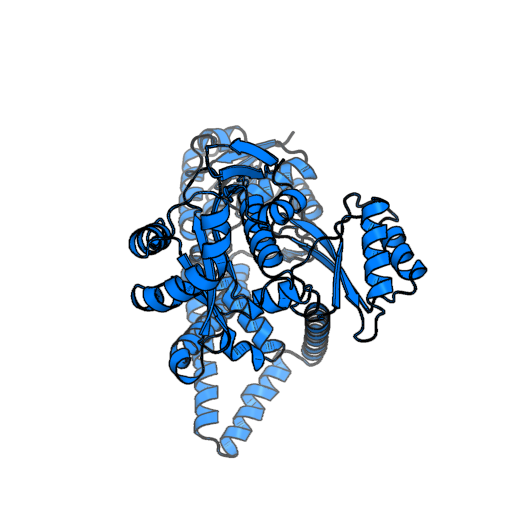4 374 LEU A O 1
ATOM 2826 N N . SER A 1 375 ? 9.082 0.656 -32.284 1.00 54.62 375 SER A N 1
ATOM 2827 C CA . SER A 1 375 ? 9.642 0.749 -33.639 1.00 54.62 375 SER A CA 1
ATOM 2828 C C . SER A 1 375 ? 11.129 1.147 -33.552 1.00 54.62 375 SER A C 1
ATOM 2830 O O . SER A 1 375 ? 11.514 1.810 -32.582 1.00 54.62 375 SER A O 1
ATOM 2832 N N . PRO A 1 376 ? 12.000 0.786 -34.516 1.00 62.94 376 PRO A N 1
ATOM 2833 C CA . PRO A 1 376 ? 13.415 1.184 -34.479 1.00 62.94 376 PRO A CA 1
ATOM 2834 C C . PRO A 1 376 ? 13.615 2.676 -34.147 1.00 62.94 376 PRO A C 1
ATOM 2836 O O . PRO A 1 376 ? 14.510 3.032 -33.386 1.00 62.94 376 PRO A O 1
ATOM 2839 N N . ALA A 1 377 ? 12.695 3.518 -34.627 1.00 66.88 377 ALA A N 1
ATOM 2840 C CA . ALA A 1 377 ? 12.588 4.937 -34.316 1.00 66.88 377 ALA A CA 1
ATOM 2841 C C . ALA A 1 377 ? 12.312 5.245 -32.835 1.00 66.88 377 ALA A C 1
ATOM 2843 O O . ALA A 1 377 ? 13.012 6.056 -32.234 1.00 66.88 377 ALA A O 1
ATOM 2844 N N . ARG A 1 378 ? 11.293 4.608 -32.242 1.00 67.94 378 ARG A N 1
ATOM 2845 C CA . ARG A 1 378 ? 10.927 4.791 -30.832 1.00 67.94 378 ARG A CA 1
ATOM 2846 C C . ARG A 1 378 ? 12.017 4.235 -29.897 1.00 67.94 378 ARG A C 1
ATOM 2848 O O . ARG A 1 378 ? 12.296 4.852 -28.875 1.00 67.94 378 ARG A O 1
ATOM 2855 N N . ARG A 1 379 ? 12.708 3.146 -30.274 1.00 64.88 379 ARG A N 1
ATOM 2856 C CA . ARG A 1 379 ? 13.895 2.643 -29.546 1.00 64.88 379 ARG A CA 1
ATOM 2857 C C . ARG A 1 379 ? 15.009 3.668 -29.508 1.00 64.88 379 ARG A C 1
ATOM 2859 O O . ARG A 1 379 ? 15.552 3.956 -28.446 1.00 64.88 379 ARG A O 1
ATOM 2866 N N . LEU A 1 380 ? 15.329 4.219 -30.677 1.00 75.94 380 LEU A N 1
ATOM 2867 C CA . LEU A 1 380 ? 16.332 5.261 -30.792 1.00 75.94 380 LEU A CA 1
ATOM 2868 C C . LEU A 1 380 ? 15.933 6.472 -29.941 1.00 75.94 380 LEU A C 1
ATOM 2870 O O . LEU A 1 380 ? 16.736 6.902 -29.124 1.00 75.94 380 LEU A O 1
ATOM 2874 N N . ALA A 1 381 ? 14.688 6.945 -30.043 1.00 78.31 381 ALA A N 1
ATOM 2875 C CA . ALA A 1 381 ? 14.173 8.075 -29.265 1.00 78.31 381 ALA A CA 1
ATOM 2876 C C . ALA A 1 381 ? 14.293 7.887 -27.743 1.00 78.31 381 ALA A C 1
ATOM 2878 O O . ALA A 1 381 ? 14.608 8.845 -27.036 1.00 78.31 381 ALA A O 1
ATOM 2879 N N . ALA A 1 382 ? 14.052 6.667 -27.255 1.00 73.25 382 ALA A N 1
ATOM 2880 C CA . ALA A 1 382 ? 14.169 6.312 -25.843 1.00 73.25 382 ALA A CA 1
ATOM 2881 C C . ALA A 1 382 ? 15.629 6.163 -25.374 1.00 73.25 382 ALA A C 1
ATOM 2883 O O . ALA A 1 382 ? 15.920 6.388 -24.205 1.00 73.25 382 ALA A O 1
ATOM 2884 N N . SER A 1 383 ? 16.552 5.796 -26.272 1.00 79.56 383 SER A N 1
ATOM 2885 C CA . SER A 1 383 ? 17.986 5.663 -25.959 1.00 79.56 383 SER A CA 1
ATOM 2886 C C . SER A 1 383 ? 18.747 6.993 -25.901 1.00 79.56 383 SER A C 1
ATOM 2888 O O . SER A 1 383 ? 19.867 7.034 -25.395 1.00 79.56 383 SER A O 1
ATOM 2890 N N . LEU A 1 384 ? 18.170 8.073 -26.439 1.00 86.56 384 LEU A N 1
ATOM 2891 C CA . LEU A 1 384 ? 18.788 9.397 -26.415 1.00 86.56 384 LEU A CA 1
ATOM 2892 C C . LEU A 1 384 ? 18.671 10.000 -25.017 1.00 86.56 384 LEU A C 1
ATOM 2894 O O . LEU A 1 384 ? 17.570 10.135 -24.480 1.00 86.56 384 LEU A O 1
ATOM 2898 N N . GLN A 1 385 ? 19.799 10.425 -24.456 1.00 90.31 385 GLN A N 1
ATOM 2899 C CA . GLN A 1 385 ? 19.788 11.190 -23.214 1.00 90.31 385 GLN A CA 1
ATOM 2900 C C . GLN A 1 385 ? 19.186 12.577 -23.473 1.00 90.31 385 GLN A C 1
ATOM 2902 O O . GLN A 1 385 ? 19.351 13.146 -24.556 1.00 90.31 385 GLN A O 1
ATOM 2907 N N . ARG A 1 386 ? 18.486 13.132 -22.480 1.00 93.38 386 ARG A N 1
ATOM 2908 C CA . ARG A 1 386 ? 17.838 14.446 -22.579 1.00 93.38 386 ARG A CA 1
ATOM 2909 C C . ARG A 1 386 ? 18.218 15.301 -21.385 1.00 93.38 386 ARG A C 1
ATOM 2911 O O . ARG A 1 386 ? 18.136 14.848 -20.247 1.00 93.38 386 ARG A O 1
ATOM 2918 N N . ARG A 1 387 ? 18.573 16.555 -21.642 1.00 94.38 387 ARG A N 1
ATOM 2919 C CA . ARG A 1 387 ? 18.735 17.581 -20.604 1.00 94.38 387 ARG A CA 1
ATOM 2920 C C . ARG A 1 387 ? 18.307 18.940 -21.135 1.00 94.38 387 ARG A C 1
ATOM 2922 O O . ARG A 1 387 ? 18.241 19.138 -22.348 1.00 94.38 387 ARG A O 1
ATOM 2929 N N . ALA A 1 388 ? 18.040 19.873 -20.227 1.00 95.50 388 ALA A N 1
ATOM 2930 C CA . ALA A 1 388 ? 17.841 21.270 -20.592 1.00 95.50 388 ALA A CA 1
ATOM 2931 C C . ALA A 1 388 ? 19.070 21.803 -21.352 1.00 95.50 388 ALA A C 1
ATOM 2933 O O . ALA A 1 388 ? 20.212 21.448 -21.032 1.00 95.50 388 ALA A O 1
ATOM 2934 N N . ALA A 1 389 ? 18.822 22.625 -22.371 1.00 94.38 389 ALA A N 1
ATOM 2935 C CA . ALA A 1 389 ? 19.882 23.303 -23.102 1.00 94.38 389 ALA A CA 1
ATOM 2936 C C . ALA A 1 389 ? 20.504 24.401 -22.229 1.00 94.38 389 ALA A C 1
ATOM 2938 O O . ALA A 1 389 ? 19.797 25.138 -21.539 1.00 94.38 389 ALA A O 1
ATOM 2939 N N . THR A 1 390 ? 21.824 24.530 -22.279 1.00 94.94 390 THR A N 1
ATOM 2940 C CA . THR A 1 390 ? 22.580 25.589 -21.605 1.00 94.94 390 THR A CA 1
ATOM 2941 C C . THR A 1 390 ? 23.100 26.596 -22.636 1.00 94.94 390 THR A C 1
ATOM 2943 O O . THR A 1 390 ? 23.075 26.321 -23.840 1.00 94.94 390 THR A O 1
ATOM 2946 N N . PRO A 1 391 ? 23.569 27.785 -22.216 1.00 93.56 391 PRO A N 1
ATOM 2947 C CA . PRO A 1 391 ? 24.216 28.729 -23.129 1.00 93.56 391 PRO A CA 1
ATOM 2948 C C . PRO A 1 391 ? 25.422 28.138 -23.880 1.00 93.56 391 PRO A C 1
ATOM 2950 O O . PRO A 1 391 ? 25.670 28.520 -25.022 1.00 93.56 391 PRO A O 1
ATOM 2953 N N . ASP A 1 392 ? 26.117 27.164 -23.287 1.00 94.81 392 ASP A N 1
ATOM 2954 C CA . ASP A 1 392 ? 27.281 26.507 -23.898 1.00 94.81 392 ASP A CA 1
ATOM 2955 C C . ASP A 1 392 ? 26.906 25.627 -25.102 1.00 94.81 392 ASP A C 1
ATOM 2957 O O . ASP A 1 392 ? 27.739 25.369 -25.969 1.00 94.81 392 ASP A O 1
ATOM 2961 N N . ASP A 1 393 ? 25.639 25.210 -25.210 1.00 95.88 393 ASP A N 1
ATOM 2962 C CA . ASP A 1 393 ? 25.147 24.408 -26.334 1.00 95.88 393 ASP A CA 1
ATOM 2963 C C . ASP A 1 393 ? 24.880 25.252 -27.596 1.00 95.88 393 ASP A C 1
ATOM 2965 O O . ASP A 1 393 ? 24.738 24.704 -28.694 1.00 95.88 393 ASP A O 1
ATOM 2969 N N . VAL A 1 394 ? 24.812 26.586 -27.475 1.00 95.00 394 VAL A N 1
ATOM 2970 C CA . VAL A 1 394 ? 24.408 27.497 -28.563 1.00 95.00 394 VAL A CA 1
ATOM 2971 C C . VAL A 1 394 ? 25.226 27.299 -29.847 1.00 95.00 394 VAL A C 1
ATOM 2973 O O . VAL A 1 394 ? 24.603 27.199 -30.908 1.00 95.00 394 VAL A O 1
ATOM 2976 N N . PRO A 1 395 ? 26.571 27.187 -29.822 1.00 94.81 395 PRO A N 1
ATOM 2977 C CA . PRO A 1 395 ? 27.348 26.964 -31.041 1.00 94.81 395 PRO A CA 1
ATOM 2978 C C . PRO A 1 395 ? 26.966 25.667 -31.770 1.00 94.81 395 PRO A C 1
ATOM 2980 O O . PRO A 1 395 ? 26.794 25.667 -32.990 1.00 94.81 395 PRO A O 1
ATOM 2983 N N . ALA A 1 396 ? 26.772 24.572 -31.030 1.00 93.44 396 ALA A N 1
ATOM 2984 C CA . ALA A 1 396 ? 26.390 23.280 -31.597 1.00 93.44 396 ALA A CA 1
ATOM 2985 C C . ALA A 1 396 ? 24.950 23.296 -32.138 1.00 93.44 396 ALA A C 1
ATOM 2987 O O . ALA A 1 396 ? 24.675 22.761 -33.213 1.00 93.44 396 ALA A O 1
ATOM 2988 N N . LEU A 1 397 ? 24.032 23.965 -31.439 1.00 96.12 397 LEU A N 1
ATOM 2989 C CA . LEU A 1 397 ? 22.641 24.105 -31.866 1.00 96.12 397 LEU A CA 1
ATOM 2990 C C . LEU A 1 397 ? 22.474 25.030 -33.078 1.00 96.12 397 LEU A C 1
ATOM 2992 O O . LEU A 1 397 ? 21.612 24.780 -33.922 1.00 96.12 397 LEU A O 1
ATOM 2996 N N . LEU A 1 398 ? 23.314 26.061 -33.210 1.00 94.75 398 LEU A N 1
ATOM 2997 C CA . LEU A 1 398 ? 23.397 26.866 -34.430 1.00 94.75 398 LEU A CA 1
ATOM 2998 C C . LEU A 1 398 ? 23.862 26.025 -35.616 1.00 94.75 398 LEU A C 1
ATOM 3000 O O . LEU A 1 398 ? 23.239 26.091 -36.674 1.00 94.75 398 LEU A O 1
ATOM 3004 N N . ALA A 1 399 ? 24.907 25.213 -35.437 1.00 93.50 399 ALA A N 1
ATOM 3005 C CA . ALA A 1 399 ? 25.400 24.319 -36.482 1.00 93.50 399 ALA A CA 1
ATOM 3006 C C . ALA A 1 399 ? 24.333 23.293 -36.904 1.00 93.50 399 ALA A C 1
ATOM 3008 O O . ALA A 1 399 ? 24.104 23.083 -38.095 1.00 93.50 399 ALA A O 1
ATOM 3009 N N . LEU A 1 400 ? 23.606 22.718 -35.940 1.00 94.56 400 LEU A N 1
ATOM 3010 C CA . LEU A 1 400 ? 22.477 21.827 -36.213 1.00 94.56 400 LEU A CA 1
ATOM 3011 C C . LEU A 1 400 ? 21.356 22.545 -36.981 1.00 94.56 400 LEU A C 1
ATOM 3013 O O . LEU A 1 400 ? 20.798 21.997 -37.933 1.00 94.56 400 LEU A O 1
ATOM 3017 N N . ARG A 1 401 ? 21.012 23.779 -36.596 1.00 93.38 401 ARG A N 1
ATOM 3018 C CA . ARG A 1 401 ? 19.978 24.566 -37.280 1.00 93.38 401 ARG A CA 1
ATOM 3019 C C . ARG A 1 401 ? 20.384 24.931 -38.704 1.00 93.38 401 ARG A C 1
ATOM 3021 O O . ARG A 1 401 ? 19.557 24.818 -39.602 1.00 93.38 401 ARG A O 1
ATOM 3028 N N . GLU A 1 402 ? 21.635 25.318 -38.906 1.00 91.81 402 GLU A N 1
ATOM 3029 C CA . GLU A 1 402 ? 22.214 25.583 -40.223 1.00 91.81 402 GLU A CA 1
ATOM 3030 C C . GLU A 1 402 ? 22.064 24.363 -41.141 1.00 91.81 402 GLU A C 1
ATOM 3032 O O . GLU A 1 402 ? 21.508 24.463 -42.235 1.00 91.81 402 GLU A O 1
ATOM 3037 N N . ALA A 1 403 ? 22.468 23.190 -40.648 1.00 90.81 403 ALA A N 1
ATOM 3038 C CA . ALA A 1 403 ? 22.436 21.940 -41.400 1.00 90.81 403 ALA A CA 1
ATOM 3039 C C . ALA A 1 403 ? 21.018 21.436 -41.721 1.00 90.81 403 ALA A C 1
ATOM 3041 O O . ALA A 1 403 ? 20.845 20.679 -42.671 1.00 90.81 403 ALA A O 1
ATOM 3042 N N . THR A 1 404 ? 20.005 21.828 -40.939 1.00 90.38 404 THR A N 1
ATOM 3043 C CA . THR A 1 404 ? 18.644 21.267 -41.043 1.00 90.38 404 THR A CA 1
ATOM 3044 C C . THR A 1 404 ? 17.592 22.242 -41.559 1.00 90.38 404 THR A C 1
ATOM 3046 O O . THR A 1 404 ? 16.571 21.797 -42.068 1.00 90.38 404 THR A O 1
ATOM 3049 N N . MET A 1 405 ? 17.794 23.559 -41.436 1.00 89.94 405 MET A N 1
ATOM 3050 C CA . MET A 1 405 ? 16.747 24.553 -41.721 1.00 89.94 405 MET A CA 1
ATOM 3051 C C . MET A 1 405 ? 17.095 25.562 -42.809 1.00 89.94 405 MET A C 1
ATOM 3053 O O . MET A 1 405 ? 16.166 26.170 -43.341 1.00 89.94 405 MET A O 1
ATOM 3057 N N . ARG A 1 406 ? 18.374 25.764 -43.164 1.00 88.31 406 ARG A N 1
ATOM 3058 C CA . ARG A 1 406 ? 18.771 26.823 -44.113 1.00 88.31 406 ARG A CA 1
ATOM 3059 C C . ARG A 1 406 ? 18.020 26.729 -45.438 1.00 88.31 406 ARG A C 1
ATOM 3061 O O . ARG A 1 406 ? 17.500 27.730 -45.926 1.00 88.31 406 ARG A O 1
ATOM 3068 N N . GLU A 1 407 ? 17.933 25.528 -46.001 1.00 88.12 407 GLU A N 1
ATOM 3069 C CA . GLU A 1 407 ? 17.245 25.299 -47.269 1.00 88.12 407 GLU A CA 1
ATOM 3070 C C . GLU A 1 407 ? 15.733 25.550 -47.159 1.00 88.12 407 GLU A C 1
ATOM 3072 O O . GLU A 1 407 ? 15.172 26.286 -47.969 1.00 88.12 407 GLU A O 1
ATOM 3077 N N . HIS A 1 408 ? 15.078 25.027 -46.118 1.00 88.69 408 HIS A N 1
ATOM 3078 C CA . HIS A 1 408 ? 13.640 25.219 -45.898 1.00 88.69 408 HIS A CA 1
ATOM 3079 C C . HIS A 1 408 ? 13.269 26.684 -45.641 1.00 88.69 408 HIS A C 1
ATOM 3081 O O . HIS A 1 408 ? 12.240 27.156 -46.127 1.00 88.69 408 HIS A O 1
ATOM 3087 N N . MET A 1 409 ? 14.114 27.416 -44.909 1.00 86.69 409 MET A N 1
ATOM 3088 C CA . MET A 1 409 ? 13.940 28.846 -44.655 1.00 86.69 409 MET A CA 1
ATOM 3089 C C . MET A 1 409 ? 14.101 29.658 -45.942 1.00 86.69 409 MET A C 1
ATOM 3091 O O . MET A 1 409 ? 13.212 30.442 -46.270 1.00 86.69 409 MET A O 1
ATOM 3095 N N . ARG A 1 410 ? 15.161 29.405 -46.725 1.00 88.44 410 ARG A N 1
ATOM 3096 C CA . ARG A 1 410 ? 15.377 30.064 -48.024 1.00 88.44 410 ARG A CA 1
ATOM 3097 C C . ARG A 1 410 ? 14.206 29.825 -48.979 1.00 88.44 410 ARG A C 1
ATOM 3099 O O . ARG A 1 410 ? 13.712 30.766 -49.589 1.00 88.44 410 ARG A O 1
ATOM 3106 N N . ASN A 1 411 ? 13.732 28.583 -49.066 1.00 87.81 411 ASN A N 1
ATOM 3107 C CA . ASN A 1 411 ? 12.634 28.202 -49.956 1.00 87.81 411 ASN A CA 1
ATOM 3108 C C . ASN A 1 411 ? 11.267 28.739 -49.491 1.00 87.81 411 ASN A C 1
ATOM 3110 O O . ASN A 1 411 ? 10.337 28.798 -50.287 1.00 87.81 411 ASN A O 1
ATOM 3114 N N . SER A 1 412 ? 11.151 29.158 -48.227 1.00 85.94 412 SER A N 1
ATOM 3115 C CA . SER A 1 412 ? 9.951 29.805 -47.675 1.00 85.94 412 SER A CA 1
ATOM 3116 C C . SER A 1 412 ? 10.074 31.336 -47.614 1.00 85.94 412 SER A C 1
ATOM 3118 O O . SER A 1 412 ? 9.227 31.995 -47.014 1.00 85.94 412 SER A O 1
ATOM 3120 N N . GLY A 1 413 ? 11.131 31.914 -48.203 1.00 85.88 413 GLY A N 1
ATOM 3121 C CA . GLY A 1 413 ? 11.363 33.362 -48.225 1.00 85.88 413 GLY A CA 1
ATOM 3122 C C . GLY A 1 413 ? 11.732 33.967 -46.866 1.00 85.88 413 GLY A C 1
ATOM 3123 O O . GLY A 1 413 ? 11.499 35.151 -46.645 1.00 85.88 413 GLY A O 1
ATOM 3124 N N . VAL A 1 414 ? 12.278 33.167 -45.946 1.00 86.44 414 VAL A N 1
ATOM 3125 C CA . VAL A 1 414 ? 12.647 33.589 -44.587 1.00 86.44 414 VAL A CA 1
ATOM 3126 C C . VAL A 1 414 ? 14.133 33.947 -44.512 1.00 86.44 414 VAL A C 1
ATOM 3128 O O . VAL A 1 414 ? 14.969 33.233 -45.061 1.00 86.44 414 VAL A O 1
ATOM 3131 N N . ASP A 1 415 ? 14.476 35.019 -43.786 1.00 87.00 415 ASP A N 1
ATOM 3132 C CA . ASP A 1 415 ? 15.865 35.465 -43.601 1.00 87.00 415 ASP A CA 1
ATOM 3133 C C . ASP A 1 415 ? 16.754 34.378 -42.965 1.00 87.00 415 ASP A C 1
ATOM 3135 O O . ASP A 1 415 ? 16.497 33.912 -41.849 1.00 87.00 415 ASP A O 1
ATOM 3139 N N . THR A 1 416 ? 17.831 34.016 -43.666 1.00 87.75 416 THR A N 1
ATOM 3140 C CA . THR A 1 416 ? 18.841 33.028 -43.257 1.00 87.75 416 THR A CA 1
ATOM 3141 C C . THR A 1 416 ? 20.157 33.662 -42.797 1.00 87.75 416 THR A C 1
ATOM 3143 O O . THR A 1 416 ? 21.179 32.972 -42.735 1.00 87.75 416 THR A O 1
ATOM 3146 N N . SER A 1 417 ? 20.177 34.969 -42.520 1.00 89.12 417 SER A N 1
ATOM 3147 C CA . SER A 1 417 ? 21.342 35.644 -41.948 1.00 89.12 417 SER A CA 1
ATOM 3148 C C . SER A 1 417 ? 21.755 34.998 -40.611 1.00 89.12 417 SER A C 1
ATOM 3150 O O . SER A 1 417 ? 20.891 34.513 -39.868 1.00 89.12 417 SER A O 1
ATOM 3152 N N . PRO A 1 418 ? 23.055 34.997 -40.248 1.00 85.56 418 PRO A N 1
ATOM 3153 C CA . PRO A 1 418 ? 23.505 34.451 -38.965 1.00 85.56 418 PRO A CA 1
ATOM 3154 C C . PRO A 1 418 ? 22.768 35.061 -37.762 1.00 85.56 418 PRO A C 1
ATOM 3156 O O . PRO A 1 418 ? 22.415 34.346 -36.825 1.00 85.56 418 PRO A O 1
ATOM 3159 N N . GLY A 1 419 ? 22.461 36.363 -37.825 1.00 87.25 419 GLY A N 1
ATOM 3160 C CA . GLY A 1 419 ? 21.682 37.067 -36.805 1.00 87.25 419 GLY A CA 1
ATOM 3161 C C . GLY A 1 419 ? 20.245 36.554 -36.686 1.00 87.25 419 GLY A C 1
ATOM 3162 O O . GLY A 1 419 ? 19.790 36.277 -35.578 1.00 87.25 419 GLY A O 1
ATOM 3163 N N . SER A 1 420 ? 19.547 36.346 -37.809 1.00 89.44 420 SER A N 1
ATOM 3164 C CA . SER A 1 420 ? 18.193 35.765 -37.824 1.00 89.44 420 SER A CA 1
ATOM 3165 C C . SER A 1 420 ? 18.173 34.330 -37.295 1.00 89.44 420 SER A C 1
ATOM 3167 O O . SER A 1 420 ? 17.288 33.958 -36.519 1.00 89.44 420 SER A O 1
ATOM 3169 N N . MET A 1 421 ? 19.163 33.514 -37.666 1.00 87.94 421 MET A N 1
ATOM 3170 C CA . MET A 1 421 ? 19.255 32.136 -37.185 1.00 87.94 421 MET A CA 1
ATOM 3171 C C . MET A 1 421 ? 19.513 32.059 -35.681 1.00 87.94 421 MET A C 1
ATOM 3173 O O . MET A 1 421 ? 18.874 31.250 -35.004 1.00 87.94 421 MET A O 1
ATOM 3177 N N . LEU A 1 422 ? 20.382 32.927 -35.157 1.00 90.56 422 LEU A N 1
ATOM 3178 C CA . LEU A 1 422 ? 20.619 33.048 -33.722 1.00 90.56 422 LEU A CA 1
ATOM 3179 C C . LEU A 1 422 ? 19.378 33.549 -32.985 1.00 90.56 422 LEU A C 1
ATOM 3181 O O . LEU A 1 422 ? 18.967 32.921 -32.016 1.00 90.56 422 LEU A O 1
ATOM 3185 N N . ALA A 1 423 ? 18.726 34.608 -33.467 1.00 90.81 423 ALA A N 1
ATOM 3186 C CA . ALA A 1 423 ? 17.510 35.129 -32.843 1.00 90.81 423 ALA A CA 1
ATOM 3187 C C . ALA A 1 423 ? 16.404 34.061 -32.757 1.00 90.81 423 ALA A C 1
ATOM 3189 O O . ALA A 1 423 ? 15.783 33.879 -31.711 1.00 90.81 423 ALA A O 1
ATOM 3190 N N . ARG A 1 424 ? 16.206 33.280 -33.827 1.00 90.62 424 ARG A N 1
ATOM 3191 C CA . ARG A 1 424 ? 15.249 32.161 -33.848 1.00 90.62 424 ARG A CA 1
ATOM 3192 C C . ARG A 1 424 ? 15.656 31.004 -32.937 1.00 90.62 424 ARG A C 1
ATOM 3194 O O . ARG A 1 424 ? 14.790 30.356 -32.351 1.00 90.62 424 ARG A O 1
ATOM 3201 N N . LEU A 1 425 ? 16.955 30.728 -32.811 1.00 91.69 425 LEU A N 1
ATOM 3202 C CA . LEU A 1 425 ? 17.448 29.744 -31.852 1.00 91.69 425 LEU A CA 1
ATOM 3203 C C . LEU A 1 425 ? 17.226 30.210 -30.408 1.00 91.69 425 LEU A C 1
ATOM 3205 O O . LEU A 1 425 ? 16.834 29.391 -29.588 1.00 91.69 425 LEU A O 1
ATOM 3209 N N . LEU A 1 426 ? 17.433 31.484 -30.087 1.00 92.56 426 LEU A N 1
ATOM 3210 C CA . LEU A 1 426 ? 17.259 31.989 -28.722 1.00 92.56 426 LEU A CA 1
ATOM 3211 C C . LEU A 1 426 ? 15.785 32.202 -28.344 1.00 92.56 426 LEU A C 1
ATOM 3213 O O . LEU A 1 426 ? 15.442 32.181 -27.164 1.00 92.56 426 LEU A O 1
ATOM 3217 N N . ASN A 1 427 ? 14.888 32.350 -29.322 1.00 92.56 427 ASN A N 1
ATOM 3218 C CA . ASN A 1 427 ? 13.457 32.429 -29.047 1.00 92.56 427 ASN A CA 1
ATOM 3219 C C . ASN A 1 427 ? 12.948 31.138 -28.375 1.00 92.56 427 ASN A C 1
ATOM 3221 O O . ASN A 1 427 ? 13.121 30.037 -28.914 1.00 92.56 427 ASN A O 1
ATOM 3225 N N . GLY A 1 428 ? 12.332 31.274 -27.197 1.00 90.56 428 GLY A N 1
ATOM 3226 C CA . GLY A 1 428 ? 11.836 30.148 -26.399 1.00 90.56 428 GLY A CA 1
ATOM 3227 C C . GLY A 1 428 ? 12.929 29.220 -25.859 1.00 90.56 428 GLY A C 1
ATOM 3228 O O . GLY A 1 428 ? 12.661 28.040 -25.638 1.00 90.56 428 GLY A O 1
ATOM 3229 N N . TYR A 1 429 ? 14.168 29.701 -25.688 1.00 93.62 429 TYR A N 1
ATOM 3230 C CA . TYR A 1 429 ? 15.297 28.863 -25.255 1.00 93.62 429 TYR A CA 1
ATOM 3231 C C . TYR A 1 429 ? 15.085 28.224 -23.876 1.00 93.62 429 TYR A C 1
ATOM 3233 O O . TYR A 1 429 ? 15.579 27.131 -23.629 1.00 93.62 429 TYR A O 1
ATOM 3241 N N . GLN A 1 430 ? 14.284 28.835 -23.000 1.00 91.62 430 GLN A N 1
ATOM 3242 C CA . GLN A 1 430 ? 13.919 28.257 -21.703 1.00 91.62 430 GLN A CA 1
ATOM 3243 C C . GLN A 1 430 ? 13.133 26.936 -21.810 1.00 91.62 430 GLN A C 1
ATOM 3245 O O . GLN A 1 430 ? 13.088 26.170 -20.853 1.00 91.62 430 GLN A O 1
ATOM 3250 N N . HIS A 1 431 ? 12.532 26.655 -22.970 1.00 94.38 431 HIS A N 1
ATOM 3251 C CA . HIS A 1 431 ? 11.819 25.406 -23.251 1.00 94.38 431 HIS A CA 1
ATOM 3252 C C . HIS A 1 431 ? 12.692 24.381 -23.990 1.00 94.38 431 HIS A C 1
ATOM 3254 O O . HIS A 1 431 ? 12.190 23.335 -24.404 1.00 94.38 431 HIS A O 1
ATOM 3260 N N . ALA A 1 432 ? 13.977 24.682 -24.205 1.00 95.19 432 ALA A N 1
ATOM 3261 C CA . ALA A 1 432 ? 14.876 23.868 -25.003 1.00 95.19 432 ALA A CA 1
ATOM 3262 C C . ALA A 1 432 ? 15.452 22.683 -24.220 1.00 95.19 432 ALA A C 1
ATOM 3264 O O . ALA A 1 432 ? 16.039 22.831 -23.149 1.00 95.19 432 ALA A O 1
ATOM 3265 N N . GLN A 1 433 ? 15.353 21.504 -24.822 1.00 96.88 433 GLN A N 1
ATOM 3266 C CA . GLN A 1 433 ? 16.022 20.283 -24.408 1.00 96.88 433 GLN A CA 1
ATOM 3267 C C . GLN A 1 433 ? 16.888 19.764 -25.550 1.00 96.88 433 GLN A C 1
ATOM 3269 O O . GLN A 1 433 ? 16.425 19.619 -26.685 1.00 96.88 433 GLN A O 1
ATOM 3274 N N . VAL A 1 434 ? 18.145 19.464 -25.245 1.00 96.50 434 VAL A N 1
ATOM 3275 C CA . VAL A 1 434 ? 19.056 18.818 -26.190 1.00 96.50 434 VAL A CA 1
ATOM 3276 C C . VAL A 1 434 ? 18.881 17.304 -26.131 1.00 96.50 434 VAL A C 1
ATOM 3278 O O . VAL A 1 434 ? 18.662 16.735 -25.059 1.00 96.50 434 VAL A O 1
ATOM 3281 N N . LEU A 1 435 ? 18.980 16.653 -27.289 1.00 95.81 435 LEU A N 1
ATOM 3282 C CA . LEU A 1 435 ? 19.029 15.198 -27.407 1.00 95.81 435 LEU A CA 1
ATOM 3283 C C . LEU A 1 435 ? 20.487 14.779 -27.585 1.00 95.81 435 LEU A C 1
ATOM 3285 O O . LEU A 1 435 ? 21.126 15.234 -28.536 1.00 95.81 435 LEU A O 1
ATOM 3289 N N . LEU A 1 436 ? 21.004 13.923 -26.703 1.00 90.56 436 LEU A N 1
ATOM 3290 C CA 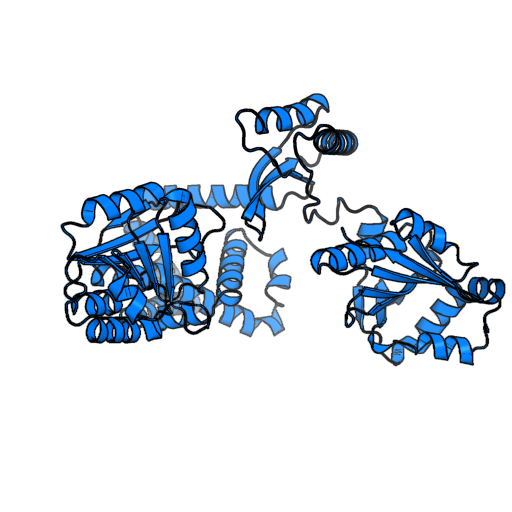. LEU A 1 436 ? 22.387 13.455 -26.754 1.00 90.56 436 LEU A CA 1
ATOM 3291 C C . LEU A 1 436 ? 22.497 11.974 -27.108 1.00 90.56 436 LEU A C 1
ATOM 3293 O O . LEU A 1 436 ? 21.720 11.135 -26.645 1.00 90.56 436 LEU A O 1
ATOM 3297 N N . ARG A 1 437 ? 23.534 11.659 -27.883 1.00 88.19 437 ARG A N 1
ATOM 3298 C CA . ARG A 1 437 ? 24.011 10.301 -28.144 1.00 88.19 437 ARG A CA 1
ATOM 3299 C C . ARG A 1 437 ? 25.527 10.289 -28.000 1.00 88.19 437 ARG A C 1
ATOM 3301 O O . ARG A 1 437 ? 26.193 11.031 -28.713 1.00 88.19 437 ARG A O 1
ATOM 3308 N N . GLU A 1 438 ? 26.058 9.455 -27.103 1.00 83.50 438 GLU A N 1
ATOM 3309 C CA . GLU A 1 438 ? 27.507 9.390 -26.826 1.00 83.50 438 GLU A CA 1
ATOM 3310 C C . GLU A 1 438 ? 28.097 10.790 -26.544 1.00 83.50 438 GLU A C 1
ATOM 3312 O O . GLU A 1 438 ? 29.061 11.202 -27.184 1.00 83.50 438 GLU A O 1
ATOM 3317 N N . GLU A 1 439 ? 27.451 11.562 -25.659 1.00 82.88 439 GLU A N 1
ATOM 3318 C CA . GLU A 1 439 ? 27.814 12.951 -25.303 1.00 82.88 439 GLU A CA 1
ATOM 3319 C C . GLU A 1 439 ? 27.750 13.989 -26.445 1.00 82.88 439 GLU A C 1
ATOM 3321 O O . GLU A 1 439 ? 28.078 15.159 -26.251 1.00 82.88 439 GL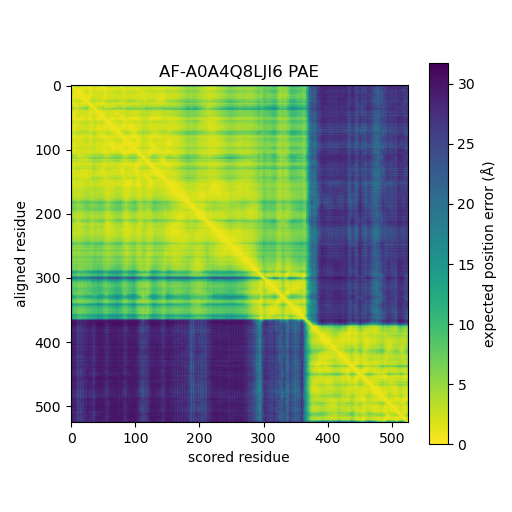U A O 1
ATOM 3326 N N . ARG A 1 440 ? 27.279 13.615 -27.642 1.00 91.19 440 ARG A N 1
ATOM 3327 C CA . ARG A 1 440 ? 27.107 14.534 -28.780 1.00 91.19 440 ARG A CA 1
ATOM 3328 C C . ARG A 1 440 ? 25.655 14.957 -28.939 1.00 91.19 440 ARG A C 1
ATOM 3330 O O . ARG A 1 440 ? 24.756 14.119 -28.885 1.00 91.19 440 ARG A O 1
ATOM 3337 N N . ILE A 1 441 ? 25.425 16.245 -29.198 1.00 95.56 441 ILE A N 1
ATOM 3338 C CA . ILE A 1 441 ? 24.090 16.775 -29.503 1.00 95.56 441 ILE A CA 1
ATOM 3339 C C . ILE A 1 441 ? 23.666 16.287 -30.889 1.00 95.56 441 ILE A C 1
ATOM 3341 O O . ILE A 1 441 ? 24.276 16.635 -31.897 1.00 95.56 441 ILE A O 1
ATOM 3345 N N . VAL A 1 442 ? 22.592 15.504 -30.930 1.00 95.44 442 VAL A N 1
ATOM 3346 C CA . VAL A 1 442 ? 22.008 14.936 -32.156 1.00 95.44 442 VAL A CA 1
ATOM 3347 C C . VAL A 1 442 ? 20.601 15.463 -32.447 1.00 95.44 442 VAL A C 1
ATOM 3349 O O . VAL A 1 442 ? 19.976 15.079 -33.437 1.00 95.44 442 VAL A O 1
ATOM 3352 N N . GLY A 1 443 ? 20.079 16.350 -31.602 1.00 95.88 443 GLY A N 1
ATOM 3353 C CA . GLY A 1 443 ? 18.773 16.959 -31.806 1.00 95.88 443 GLY A CA 1
ATOM 3354 C C . GLY A 1 443 ? 18.428 18.029 -30.778 1.00 95.88 443 GLY A C 1
ATOM 3355 O O . GLY A 1 443 ? 19.110 18.191 -29.766 1.00 95.88 443 GLY A O 1
ATOM 3356 N N . LEU A 1 444 ? 17.342 18.747 -31.051 1.00 96.94 444 LEU A N 1
ATOM 3357 C CA . LEU A 1 444 ? 16.794 19.804 -30.209 1.00 96.94 444 LEU A CA 1
ATOM 3358 C C . LEU A 1 444 ? 15.270 19.715 -30.195 1.00 96.94 444 LEU A C 1
ATOM 3360 O O . LEU A 1 444 ? 14.639 19.662 -31.253 1.00 96.94 444 LEU A O 1
ATOM 3364 N N . LEU A 1 445 ? 14.694 19.770 -29.000 1.00 96.19 445 LEU A N 1
ATOM 3365 C CA . LEU A 1 445 ? 13.261 19.901 -28.771 1.00 96.19 445 LEU A CA 1
ATOM 3366 C C . LEU A 1 445 ? 12.991 21.192 -28.008 1.00 96.19 445 LEU A C 1
ATOM 3368 O O . LEU A 1 445 ? 13.600 21.427 -26.971 1.00 96.19 445 LEU A O 1
ATOM 3372 N N . LYS A 1 446 ? 12.063 22.015 -28.490 1.00 95.56 446 LYS A N 1
ATOM 3373 C CA . LYS A 1 446 ? 11.481 23.117 -27.720 1.00 95.56 446 LYS A CA 1
ATOM 3374 C C . LYS A 1 446 ? 9.987 22.904 -27.615 1.00 95.56 446 LYS A C 1
ATOM 3376 O O . LYS A 1 446 ? 9.279 23.003 -28.619 1.00 95.56 446 LYS A O 1
ATOM 3381 N N . LEU A 1 447 ? 9.544 22.585 -26.409 1.00 94.75 447 LEU A N 1
ATOM 3382 C CA . LEU A 1 447 ? 8.173 22.190 -26.119 1.00 94.75 447 LEU A CA 1
ATOM 3383 C C . LEU A 1 447 ? 7.663 23.043 -24.961 1.00 94.75 447 LEU A C 1
ATOM 3385 O O . LEU A 1 447 ? 8.157 22.915 -23.839 1.00 94.75 447 LEU A O 1
ATOM 3389 N N . ASP A 1 448 ? 6.685 23.903 -25.222 1.00 92.69 448 ASP A N 1
ATOM 3390 C CA . ASP A 1 448 ? 6.055 24.713 -24.183 1.00 92.69 448 ASP A CA 1
ATOM 3391 C C . ASP A 1 448 ? 4.792 24.014 -23.667 1.00 92.69 448 ASP A C 1
ATOM 3393 O O . ASP A 1 448 ? 3.943 23.554 -24.428 1.00 92.69 448 ASP A O 1
ATOM 3397 N N . ARG A 1 449 ? 4.697 23.883 -22.346 1.00 91.56 449 ARG A N 1
ATOM 3398 C CA . ARG A 1 449 ? 3.607 23.197 -21.633 1.00 91.56 449 ARG A CA 1
ATOM 3399 C C . ARG A 1 449 ? 2.857 24.131 -20.680 1.00 91.56 449 ARG A C 1
ATOM 3401 O O . ARG A 1 449 ? 1.946 23.691 -19.980 1.00 91.56 449 ARG A O 1
ATOM 3408 N N . SER A 1 450 ? 3.274 25.395 -20.607 1.00 86.31 450 SER A N 1
ATOM 3409 C CA . SER A 1 450 ? 2.796 26.365 -19.619 1.00 86.31 450 SER A CA 1
ATOM 3410 C C . SER A 1 450 ? 1.416 26.943 -19.953 1.00 86.31 450 SER A C 1
ATOM 3412 O O . SER A 1 450 ? 0.708 27.391 -19.053 1.00 86.31 450 SER A O 1
ATOM 3414 N N . GLY A 1 451 ? 1.020 26.894 -21.227 1.00 85.31 451 GLY A N 1
ATOM 3415 C CA . GLY A 1 451 ? -0.234 27.443 -21.734 1.00 85.31 451 GLY A CA 1
ATOM 3416 C C . GLY A 1 451 ? -1.461 26.522 -21.623 1.00 85.31 451 GLY A C 1
ATOM 3417 O O . GLY A 1 451 ? -1.372 25.396 -21.111 1.00 85.31 451 GLY A O 1
ATOM 3418 N N . PRO A 1 452 ? -2.625 27.007 -22.106 1.00 85.44 452 PRO A N 1
ATOM 3419 C CA . PRO A 1 452 ? -3.855 26.216 -22.202 1.00 85.44 452 PRO A CA 1
ATOM 3420 C C . PRO A 1 452 ? -3.698 25.035 -23.169 1.00 85.44 452 PRO A C 1
ATOM 3422 O O . PRO A 1 452 ? -4.138 23.936 -22.848 1.00 85.44 452 PRO A O 1
ATOM 3425 N N . ASP A 1 453 ? -2.972 25.250 -24.268 1.00 92.00 453 ASP A N 1
ATOM 3426 C CA . ASP A 1 453 ? -2.568 24.227 -25.230 1.00 92.00 453 ASP A CA 1
ATOM 3427 C C . ASP A 1 453 ? -1.068 23.921 -25.057 1.00 92.00 453 ASP A C 1
ATOM 3429 O O . ASP A 1 453 ? -0.280 24.764 -24.615 1.00 92.00 453 ASP A O 1
ATOM 3433 N N . HIS A 1 454 ? -0.660 22.705 -25.409 1.00 94.94 454 HIS A N 1
ATOM 3434 C CA . HIS A 1 454 ? 0.745 22.323 -25.541 1.00 94.94 454 HIS A CA 1
ATOM 3435 C C . HIS A 1 454 ? 1.289 22.811 -26.893 1.00 94.94 454 HIS A C 1
ATOM 3437 O O . HIS A 1 454 ? 0.643 22.632 -27.925 1.00 94.94 454 HIS A O 1
ATOM 3443 N N . VAL A 1 455 ? 2.476 23.425 -26.913 1.00 96.12 455 VAL A N 1
ATOM 3444 C CA . VAL A 1 455 ? 3.042 24.042 -28.124 1.00 96.12 455 VAL A CA 1
ATOM 3445 C C . VAL A 1 455 ? 4.357 23.377 -28.516 1.00 96.12 455 VAL A C 1
ATOM 3447 O O . VAL A 1 455 ? 5.347 23.413 -27.778 1.00 96.12 455 VAL A O 1
ATOM 3450 N N . VAL A 1 456 ? 4.402 22.830 -29.732 1.00 96.38 456 VAL A N 1
ATOM 3451 C CA . VAL A 1 456 ? 5.648 22.377 -30.361 1.00 96.38 456 VAL A CA 1
ATOM 3452 C C . VAL A 1 456 ? 6.306 23.570 -31.051 1.00 96.38 456 VAL A C 1
ATOM 3454 O O . VAL A 1 456 ? 5.956 23.926 -32.174 1.00 96.38 456 VAL A O 1
ATOM 3457 N N . MET A 1 457 ? 7.281 24.192 -30.385 1.00 94.25 457 MET A N 1
ATOM 3458 C CA . MET A 1 457 ? 7.985 25.358 -30.931 1.00 94.25 457 MET A CA 1
ATOM 3459 C C . MET A 1 457 ? 9.076 24.959 -31.929 1.00 94.25 457 MET A C 1
ATOM 3461 O O . MET A 1 457 ? 9.316 25.652 -32.916 1.00 94.25 457 MET A O 1
ATOM 3465 N N . GLN A 1 458 ? 9.802 23.874 -31.647 1.00 93.38 458 GLN A N 1
ATOM 3466 C CA . GLN A 1 458 ? 10.912 23.436 -32.490 1.00 93.38 458 GLN A CA 1
ATOM 3467 C C . GLN A 1 458 ? 11.208 21.955 -32.281 1.00 93.38 458 GLN A C 1
ATOM 3469 O O . GLN A 1 458 ? 11.363 21.503 -31.150 1.00 93.38 458 GLN A O 1
ATOM 3474 N N . ILE A 1 459 ? 11.369 21.225 -33.383 1.00 93.94 459 ILE A N 1
ATOM 3475 C CA . ILE A 1 459 ? 11.923 19.871 -33.392 1.00 93.94 459 ILE A CA 1
ATOM 3476 C C . ILE A 1 459 ? 12.984 19.816 -34.476 1.00 93.94 459 ILE A C 1
ATOM 3478 O O . ILE A 1 459 ? 12.715 20.122 -35.637 1.00 93.94 459 ILE A O 1
ATOM 3482 N N . GLN A 1 460 ? 14.196 19.438 -34.092 1.00 93.69 460 GLN A N 1
ATOM 3483 C CA . GLN A 1 460 ? 15.306 19.234 -35.008 1.00 93.69 460 GLN A CA 1
ATOM 3484 C C . GLN A 1 460 ? 16.035 17.952 -34.660 1.00 93.69 460 GLN A C 1
ATOM 3486 O O . GLN A 1 460 ? 16.288 17.651 -33.496 1.00 93.69 460 GLN A O 1
ATOM 3491 N N . VAL A 1 461 ? 16.392 17.219 -35.702 1.00 93.75 461 VAL A N 1
ATOM 3492 C CA . VAL A 1 461 ? 17.135 15.967 -35.633 1.00 93.75 461 VAL A CA 1
ATOM 3493 C C . VAL A 1 461 ? 18.294 16.094 -36.609 1.00 93.75 461 VAL A C 1
ATOM 3495 O O . VAL A 1 461 ? 18.099 16.595 -37.719 1.00 93.75 461 VAL A O 1
ATOM 3498 N N . ALA A 1 462 ? 19.486 15.673 -36.194 1.00 93.12 462 ALA A N 1
ATOM 3499 C CA . ALA A 1 462 ? 20.684 15.707 -37.024 1.00 93.12 462 ALA A CA 1
ATOM 3500 C C . ALA A 1 462 ? 20.454 14.974 -38.364 1.00 93.12 462 ALA A C 1
ATOM 3502 O O . ALA A 1 462 ? 19.763 13.948 -38.361 1.00 93.12 462 ALA A O 1
ATOM 3503 N N . PRO A 1 463 ? 20.979 15.481 -39.500 1.00 91.69 463 PRO A N 1
ATOM 3504 C CA . PRO A 1 463 ? 20.722 14.928 -40.835 1.00 91.69 463 PRO A CA 1
ATOM 3505 C C . PRO A 1 463 ? 20.889 13.405 -40.938 1.00 91.69 463 PRO A C 1
ATOM 3507 O O . PRO A 1 463 ? 20.058 12.727 -41.536 1.00 91.69 463 PRO A O 1
ATOM 3510 N N . GLU A 1 464 ? 21.903 12.845 -40.282 1.00 88.88 464 GLU A N 1
ATOM 3511 C CA . GLU A 1 464 ? 22.219 11.415 -40.254 1.00 88.88 464 GLU A CA 1
ATOM 3512 C C . GLU A 1 464 ? 21.169 10.540 -39.542 1.00 88.88 464 GLU A C 1
ATOM 3514 O O . GLU A 1 464 ? 21.145 9.324 -39.737 1.00 88.88 464 GLU A O 1
ATOM 3519 N N . LEU A 1 465 ? 20.284 11.137 -38.735 1.00 85.31 465 LEU A N 1
ATOM 3520 C CA . LEU A 1 465 ? 19.190 10.458 -38.028 1.00 85.31 465 LEU A CA 1
ATOM 3521 C C . LEU A 1 465 ? 17.801 10.786 -38.613 1.00 85.31 465 LEU A C 1
ATOM 3523 O O . LEU A 1 465 ? 16.780 10.305 -38.108 1.00 85.31 465 LEU A O 1
ATOM 3527 N N . GLN A 1 466 ? 17.731 11.595 -39.674 1.00 85.50 466 GLN A N 1
ATOM 3528 C CA . GLN A 1 466 ? 16.476 11.920 -40.357 1.00 85.50 466 GLN A CA 1
ATOM 3529 C C . GLN A 1 466 ? 15.981 10.758 -41.230 1.00 85.50 466 GLN A C 1
ATOM 3531 O O . GLN A 1 466 ? 16.708 9.817 -41.532 1.00 85.50 466 GLN A O 1
ATOM 3536 N N . GLY A 1 467 ? 14.695 10.777 -41.594 1.00 80.69 467 GLY A N 1
ATOM 3537 C CA . GLY A 1 467 ? 14.070 9.719 -42.405 1.00 80.69 467 GLY A CA 1
ATOM 3538 C C . GLY A 1 467 ? 13.846 8.385 -41.678 1.00 80.69 467 GLY A C 1
ATOM 3539 O O . GLY A 1 467 ? 13.137 7.526 -42.188 1.00 80.69 467 GLY A O 1
ATOM 3540 N N . GLN A 1 468 ? 14.362 8.228 -40.456 1.00 81.50 468 GLN A N 1
ATOM 3541 C CA . GLN A 1 468 ? 14.263 6.998 -39.659 1.00 81.50 468 GLN A CA 1
ATOM 3542 C C . GLN A 1 468 ? 13.054 6.973 -38.711 1.00 81.50 468 GLN A C 1
ATOM 3544 O O . GLN A 1 468 ? 12.945 6.087 -37.873 1.00 81.50 468 GLN A O 1
ATOM 3549 N N . GLY A 1 469 ? 12.150 7.955 -38.798 1.00 83.25 469 GLY A N 1
ATOM 3550 C CA . GLY A 1 469 ? 10.955 8.051 -37.949 1.00 83.25 469 GLY A CA 1
ATOM 3551 C C . GLY A 1 469 ? 11.178 8.668 -36.561 1.00 83.25 469 GLY A C 1
ATOM 3552 O O . GLY A 1 469 ? 10.222 8.782 -35.801 1.00 83.25 469 GLY A O 1
ATOM 3553 N N . LEU A 1 470 ? 12.397 9.106 -36.224 1.00 86.19 470 LEU A N 1
ATOM 3554 C CA . LEU A 1 470 ? 12.726 9.667 -34.905 1.00 86.19 470 LEU A CA 1
ATOM 3555 C C . LEU A 1 470 ? 11.866 10.894 -34.547 1.00 86.19 470 LEU A C 1
ATOM 3557 O O . LEU A 1 470 ? 11.297 10.949 -33.463 1.00 86.19 470 LEU A O 1
ATOM 3561 N N . GLY A 1 471 ? 11.691 11.840 -35.477 1.00 87.12 471 GLY A N 1
ATOM 3562 C CA . GLY A 1 471 ? 10.827 13.009 -35.253 1.00 87.12 471 GLY A CA 1
ATOM 3563 C C . GLY A 1 471 ? 9.365 12.635 -34.979 1.00 87.12 471 GLY A C 1
ATOM 3564 O O . GLY A 1 471 ? 8.727 13.242 -34.127 1.00 87.12 471 GLY A O 1
ATOM 3565 N N . ARG A 1 472 ? 8.859 11.584 -35.640 1.00 87.62 472 ARG A N 1
ATOM 3566 C CA . ARG A 1 472 ? 7.519 11.037 -35.387 1.00 87.62 472 ARG A CA 1
ATOM 3567 C C . ARG A 1 472 ? 7.416 10.460 -33.976 1.00 87.62 472 ARG A C 1
ATOM 3569 O O . ARG A 1 472 ? 6.471 10.780 -33.275 1.00 87.62 472 ARG A O 1
ATOM 3576 N N . ALA A 1 473 ? 8.393 9.652 -33.567 1.00 84.44 473 ALA A N 1
ATOM 3577 C CA . ALA A 1 473 ? 8.415 9.041 -32.241 1.00 84.44 473 ALA A CA 1
ATOM 3578 C C . ALA A 1 473 ? 8.429 10.091 -31.115 1.00 84.44 473 ALA A C 1
ATOM 3580 O O . ALA A 1 473 ? 7.678 9.965 -30.155 1.00 84.44 473 ALA A O 1
ATOM 3581 N N . LEU A 1 474 ? 9.238 11.147 -31.263 1.00 90.00 474 LEU A N 1
ATOM 3582 C CA . LEU A 1 474 ? 9.317 12.245 -30.291 1.00 90.00 474 LEU A CA 1
ATOM 3583 C C . LEU A 1 474 ? 8.008 13.051 -30.218 1.00 90.00 474 LEU A C 1
ATOM 3585 O O . LEU A 1 474 ? 7.610 13.487 -29.141 1.00 90.00 474 LEU A O 1
ATOM 3589 N N . LEU A 1 475 ? 7.327 13.239 -31.354 1.00 90.69 475 LEU A N 1
ATOM 3590 C CA . LEU A 1 475 ? 6.020 13.898 -31.408 1.00 90.69 475 LEU A CA 1
ATOM 3591 C C . LEU A 1 475 ? 4.913 13.050 -30.787 1.00 90.69 475 LEU A C 1
ATOM 3593 O O . LEU A 1 475 ? 4.117 13.584 -30.028 1.00 90.69 475 LEU A O 1
ATOM 3597 N N . GLU A 1 476 ? 4.859 11.752 -31.087 1.00 86.88 476 GLU A N 1
ATOM 3598 C CA . GLU A 1 476 ? 3.873 10.834 -30.503 1.00 86.88 476 GLU A CA 1
ATOM 3599 C C . GLU A 1 476 ? 3.972 10.817 -28.973 1.00 86.88 476 GLU A C 1
ATOM 3601 O O . GLU A 1 476 ? 2.954 10.971 -28.308 1.00 86.88 476 GLU A O 1
ATOM 3606 N N . GLU A 1 477 ? 5.191 10.760 -28.423 1.00 84.88 477 GLU A N 1
ATOM 3607 C CA . GLU A 1 477 ? 5.429 10.845 -26.975 1.00 84.88 477 GLU A CA 1
ATOM 3608 C C . GLU A 1 477 ? 4.877 12.153 -26.375 1.00 84.88 477 GLU A C 1
ATOM 3610 O O . GLU A 1 477 ? 4.275 12.161 -25.302 1.00 84.88 477 GLU A O 1
ATOM 3615 N N . TYR A 1 478 ? 5.059 13.281 -27.067 1.00 89.69 478 TYR A N 1
ATOM 3616 C CA . TYR A 1 478 ? 4.566 14.577 -26.599 1.00 89.69 478 TYR A CA 1
ATOM 3617 C C . TYR A 1 478 ? 3.042 14.721 -26.720 1.00 89.69 478 TYR A C 1
ATOM 3619 O O . TYR A 1 478 ? 2.404 15.306 -25.845 1.00 89.69 478 TYR A O 1
ATOM 3627 N N . ILE A 1 479 ? 2.454 14.165 -27.780 1.00 89.06 479 ILE A N 1
ATOM 3628 C CA . ILE A 1 479 ? 1.004 14.131 -28.006 1.00 89.06 479 ILE A CA 1
ATOM 3629 C C . ILE A 1 479 ? 0.317 13.254 -26.957 1.00 89.06 479 ILE A C 1
ATOM 3631 O O . ILE A 1 479 ? -0.729 13.632 -26.439 1.00 89.06 479 ILE A O 1
ATOM 3635 N N . GLU A 1 480 ? 0.900 12.103 -26.615 1.00 83.69 480 GLU A N 1
ATOM 3636 C CA . GLU A 1 480 ? 0.413 11.241 -25.531 1.00 83.69 480 GLU A CA 1
ATOM 3637 C C . GLU A 1 480 ? 0.389 12.011 -24.198 1.00 83.69 480 GLU A C 1
ATOM 3639 O O . GLU A 1 480 ? -0.637 12.041 -23.523 1.00 83.69 480 GLU A O 1
ATOM 3644 N N . GLN A 1 481 ? 1.451 12.761 -23.880 1.00 80.75 481 GLN A N 1
ATOM 3645 C CA . GLN A 1 481 ? 1.497 13.605 -22.675 1.00 80.75 481 GLN A CA 1
ATOM 3646 C C . GLN A 1 481 ? 0.454 14.736 -22.678 1.00 80.75 481 GLN A C 1
ATOM 3648 O O . GLN A 1 481 ? -0.075 15.087 -21.624 1.00 80.75 481 GLN A O 1
ATOM 3653 N N . ALA A 1 482 ? 0.168 15.339 -23.836 1.00 83.50 482 ALA A N 1
ATOM 3654 C CA . ALA A 1 482 ? -0.878 16.356 -23.963 1.00 83.50 482 ALA A CA 1
ATOM 3655 C C . ALA A 1 482 ? -2.282 15.756 -23.776 1.00 83.50 482 ALA A C 1
ATOM 3657 O O . ALA A 1 482 ? -3.106 16.326 -23.058 1.00 83.50 482 ALA A O 1
ATOM 3658 N N . ARG A 1 483 ? -2.510 14.558 -24.332 1.00 85.31 483 ARG A N 1
ATOM 3659 C CA . ARG A 1 483 ? -3.749 13.787 -24.171 1.00 85.31 483 ARG A CA 1
ATOM 3660 C C . ARG A 1 483 ? -4.034 13.471 -22.708 1.00 85.31 483 ARG A C 1
ATOM 3662 O O . ARG A 1 483 ? -5.147 13.707 -22.249 1.00 85.31 483 ARG A O 1
ATOM 3669 N N . ASP A 1 484 ? -3.032 12.988 -21.979 1.00 75.75 484 ASP A N 1
ATOM 3670 C CA . ASP A 1 484 ? -3.155 12.666 -20.552 1.00 75.75 484 ASP A CA 1
ATOM 3671 C C . ASP A 1 484 ? -3.476 13.907 -19.702 1.00 75.75 484 ASP A C 1
ATOM 3673 O O . ASP A 1 484 ? -4.122 13.808 -18.659 1.00 75.75 484 ASP A O 1
ATOM 3677 N N . ALA A 1 485 ? -3.057 15.089 -20.166 1.00 78.25 485 ALA A N 1
ATOM 3678 C CA . ALA A 1 485 ? -3.363 16.374 -19.548 1.00 78.25 485 ALA A CA 1
ATOM 3679 C C . ALA A 1 485 ? -4.691 16.997 -20.027 1.00 78.25 485 ALA A C 1
ATOM 3681 O O . ALA A 1 485 ? -5.056 18.066 -19.538 1.00 78.25 485 ALA A O 1
ATOM 3682 N N . GLY A 1 486 ? -5.400 16.367 -20.972 1.00 87.38 486 GLY A N 1
ATOM 3683 C CA . GLY A 1 486 ? -6.627 16.900 -21.571 1.00 87.38 486 GLY A CA 1
ATOM 3684 C C . GLY A 1 486 ? -6.420 18.198 -22.360 1.00 87.38 486 GLY A C 1
ATOM 3685 O O . GLY A 1 486 ? -7.317 19.038 -22.380 1.00 87.38 486 GLY A O 1
ATOM 3686 N N . LYS A 1 487 ? -5.237 18.396 -22.957 1.00 90.31 487 LYS A N 1
ATOM 3687 C CA . LYS A 1 487 ? -4.858 19.618 -23.685 1.00 90.31 487 LYS A CA 1
ATOM 3688 C C . LYS A 1 487 ? -4.613 19.340 -25.162 1.00 90.31 487 LYS A C 1
ATOM 3690 O O . LYS A 1 487 ? -4.005 18.326 -25.488 1.00 90.31 487 LYS A O 1
ATOM 3695 N N . ASP A 1 488 ? -4.993 20.277 -26.029 1.00 94.94 488 ASP A N 1
ATOM 3696 C CA . ASP A 1 488 ? -4.675 20.245 -27.461 1.00 94.94 488 ASP A CA 1
ATOM 3697 C C . ASP A 1 488 ? -3.180 20.494 -27.715 1.00 94.94 488 ASP A C 1
ATOM 3699 O O . ASP A 1 488 ? -2.475 21.080 -26.886 1.00 94.94 488 ASP A O 1
ATOM 3703 N N . VAL A 1 489 ? -2.692 20.074 -28.888 1.00 96.81 489 VAL A N 1
ATOM 3704 C CA . VAL A 1 489 ? -1.319 20.349 -29.339 1.00 96.81 489 VAL A CA 1
ATOM 3705 C C . VAL A 1 489 ? -1.337 21.278 -30.545 1.00 96.81 489 VAL A C 1
ATOM 3707 O O . VAL A 1 489 ? -2.024 21.012 -31.530 1.00 96.81 489 VAL A O 1
ATOM 3710 N N . THR A 1 490 ? -0.536 22.340 -30.504 1.00 97.06 490 THR A N 1
ATOM 3711 C CA . THR A 1 490 ? -0.400 23.311 -31.599 1.00 97.06 490 THR A CA 1
ATOM 3712 C C . THR A 1 490 ? 1.047 23.435 -32.071 1.00 97.06 490 THR A C 1
ATOM 3714 O O . THR A 1 490 ? 1.994 23.210 -31.311 1.00 97.06 490 THR A O 1
ATOM 3717 N N . LEU A 1 491 ? 1.229 23.755 -33.354 1.00 96.88 491 LEU A N 1
ATOM 3718 C CA . LEU A 1 491 ? 2.543 23.984 -33.958 1.00 96.88 491 LEU A CA 1
ATOM 3719 C C . LEU A 1 491 ? 2.463 24.899 -35.175 1.00 96.88 491 LEU A C 1
ATOM 3721 O O . LEU A 1 491 ? 1.411 25.036 -35.801 1.00 96.88 491 LEU A O 1
ATOM 3725 N N . HIS A 1 492 ? 3.601 25.492 -35.532 1.00 95.12 492 HIS A N 1
ATOM 3726 C CA . HIS A 1 492 ? 3.773 26.254 -36.765 1.00 95.12 492 HIS A CA 1
ATOM 3727 C C . HIS A 1 492 ? 4.802 25.562 -37.664 1.00 95.12 492 HIS A C 1
ATOM 3729 O O . HIS A 1 492 ? 5.818 25.045 -37.187 1.00 95.12 492 HIS A O 1
ATOM 3735 N N . VAL A 1 493 ? 4.555 25.536 -38.974 1.00 93.44 493 VAL A N 1
ATOM 3736 C CA . VAL A 1 493 ? 5.451 24.897 -39.947 1.00 93.44 493 VAL A CA 1
ATOM 3737 C C . VAL A 1 493 ? 5.608 25.742 -41.207 1.00 93.44 493 VAL A C 1
ATOM 3739 O O . VAL A 1 493 ? 4.627 26.149 -41.818 1.00 93.44 493 VAL A O 1
ATOM 3742 N N . LEU A 1 494 ? 6.853 25.970 -41.634 1.00 91.62 494 LEU A N 1
ATOM 3743 C CA . LEU A 1 494 ? 7.160 26.683 -42.879 1.00 91.62 494 LEU A CA 1
ATOM 3744 C C . LEU A 1 494 ? 6.505 26.019 -44.099 1.00 91.62 494 LEU A C 1
ATOM 3746 O O . LEU A 1 494 ? 6.525 24.792 -44.223 1.00 91.62 494 LEU A O 1
ATOM 3750 N N . LYS A 1 495 ? 6.000 26.824 -45.043 1.00 88.38 495 LYS A N 1
ATOM 3751 C CA . LYS A 1 495 ? 5.269 26.318 -46.222 1.00 88.38 495 LYS A CA 1
ATOM 3752 C C . LYS A 1 495 ? 6.088 25.357 -47.088 1.00 88.38 495 LYS A C 1
ATOM 3754 O O . LYS A 1 495 ? 5.517 24.425 -47.648 1.00 88.38 495 LYS A O 1
ATOM 3759 N N . ALA A 1 496 ? 7.411 25.537 -47.160 1.00 87.56 496 ALA A N 1
ATOM 3760 C CA . ALA A 1 496 ? 8.317 24.660 -47.908 1.00 87.56 496 ALA A CA 1
ATOM 3761 C C . ALA A 1 496 ? 8.999 23.572 -47.046 1.00 87.56 496 ALA A C 1
ATOM 3763 O O . ALA A 1 496 ? 10.010 23.000 -47.463 1.00 87.56 496 ALA A O 1
ATOM 3764 N N . ASN A 1 497 ? 8.500 23.293 -45.833 1.00 87.88 497 ASN A N 1
ATOM 3765 C CA . ASN A 1 497 ? 9.072 22.271 -44.956 1.00 87.88 497 ASN A CA 1
ATOM 3766 C C . ASN A 1 497 ? 8.392 20.897 -45.162 1.00 87.88 497 ASN A C 1
ATOM 3768 O O . ASN A 1 497 ? 7.183 20.769 -44.944 1.00 87.88 497 ASN A O 1
ATOM 3772 N N . PRO A 1 498 ? 9.150 19.838 -45.510 1.00 86.62 498 PRO A N 1
ATOM 3773 C CA . PRO A 1 498 ? 8.605 18.497 -45.742 1.00 86.62 498 PRO A CA 1
ATOM 3774 C C . PRO A 1 498 ? 7.969 17.862 -44.494 1.00 86.62 498 PRO A C 1
ATOM 3776 O O . PRO A 1 498 ? 7.149 16.949 -44.619 1.00 86.62 498 PRO A O 1
ATOM 3779 N N . ALA A 1 499 ? 8.295 18.348 -43.290 1.00 87.50 499 ALA A N 1
ATOM 3780 C CA . ALA A 1 499 ? 7.695 17.886 -42.041 1.00 87.50 499 ALA A CA 1
ATOM 3781 C C . ALA A 1 499 ? 6.180 18.145 -41.967 1.00 87.50 499 ALA A C 1
ATOM 3783 O O . ALA A 1 499 ? 5.500 17.475 -41.194 1.00 87.50 499 ALA A O 1
ATOM 3784 N N . ARG A 1 500 ? 5.618 19.026 -42.810 1.00 90.94 500 ARG A N 1
ATOM 3785 C CA . ARG A 1 500 ? 4.163 19.227 -42.894 1.00 90.94 500 ARG A CA 1
ATOM 3786 C C . ARG A 1 500 ? 3.403 17.911 -43.080 1.00 90.94 500 ARG A C 1
ATOM 3788 O O . ARG A 1 500 ? 2.478 17.628 -42.326 1.00 90.94 500 ARG A O 1
ATOM 3795 N N . GLY A 1 501 ? 3.843 17.065 -44.013 1.00 88.25 501 GLY A N 1
ATOM 3796 C CA . GLY A 1 501 ? 3.184 15.779 -44.256 1.00 88.25 501 GLY A CA 1
ATOM 3797 C C . GLY A 1 501 ? 3.291 14.811 -43.070 1.00 88.25 501 GLY A C 1
ATOM 3798 O O . GLY A 1 501 ? 2.453 13.926 -42.920 1.00 88.25 501 GLY A O 1
ATOM 3799 N N . LEU A 1 502 ? 4.311 14.956 -42.213 1.00 88.69 502 LEU A N 1
ATOM 3800 C CA . LEU A 1 502 ? 4.393 14.210 -40.954 1.00 88.69 502 LEU A CA 1
ATOM 3801 C C . LEU A 1 502 ? 3.305 14.670 -39.978 1.00 88.69 502 LEU A C 1
ATOM 3803 O O . LEU A 1 502 ? 2.629 13.815 -39.413 1.00 88.69 502 LEU A O 1
ATOM 3807 N N . TYR A 1 503 ? 3.117 15.979 -39.810 1.00 94.19 503 TYR A N 1
ATOM 3808 C CA . TYR A 1 503 ? 2.089 16.527 -38.923 1.00 94.19 503 TYR A CA 1
ATOM 3809 C C . TYR A 1 503 ? 0.679 16.137 -39.381 1.00 94.19 503 TYR A C 1
ATOM 3811 O O . TYR A 1 503 ? -0.108 15.648 -38.577 1.00 94.19 503 TYR A O 1
ATOM 3819 N N . GLU A 1 504 ? 0.388 16.229 -40.680 1.00 91.44 504 GLU A N 1
ATOM 3820 C CA . GLU A 1 504 ? -0.907 15.809 -41.242 1.00 91.44 504 GLU A CA 1
ATOM 3821 C C . GLU A 1 504 ? -1.187 14.316 -40.984 1.00 91.44 504 GLU A C 1
ATOM 3823 O O . GLU A 1 504 ? -2.282 13.948 -40.566 1.00 91.44 504 GLU A O 1
ATOM 3828 N N . ARG A 1 505 ? -0.181 13.438 -41.136 1.00 89.00 505 ARG A N 1
ATOM 3829 C CA . ARG A 1 505 ? -0.311 12.001 -40.808 1.00 89.00 505 ARG A CA 1
ATOM 3830 C C . ARG A 1 505 ? -0.506 11.722 -39.318 1.00 89.00 505 ARG A C 1
ATOM 3832 O O . ARG A 1 505 ? -1.053 10.678 -38.977 1.00 89.00 505 ARG A O 1
ATOM 3839 N N . LEU A 1 506 ? -0.036 12.614 -38.449 1.00 87.62 506 LEU A N 1
ATOM 3840 C CA . LEU A 1 506 ? -0.269 12.558 -37.003 1.00 87.62 506 LEU A CA 1
ATOM 3841 C C . LEU A 1 506 ? -1.633 13.145 -36.603 1.00 87.62 506 LEU A C 1
ATOM 3843 O O . LEU A 1 506 ? -1.966 13.138 -35.422 1.00 87.62 506 LEU A O 1
ATOM 3847 N N . GLY A 1 507 ? -2.427 13.617 -37.569 1.00 92.94 507 GLY A N 1
ATOM 3848 C CA . GLY A 1 507 ? -3.778 14.128 -37.350 1.00 92.94 507 GLY A CA 1
ATOM 3849 C C . GLY A 1 507 ? -3.859 15.634 -37.111 1.00 92.94 507 GLY A C 1
ATOM 3850 O O . GLY A 1 507 ? -4.936 16.125 -36.787 1.00 92.94 507 GLY A O 1
ATOM 3851 N N . PHE A 1 508 ? -2.758 16.377 -37.267 1.00 95.81 508 PHE A N 1
ATOM 3852 C CA . PHE A 1 508 ? -2.812 17.835 -37.208 1.00 95.81 508 PHE A CA 1
ATOM 3853 C C . PHE A 1 508 ? -3.575 18.394 -38.412 1.00 95.81 508 PHE A C 1
ATOM 3855 O O . PHE A 1 508 ? -3.338 17.998 -39.555 1.00 95.81 508 PHE A O 1
ATOM 3862 N N . VAL A 1 509 ? -4.436 19.372 -38.155 1.00 95.38 509 VAL A N 1
ATOM 3863 C CA . VAL A 1 509 ? -5.223 20.088 -39.162 1.00 95.38 509 VAL A CA 1
ATOM 3864 C C . VAL A 1 509 ? -4.740 21.533 -39.238 1.00 95.38 509 VAL A C 1
ATOM 3866 O O . VAL A 1 509 ? -4.386 22.123 -38.221 1.00 95.38 509 VAL A O 1
ATOM 3869 N N . VAL A 1 510 ? -4.700 22.101 -40.445 1.00 96.06 510 VAL A N 1
ATOM 3870 C CA . VAL A 1 510 ? -4.381 23.522 -40.652 1.00 96.06 510 VAL A CA 1
ATOM 3871 C C . VAL A 1 510 ? -5.571 24.373 -40.208 1.00 96.06 510 VAL A C 1
ATOM 3873 O O . VAL A 1 510 ? -6.666 24.221 -40.744 1.00 96.06 510 VAL A O 1
ATOM 3876 N N . GLU A 1 511 ? -5.345 25.284 -39.266 1.00 95.25 511 GLU A N 1
ATOM 3877 C CA . GLU A 1 511 ? -6.362 26.230 -38.773 1.00 95.25 511 GLU A CA 1
ATOM 3878 C C . GLU A 1 511 ? -6.118 27.668 -39.243 1.00 95.25 511 GLU A C 1
ATOM 3880 O O . GLU A 1 511 ? -7.009 28.513 -39.176 1.00 95.25 511 GLU A O 1
ATOM 3885 N N . GLY A 1 512 ? -4.916 27.953 -39.740 1.00 93.12 512 GLY A N 1
ATOM 3886 C CA . GLY A 1 512 ? -4.549 29.252 -40.284 1.00 93.12 512 GLY A CA 1
ATOM 3887 C C . GLY A 1 512 ? -3.211 29.207 -41.011 1.00 93.12 512 GLY A C 1
ATOM 3888 O O . GLY A 1 512 ? -2.505 28.199 -40.993 1.00 93.12 512 GLY A O 1
ATOM 3889 N N . GLU A 1 513 ? -2.857 30.307 -41.660 1.00 94.56 513 GLU A N 1
ATOM 3890 C CA . GLU A 1 513 ? -1.555 30.498 -42.295 1.00 94.56 513 GLU A CA 1
ATOM 3891 C C . GLU A 1 513 ? -1.177 31.981 -42.317 1.00 94.56 513 GLU A C 1
ATOM 3893 O O . GLU A 1 513 ? -2.047 32.853 -42.258 1.00 94.56 513 GLU A O 1
ATOM 3898 N N . ASP A 1 514 ? 0.118 32.261 -42.440 1.00 91.75 514 ASP A N 1
ATOM 3899 C CA . ASP A 1 514 ? 0.641 33.591 -42.747 1.00 91.75 514 ASP A CA 1
ATOM 3900 C C . ASP A 1 514 ? 1.438 33.580 -44.069 1.00 91.75 514 ASP A C 1
ATOM 3902 O O . ASP A 1 514 ? 1.272 32.692 -44.913 1.00 91.75 514 ASP A O 1
ATOM 3906 N N . ALA A 1 515 ? 2.279 34.592 -44.309 1.00 87.00 515 ALA A N 1
ATOM 3907 C CA . ALA A 1 515 ? 3.094 34.671 -45.522 1.00 87.00 515 ALA A CA 1
ATOM 3908 C C . ALA A 1 515 ? 4.113 33.517 -45.660 1.00 87.00 515 ALA A C 1
ATOM 3910 O O . ALA A 1 515 ? 4.500 33.182 -46.781 1.00 87.00 515 ALA A O 1
ATOM 3911 N N . HIS A 1 516 ? 4.525 32.886 -44.556 1.00 86.50 516 HIS A N 1
ATOM 3912 C CA . HIS A 1 516 ? 5.658 31.960 -44.492 1.00 86.50 516 HIS A CA 1
ATOM 3913 C C . HIS A 1 516 ? 5.340 30.599 -43.846 1.00 86.50 516 HIS A C 1
ATOM 3915 O O . HIS A 1 516 ? 6.033 29.623 -44.151 1.00 86.50 516 HIS A O 1
ATOM 3921 N N . GLU A 1 517 ? 4.312 30.494 -43.000 1.00 91.81 517 GLU A N 1
ATOM 3922 C CA . GLU A 1 517 ? 4.006 29.324 -42.165 1.00 91.81 517 GLU A CA 1
ATOM 3923 C C . GLU A 1 517 ? 2.521 28.917 -42.216 1.00 91.81 517 GLU A C 1
ATOM 3925 O O . GLU A 1 517 ? 1.631 29.729 -42.464 1.00 91.81 517 GLU A O 1
ATOM 3930 N N . PHE A 1 518 ? 2.258 27.631 -41.973 1.00 94.56 518 PHE A N 1
ATOM 3931 C CA . PHE A 1 518 ? 0.945 27.094 -41.614 1.00 94.56 518 PHE A CA 1
ATOM 3932 C C . PHE A 1 518 ? 0.857 26.940 -40.095 1.00 94.56 518 PHE A C 1
ATOM 3934 O O . PHE A 1 518 ? 1.802 26.454 -39.470 1.00 94.56 518 PHE A O 1
ATOM 3941 N N . HIS A 1 519 ? -0.292 27.286 -39.520 1.00 96.88 519 HIS A N 1
ATOM 3942 C CA . HIS A 1 519 ? -0.627 27.053 -38.118 1.00 96.88 519 HIS A CA 1
ATOM 3943 C C . HIS A 1 519 ? -1.490 25.798 -38.032 1.00 96.88 519 HIS A C 1
ATOM 3945 O O . HIS A 1 519 ? -2.524 25.703 -38.701 1.00 96.88 519 HIS A O 1
ATOM 3951 N N . MET A 1 520 ? -1.057 24.821 -37.241 1.00 97.38 520 MET A N 1
ATOM 3952 C CA . MET A 1 520 ? -1.702 23.516 -37.172 1.00 97.38 520 MET A CA 1
ATOM 3953 C C . MET A 1 520 ? -2.080 23.142 -35.739 1.00 97.38 520 MET A C 1
ATOM 3955 O O . MET A 1 520 ? -1.314 23.400 -34.808 1.00 97.38 520 MET A O 1
ATOM 3959 N N . ARG A 1 521 ? -3.226 22.473 -35.583 1.00 96.50 521 ARG A N 1
ATOM 3960 C CA . ARG A 1 521 ? -3.750 21.972 -34.305 1.00 96.50 521 ARG A CA 1
ATOM 3961 C C . ARG A 1 521 ? -4.100 20.493 -34.391 1.00 96.50 521 ARG A C 1
ATOM 3963 O O . ARG A 1 521 ? -4.635 20.028 -35.395 1.00 96.50 521 ARG A O 1
ATOM 3970 N N . LEU A 1 522 ? -3.826 19.772 -33.313 1.00 95.94 522 LEU A N 1
ATOM 3971 C CA . LEU A 1 522 ? -4.348 18.443 -33.031 1.00 95.94 522 LEU A CA 1
ATOM 3972 C C . LEU A 1 522 ? -5.245 18.532 -31.793 1.00 95.94 522 LEU A C 1
ATOM 3974 O O . LEU A 1 522 ? -4.747 18.806 -30.699 1.00 95.94 522 LEU A O 1
ATOM 3978 N N . SER A 1 523 ? -6.547 18.297 -31.975 1.00 90.44 523 SER A N 1
ATOM 3979 C CA . SER A 1 523 ? -7.509 18.317 -30.872 1.00 90.44 523 SER A CA 1
ATOM 3980 C C . SER A 1 523 ? -7.738 16.939 -30.270 1.00 90.44 523 SER A C 1
ATOM 3982 O O . SER A 1 523 ? -7.923 15.955 -30.993 1.00 90.44 523 SER A O 1
ATOM 3984 N N . HIS A 1 524 ? -7.786 16.877 -28.943 1.00 71.00 524 HIS A N 1
ATOM 3985 C CA . HIS A 1 524 ? -8.151 15.668 -28.213 1.00 71.00 524 HIS A CA 1
ATOM 3986 C C . HIS A 1 524 ? -9.658 15.703 -27.919 1.00 71.00 524 HIS A C 1
ATOM 3988 O O . HIS A 1 524 ? -10.119 16.531 -27.140 1.00 71.00 524 HIS A O 1
ATOM 3994 N N . ARG A 1 525 ? -10.438 14.844 -28.590 1.00 50.62 525 ARG A N 1
ATOM 3995 C CA . ARG A 1 525 ? -11.863 14.626 -28.281 1.00 50.62 525 ARG A CA 1
ATOM 3996 C C . ARG A 1 525 ? -12.053 13.508 -27.274 1.00 50.62 525 ARG A C 1
ATOM 3998 O O . ARG A 1 525 ? -11.310 12.506 -27.391 1.00 50.62 525 ARG A O 1
#

pLDDT: mean 90.85, std 9.92, range [36.94, 98.81]

InterPro domains:
  IPR000182 GNAT domain [PF13673] (420-515)
  IPR000182 GNAT domain [PS51186] (384-525)
  IPR003099 Prephenate dehydrogenase [PS51176] (2-274)
  IPR008927 6-phosphogluconate dehydrogenase-like, C-terminal domain superfamily [SSF48179] (151-250)
  IPR016181 Acyl-CoA N-acyltransferase [SSF55729] (383-514)
  IPR036291 NAD(P)-binding domain superfamily [SSF51735] (4-148)
  IPR045865 ACT-like domain [SSF55021] (290-355)
  IPR046825 Prephenate dehydrogenase, dimerization domain [PF20463] (151-249)
  IPR050812 Prephenate/Arogenate Dehydrogenase [PTHR21363] (3-291)

Radius of gyration: 30.31 Å; Cα contacts (8 Å, |Δi|>4): 776; chains: 1; bounding box: 68×64×76 Å

Nearest PDB structures (foldseek):
  5uyy-assembly2_D  TM=5.947E-01  e=1.090E-14  Bacillus anthracis
  2pdo-assembly1_A  TM=6.738E-01  e=3.214E-05  Shigella flexneri 2a str. 2457T
  4qvt-assembly2_D  TM=6.885E-01  e=5.499E-05  Escherichia coli K-12
  3ddd-assembly1_A  TM=7.054E-01  e=5.803E-05  Pyrococcus horikoshii
  3ab4-assembly1_A  TM=3.979E-01  e=8.174E-02  Corynebacterium glutamicum

Secondary structure (DSSP, 8-state):
--EEEEETTTSHHHHHHHHHIIIII--EEEEE-TT-TTSPPHHHHHHH-SEEEE-S-HHHHHHHHHHHHHHHTTTTTT-EEEE--S--HHHHHHHHTSSSEEEEEEESSS--SSSS-TT-EEEEEEEE-STTHHHHHHHHHHHT-EEEE--HHHHHHHHIIIIIHHHHHHHHHHHHHHHHHHHH--HHHHGGG--HHHHHHHHHHHHHHHS-HHHHHHHHHH-TTHHHHHHHHHHHHHHHHHHHHH-SHHHHHHIIIIIIIHHHHHH-HHHHHHHHHHHHHHHHHHHHHH-SSEEEEE-S---TTHHHHHHHHHHHTT---SEEEEEE-TT--EEEEEE--TT--HHHHHHHHHHHHHTTS-EEE-----TTTS-HHHHHHHHSEEEE--GGGHHHHHHHHHHHHHHHHHHTT----HHHHHHHHHTTGGGEEEEEETTEEEEEEEEE-SSSSEEEEEEEE-GGGTTSSHHHHHHHHHHHHHHHTT--EEEEEETT-TTHHHHHHTT-EEEEE-SSEEEEEE---

Foldseek 3Di:
DAEEEEEQCVPQVNVLVQVLCCPQVVHHYAYDYPVDPPGDDLLCRLVRHLEYEYPDQLVCLLVVLLVSQVSNVQVNANGEYEYAAQAQPRNQVSNVSHNHFGKYKYFPDRSDLDSAQAPTEMEIARPGDDPCVVVVVVVCVSNNHNYDYDHRLVSLLVCLVVPLVLLVVLVVVQVVQVVCCVPQHHLVSCVVVDDLVSVVSSVSNCVCVVDDVSSNVCSCPVRPNNVVSVVVVVVVVVLVVVLVVVVDPVSVVCCCVPVNVVVCVVCDDVNVVVVVVVSVVSVVVVVQVPALAKWKWFAPDPDPCLVVVLVVLCVVLVFDFPDWDWDADPNSGTIIMTHGDPPTDPVSVVNSQVCCCVVSSTHTDPDPHHLVPDQPLLNVLVPWDKDQDDPVCLVVVLVQCCQFPQVLCVVLVHDPPSVSSSVLCPVQSRQWMFTDDPNHGFWIWRWDDPDQAIEGSDTTGHPVCPPRCNSVSVVVVVVVVCLVVQHKYKYKDFPSDPCVVVCVVVVWDFPDDDSTITITIDHDD

Solvent-accessible surface area (backbone atoms only — not comparable to full-atom values): 28526 Å² total; per-residue (Å²): 130,63,27,36,18,26,39,23,25,82,34,73,51,23,42,50,50,45,54,36,39,40,74,76,65,68,31,51,70,47,38,25,28,96,90,39,90,87,42,50,53,74,66,55,37,59,73,61,29,47,32,40,34,42,41,47,63,63,88,50,36,40,61,51,40,44,52,48,41,65,71,40,67,62,65,38,49,87,23,38,37,33,39,54,36,96,56,36,47,63,46,45,54,36,46,62,75,42,59,35,31,29,36,33,35,28,62,77,59,74,72,61,70,54,89,47,39,64,92,34,52,24,41,39,22,77,77,38,76,64,92,56,48,69,58,51,51,52,51,47,60,70,33,42,38,48,74,43,77,51,53,35,63,60,46,39,54,48,38,25,60,70,44,35,46,52,52,49,52,40,53,50,48,49,52,51,51,63,73,43,21,92,80,67,43,48,76,76,71,43,50,89,75,53,50,71,66,52,50,51,51,51,52,49,36,51,50,58,72,72,45,71,58,65,59,59,48,36,53,51,74,68,38,88,50,28,63,64,53,50,52,53,50,51,50,55,52,50,52,53,51,51,34,62,71,64,61,42,71,68,34,52,49,48,45,51,46,63,64,46,47,48,48,48,61,72,65,30,70,66,56,50,53,55,49,50,54,52,50,51,54,51,46,52,50,51,52,58,69,64,46,66,43,60,50,29,33,32,49,89,60,94,49,96,59,43,66,58,57,54,53,51,44,31,52,76,47,72,43,75,72,71,42,78,43,85,45,62,51,98,90,38,54,60,28,37,40,36,23,39,57,98,79,61,60,64,71,36,46,54,52,27,50,52,45,35,43,75,70,65,67,26,42,66,42,88,55,97,57,42,76,83,73,40,54,77,21,38,36,51,54,70,71,39,47,75,45,74,55,53,83,86,46,48,68,60,53,48,52,50,44,53,76,69,37,47,66,39,33,53,68,32,76,39,78,74,48,73,66,49,50,49,52,60,61,57,56,65,42,93,38,27,30,36,30,28,54,95,92,37,81,46,30,40,38,23,55,46,70,88,56,86,44,30,34,50,75,42,80,47,59,37,77,94,57,52,95,54,47,35,71,56,39,56,46,52,58,52,48,52,56,27,50,78,67,76,25,34,42,36,37,70,43,48,71,53,37,78,62,53,64,55,43,47,76,73,58,35,42,79,80,47,68,64,97,41,33,37,32,30,40,33,78,75,129

Sequence (525 aa):
MSCVGIVGSAGAYGRWLGAFLERHLGVRVIGQDPADPASHTPQALIEQAQVLVFSAPIRITEQVIGDYVRLAAGREAGQLWIDLTSIKTGPVAAMLASQAEVVGLHPMTAPPKSPTLKGRPMVVCEARLDAWRPWLQRLLDALQAQCVRTTPEHHDQVMALVQALVHATHLAQAGVLRRHAEHVGSLVELFPYRSASFEMDGAMIARILALNPAIYEDIQFGNPHVPQVLDTLVEEVTRLRDLVGQGDEAARGGFRQDVLAANKAAIGATALAEGNYRFERIGYLLADLAETRSLSVHLPLDQPGSLRALLHVFERHGVSIASLHSLRNPAGELHFRLGFDADVDLGALARAAAEVDASGIGRVLDGASSMAALSPARRLAASLQRRAATPDDVPALLALREATMREHMRNSGVDTSPGSMLARLLNGYQHAQVLLREERIVGLLKLDRSGPDHVVMQIQVAPELQGQGLGRALLEEYIEQARDAGKDVTLHVLKANPARGLYERLGFVVEGEDAHEFHMRLSHR